Protein AF-0000000072578771 (afdb_homodimer)

Solvent-accessible surface area (backbone atoms only — not comparable to full-atom values): 26733 Å² total; per-residue (Å²): 112,69,60,61,49,46,50,50,36,29,54,50,25,47,76,63,70,33,57,59,48,40,73,42,44,67,59,52,52,52,52,32,62,75,66,63,52,52,72,67,56,44,50,36,52,54,50,51,50,40,49,50,52,50,50,49,50,49,33,53,51,41,52,63,69,12,54,52,91,61,81,52,43,65,85,75,54,66,59,80,69,28,76,71,40,61,63,65,61,56,55,54,55,61,68,44,57,45,57,81,65,23,22,24,37,39,30,30,31,59,82,44,53,45,46,64,53,52,52,40,12,45,48,49,50,40,28,67,74,69,43,47,42,36,46,44,37,45,65,56,50,44,53,52,46,52,53,24,46,77,66,72,40,38,69,65,52,49,44,68,67,55,67,30,48,33,32,34,35,36,56,38,60,78,61,69,32,51,57,72,47,32,50,55,53,41,50,54,53,58,70,23,50,77,68,28,16,40,38,36,23,22,66,53,58,79,88,48,33,32,62,25,27,59,32,55,69,58,29,49,56,44,47,51,60,52,51,72,45,44,50,77,44,65,39,59,70,57,39,52,59,59,49,53,52,49,51,50,51,51,54,55,53,68,73,91,112,69,60,61,50,47,51,50,37,29,54,49,26,48,76,64,70,33,58,58,47,41,73,42,44,68,60,52,52,51,52,32,62,75,66,62,52,52,71,67,55,44,51,37,51,54,50,50,51,40,49,50,53,50,50,49,49,49,32,53,52,42,52,63,69,12,54,52,92,60,81,54,44,66,87,72,54,65,59,82,70,27,74,71,40,61,65,64,62,55,54,53,54,61,67,45,59,44,55,79,66,23,20,25,38,39,30,31,32,59,82,44,54,47,48,65,53,50,51,39,13,46,48,49,51,39,28,68,75,68,41,46,43,36,46,42,37,45,65,57,50,43,52,52,46,51,54,25,46,76,69,70,41,36,69,65,53,50,43,70,68,55,66,29,48,33,31,34,35,37,56,39,61,77,61,70,32,52,58,73,48,32,49,55,52,39,49,54,52,57,69,24,50,78,67,27,16,40,38,36,21,21,66,52,57,79,86,49,33,31,60,26,26,59,30,56,68,60,30,48,56,44,46,52,58,51,51,70,44,45,51,77,45,65,40,59,70,56,40,51,60,59,49,54,52,50,51,50,52,50,53,56,57,71,72,98

Secondary structure (DSSP, 8-state):
-HHHHHHHHHHHHHHHT-HHHHHHHHHHHHHHHHHT--HHHHHHHHHHHHHHHHHHHHHHHHHHHHT-S----GGGS-GGG-TTS-HHHHHHHTTTHHHHTT-EEEEE-STTSSHHHHHHHHHHHHHHTT--EEEEEHHHHHHHHHHHHHTT-HHHHHHHHHSSSEEEEEEETSS---HHHHHHHHHHHHHHTTTSEEEEEESS-GGGHHHHHT-HHHHHHHHHHHHHTEEEEE--S--HHHHHHHHHHHHHHH--/-HHHHHHHHHHHHHHHT-HHHHHHHHHHHHHHHHHT--HHHHHHHHHHHHHHHHHHHHHHHHHHHHT-S----GGGS-GGG-TTS-HHHHHHHTTTHHHHTT-EEEEE-STTSSHHHHHHHHHHHHHHTT--EEEEEHHHHHHHHHHHHHTT-HHHHHHHHHSSSEEEEEEETSS---HHHHHHHHHHHHHHTTTSEEEEEESS-GGGHHHHHT-HHHHHHHHHHHHHTEEEEE--S--HHHHHHHHHHHHHHH--

Foldseek 3Di:
DVVVVLVVCLVVCVVVPQNVCNVCVVVLVVVCVVVVDDPVVSVCVSVVVSVVVVLVVQLVVLVVQQVQPDQAAPVNDDCVQFVVFDVVLLVVVLVVVCLVQLAEEEEEAAPQLCLSVSLNNSQSSCSSVPFHHHEDELVRLLVVLVVCVVVVNNVVSLCSLQVTQEYEYEEQQPAADDQVSLVSVLVSLVSSQSPHYYYYYYHDDLVCVCRRDVHPVSSVSSCCRNVVRYDYTYTYGDHPVVVVVVVVVVVVVVVD/DVVVVLVVCLVVCVVVPQNVCNVCVVVLVVVCVVVVDDPVVSVCVSVVVSVVVVLVVQLVVLVVQQVQPDQAAPVNDDCVQFVVFDVVLLVVVLVVVCLVQLAEEEEEAAPQLCLSVSLNNSQSSCSSVPFHHHEDELVRLLVVLVVCVVVVNNVVSLCSLQVTQEYEYEEQQPAAADQVSLVSVLVSLVSSQSPHYYYYYYHDDLVCVCRRDVHPVSSVSSCCRNVVRYDYTYTYGDHPVVVVVVVVVVVVVVVD

InterPro domains:
  IPR002611 IstB-like ATP-binding domain [PF01695] (11-248)
  IPR003593 AAA+ ATPase domain [SM00382] (101-234)
  IPR027417 P-loop containing nucleoside triphosphate hydrolase [G3DSA:3.40.50.300] (65-249)
  IPR027417 P-loop containing nucleoside triphosphate hydrolase [SSF52540] (67-232)
  IPR028350 DNA replication protein DnaC/insertion sequence IstB-like [PIRSF003073] (4-251)
  IPR047661 Insertion sequence IS21-like ATPase IstB [NF038214] (15-244)

Radius of gyration: 32.6 Å; Cα contacts (8 Å, |Δi|>4): 758; chains: 2; bounding box: 70×86×97 Å

Nearest PDB structures (foldseek):
  8q4d-assembly1_O  TM=9.275E-01  e=3.376E-28  Geobacillus stearothermophilus
  8q3w-assembly1_A  TM=9.310E-01  e=6.396E-28  Geobacillus stearothermophilus
  5bq5-assembly3_C  TM=9.806E-01  e=3.227E-22  Geobacillus stearothermophilus
  3r8f-assembly1_D  TM=8.458E-01  e=2.049E-08  Aquifex aeolicus
  1l8q-assembly1_A  TM=7.543E-01  e=2.740E-08  Aquifex aeolicus

Organism: Streptomyces coelicolor (strain ATCC BAA-471 / A3(2) / M145) (NCBI:txid100226)

Sequence (512 aa):
MSELTSNRIRTTAAKLGLPHLAEALNQYVQRADEAKMGYLDFLDLVLAEELAVRDDRRFRNGLRLSKLPHHKTLEDYDFSFQPDLDPRKVKDLATLSFIEDKANVALLGPPGVGKTHIAVALAVAACRAGYSIYFTSLDDMVRHLKAAEDQGRLISKLTSYLRPAVLVVDEVGYQPLERAEANLVFQVISKRYEKGSIILTSNKTFGEWGQVFGDEVLATAILDRLLHHCEVVSINGNSYRLKNRLQAIERDTDVAMSELTSNRIRTTAAKLGLPHLAEALNQYVQRADEAKMGYLDFLDLVLAEELAVRDDRRFRNGLRLSKLPHHKTLEDYDFSFQPDLDPRKVKDLATLSFIEDKANVALLGPPGVGKTHIAVALAVAACRAGYSIYFTSLDDMVRHLKAAEDQGRLISKLTSYLRPAVLVVDEVGYQPLERAEANLVFQVISKRYEKGSIILTSNKTFGEWGQVFGDEVLATAILDRLLHHCEVVSINGNSYRLKNRLQAIERDTDVA

Structure (mmCIF, N/CA/C/O backbone):
data_AF-0000000072578771-model_v1
#
loop_
_entity.id
_entity.type
_entity.pdbx_description
1 polymer 'IS element ATP binding protein'
#
loop_
_atom_site.group_PDB
_atom_site.id
_atom_site.type_symbol
_atom_site.label_atom_id
_atom_site.label_alt_id
_atom_site.label_comp_id
_atom_site.label_asym_id
_atom_site.label_entity_id
_atom_site.label_seq_id
_atom_site.pdbx_PDB_ins_code
_atom_site.Cartn_x
_atom_site.Cartn_y
_atom_site.Cartn_z
_atom_site.occupancy
_atom_site.B_iso_or_equiv
_atom_site.auth_seq_id
_atom_site.auth_comp_id
_atom_site.auth_asym_id
_atom_site.auth_atom_id
_atom_site.pdbx_PDB_model_num
ATOM 1 N N . MET A 1 1 ? -32.125 15.727 1.876 1 53.12 1 MET A N 1
ATOM 2 C CA . MET A 1 1 ? -31.344 15.227 2.998 1 53.12 1 MET A CA 1
ATOM 3 C C . MET A 1 1 ? -30.594 13.953 2.613 1 53.12 1 MET A C 1
ATOM 5 O O . MET A 1 1 ? -29.438 13.773 2.967 1 53.12 1 MET A O 1
ATOM 9 N N . SER A 1 2 ? -31.297 13.281 1.592 1 79.88 2 SER A N 1
ATOM 10 C CA . SER A 1 2 ? -30.859 11.961 1.161 1 79.88 2 SER A CA 1
ATOM 11 C C . SER A 1 2 ? -29.656 12.07 0.212 1 79.88 2 SER A C 1
ATOM 13 O O . SER A 1 2 ? -28.703 11.297 0.318 1 79.88 2 SER A O 1
ATOM 15 N N . GLU A 1 3 ? -29.641 13.422 -0.32 1 83.25 3 GLU A N 1
ATOM 16 C CA . GLU A 1 3 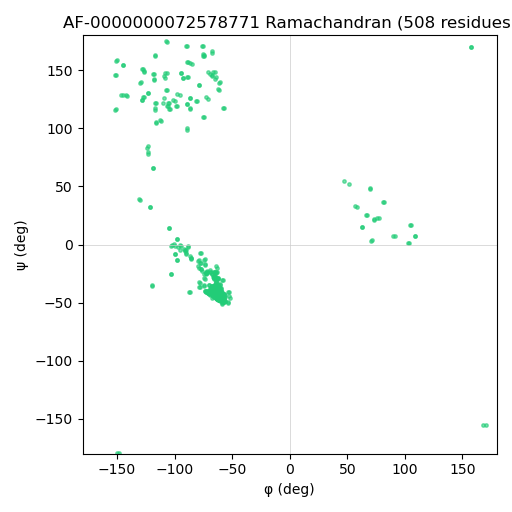? -28.609 13.57 -1.335 1 83.25 3 GLU A CA 1
ATOM 17 C C . GLU A 1 3 ? -27.266 13.945 -0.704 1 83.25 3 GLU A C 1
ATOM 19 O O . GLU A 1 3 ? -26.219 13.461 -1.132 1 83.25 3 GLU A O 1
ATOM 24 N N . LEU A 1 4 ? -27.422 14.859 0.303 1 89.12 4 LEU A N 1
ATOM 25 C CA . LEU A 1 4 ? -26.203 15.266 1.009 1 89.12 4 LEU A CA 1
ATOM 26 C C . LEU A 1 4 ? -25.547 14.078 1.7 1 89.12 4 LEU A C 1
ATOM 28 O O . LEU A 1 4 ? -24.328 13.922 1.651 1 89.12 4 LEU A O 1
ATOM 32 N N . THR A 1 5 ? -26.391 13.32 2.299 1 92.88 5 THR A N 1
ATOM 33 C CA . THR A 1 5 ? -25.891 12.133 2.984 1 92.88 5 THR A CA 1
ATOM 34 C C . THR A 1 5 ? -25.266 11.156 1.988 1 92.88 5 THR A C 1
ATOM 36 O O . THR A 1 5 ? -24.203 10.602 2.24 1 92.88 5 THR A O 1
ATOM 39 N N . SER A 1 6 ? -25.906 11.055 0.861 1 94.19 6 SER A N 1
ATOM 40 C CA . SER A 1 6 ? -25.391 10.172 -0.178 1 94.19 6 SER A CA 1
ATOM 41 C C . SER A 1 6 ? -24.031 10.633 -0.671 1 94.19 6 SER A C 1
ATOM 43 O O . SER A 1 6 ? -23.125 9.812 -0.861 1 94.19 6 SER A O 1
ATOM 45 N N . ASN A 1 7 ? -23.906 11.898 -0.845 1 94.25 7 ASN A N 1
ATOM 46 C CA . ASN A 1 7 ? -22.625 12.445 -1.302 1 94.25 7 ASN A CA 1
ATOM 47 C C . ASN A 1 7 ? -21.531 12.242 -0.265 1 94.25 7 ASN A C 1
ATOM 49 O O . ASN A 1 7 ? -20.391 11.93 -0.617 1 94.25 7 ASN A O 1
ATOM 53 N N . ARG A 1 8 ? -21.875 12.43 0.911 1 94.62 8 ARG A N 1
ATOM 54 C CA . ARG A 1 8 ? -20.938 12.195 1.997 1 94.62 8 ARG A CA 1
ATOM 55 C C . ARG A 1 8 ? -20.469 10.742 2.029 1 94.62 8 ARG A C 1
ATOM 57 O O . ARG A 1 8 ? -19.281 10.461 2.178 1 94.62 8 ARG A O 1
ATOM 64 N N . ILE A 1 9 ? -21.438 9.891 1.827 1 96.06 9 ILE A N 1
ATOM 65 C CA . ILE A 1 9 ? -21.141 8.461 1.827 1 96.06 9 ILE A CA 1
ATOM 66 C C . ILE A 1 9 ? -20.203 8.125 0.677 1 96.06 9 ILE A C 1
ATOM 68 O O . ILE A 1 9 ? -19.219 7.395 0.859 1 96.06 9 ILE A O 1
ATOM 72 N N . ARG A 1 10 ? -20.484 8.695 -0.428 1 96.62 10 ARG A N 1
ATOM 73 C CA . ARG A 1 10 ? -19.656 8.43 -1.596 1 96.62 10 ARG A CA 1
ATOM 74 C C . ARG A 1 10 ? -18.219 8.922 -1.374 1 96.62 10 ARG A C 1
ATOM 76 O O . ARG A 1 10 ? -17.266 8.219 -1.697 1 96.62 10 ARG A O 1
ATOM 83 N N . THR A 1 11 ? -18.094 10.062 -0.818 1 95.69 11 THR A N 1
ATOM 84 C CA . THR A 1 11 ? -16.781 10.633 -0.537 1 95.69 11 THR A CA 1
ATOM 85 C C . THR A 1 11 ? -16.031 9.781 0.487 1 95.69 11 THR A C 1
ATOM 87 O O . THR A 1 11 ? -14.867 9.461 0.296 1 95.69 11 THR A O 1
ATOM 90 N N . THR A 1 12 ? -16.734 9.406 1.504 1 96.75 12 THR A N 1
ATOM 91 C CA . THR A 1 12 ? -16.125 8.609 2.559 1 96.75 12 THR A CA 1
ATOM 92 C C . THR A 1 12 ? -15.742 7.227 2.033 1 96.75 12 THR A C 1
ATOM 94 O O . THR A 1 12 ? -14.664 6.711 2.348 1 96.75 12 THR A O 1
ATOM 97 N N . ALA A 1 13 ? -16.625 6.68 1.251 1 97.19 13 ALA A N 1
ATOM 98 C CA . ALA A 1 13 ? -16.375 5.371 0.659 1 97.19 13 ALA A CA 1
ATOM 99 C C . ALA A 1 13 ? -15.117 5.402 -0.211 1 97.19 13 ALA A C 1
ATOM 101 O O . ALA A 1 13 ? -14.289 4.484 -0.162 1 97.19 13 ALA A O 1
ATOM 102 N N . ALA A 1 14 ? -15.016 6.426 -0.923 1 95.19 14 ALA A N 1
ATOM 103 C CA . ALA A 1 14 ? -13.836 6.586 -1.771 1 95.19 14 ALA A CA 1
ATOM 104 C C . ALA A 1 14 ? -12.562 6.672 -0.933 1 95.19 14 ALA A C 1
ATOM 106 O O . ALA A 1 14 ? -11.562 6.023 -1.243 1 95.19 14 ALA A O 1
ATOM 107 N N . LYS A 1 15 ? -12.609 7.398 0.118 1 94.69 15 LYS A N 1
ATOM 108 C CA . LYS A 1 15 ? -11.453 7.562 0.999 1 94.69 15 LYS A CA 1
ATOM 109 C C . LYS A 1 15 ? -11.086 6.246 1.676 1 94.69 15 LYS A C 1
ATOM 111 O O . LYS A 1 15 ? -9.914 5.996 1.962 1 94.69 15 LYS A O 1
ATOM 116 N N . LEU A 1 16 ? -12.109 5.434 1.837 1 96.5 16 LEU A N 1
ATOM 117 C CA . LEU A 1 16 ? -11.891 4.164 2.523 1 96.5 16 LEU A CA 1
ATOM 118 C C . LEU A 1 16 ? -11.531 3.064 1.529 1 96.5 16 LEU A C 1
ATOM 120 O O . LEU A 1 16 ? -11.281 1.924 1.925 1 96.5 16 LEU A O 1
ATOM 124 N N . GLY A 1 17 ? -11.57 3.371 0.266 1 95.19 17 GLY A N 1
ATOM 125 C CA . GLY A 1 17 ? -11.242 2.387 -0.752 1 95.19 17 GLY A CA 1
ATOM 126 C C . GLY A 1 17 ? -12.391 1.456 -1.078 1 95.19 17 GLY A C 1
ATOM 127 O O . GLY A 1 17 ? -12.188 0.257 -1.283 1 95.19 17 GLY A O 1
ATOM 128 N N . LEU A 1 18 ? -13.586 2.039 -1.055 1 97.31 18 LEU A N 1
ATOM 129 C CA . LEU A 1 18 ? -14.789 1.288 -1.395 1 97.31 18 LEU A CA 1
ATOM 130 C C . LEU A 1 18 ? -15.484 1.894 -2.609 1 97.31 18 LEU A C 1
ATOM 132 O O . LEU A 1 18 ? -16.641 2.324 -2.521 1 97.31 18 LEU A O 1
ATOM 136 N N . PRO A 1 19 ? -14.867 1.857 -3.764 1 96.25 19 PRO A N 1
ATOM 137 C CA . PRO A 1 19 ? -15.391 2.568 -4.934 1 96.25 19 PRO A CA 1
ATOM 138 C C . PRO A 1 19 ? -16.703 1.979 -5.449 1 96.25 19 PRO A C 1
ATOM 140 O O . PRO A 1 19 ? -17.562 2.713 -5.945 1 96.25 19 PRO A O 1
ATOM 143 N N . HIS A 1 20 ? -16.844 0.673 -5.383 1 96.75 20 HIS A N 1
ATOM 144 C CA . HIS A 1 20 ? -18.094 0.077 -5.871 1 96.75 20 HIS A CA 1
ATOM 145 C C . HIS A 1 20 ? -19.281 0.518 -5.031 1 96.75 20 HIS A C 1
ATOM 147 O O . HIS A 1 20 ? -20.375 0.756 -5.566 1 96.75 20 HIS A O 1
ATOM 153 N N . LEU A 1 21 ? -19.047 0.586 -3.756 1 96.94 21 LEU A N 1
ATOM 154 C CA . LEU A 1 21 ? -20.094 1.085 -2.879 1 96.94 21 LEU A CA 1
ATOM 155 C C . LEU A 1 21 ? -20.531 2.488 -3.289 1 96.94 21 LEU A C 1
ATOM 157 O O . LEU A 1 21 ? -21.719 2.777 -3.367 1 96.94 21 LEU A O 1
ATOM 161 N N . ALA A 1 22 ? -19.562 3.318 -3.551 1 95.44 22 ALA A N 1
ATOM 162 C CA . ALA A 1 22 ? -19.859 4.688 -3.957 1 95.44 22 ALA A CA 1
ATOM 163 C C . ALA A 1 22 ? -20.688 4.715 -5.234 1 95.44 22 ALA A C 1
ATOM 165 O O . ALA A 1 22 ? -21.656 5.473 -5.336 1 95.44 22 ALA A O 1
ATOM 166 N N . GLU A 1 23 ? -20.438 3.869 -6.098 1 95.56 23 GLU A N 1
ATOM 167 C CA . GLU A 1 23 ? -21.078 3.836 -7.41 1 95.56 23 GLU A CA 1
ATOM 168 C C . GLU A 1 23 ? -22.469 3.227 -7.324 1 95.56 23 GLU A C 1
ATOM 170 O O . GLU A 1 23 ? -23.406 3.689 -7.996 1 95.56 23 GLU A O 1
ATOM 175 N N . ALA A 1 24 ? -22.656 2.221 -6.484 1 96.38 24 ALA A N 1
ATOM 176 C CA . ALA A 1 24 ? -23.875 1.419 -6.484 1 96.38 24 ALA A CA 1
ATOM 177 C C . ALA A 1 24 ? -24.766 1.777 -5.297 1 96.38 24 ALA A C 1
ATOM 179 O O . ALA A 1 24 ? -25.703 1.049 -4.977 1 96.38 24 ALA A O 1
ATOM 180 N N . LEU A 1 25 ? -24.484 2.842 -4.699 1 95.94 25 LEU A N 1
ATOM 181 C CA . LEU A 1 25 ? -25.156 3.223 -3.459 1 95.94 25 LEU A CA 1
ATOM 182 C C . LEU A 1 25 ? -26.672 3.213 -3.631 1 95.94 25 LEU A C 1
ATOM 184 O O . LEU A 1 25 ? -27.391 2.611 -2.826 1 95.94 25 LEU A O 1
ATOM 188 N N . ASN A 1 26 ? -27.172 3.832 -4.629 1 94.5 26 ASN A N 1
ATOM 189 C CA . ASN A 1 26 ? -28.609 3.93 -4.852 1 94.5 26 ASN A CA 1
ATOM 190 C C . ASN A 1 26 ? -29.234 2.555 -5.074 1 94.5 26 ASN A C 1
ATOM 192 O O . ASN A 1 26 ? -30.344 2.287 -4.598 1 94.5 26 ASN A O 1
ATOM 196 N N . GLN A 1 27 ? -28.562 1.746 -5.785 1 95.75 27 GLN A N 1
ATOM 197 C CA . GLN A 1 27 ? -29.047 0.391 -6.035 1 95.75 27 GLN A CA 1
ATOM 198 C C . GLN A 1 27 ? -29.156 -0.398 -4.734 1 95.75 27 GLN A C 1
ATOM 200 O O . GLN A 1 27 ? -30.125 -1.142 -4.535 1 95.75 27 GLN A O 1
ATOM 205 N N . TYR A 1 28 ? -28.219 -0.206 -3.854 1 95.38 28 TYR A N 1
ATOM 206 C CA . TYR A 1 28 ? -28.234 -0.912 -2.578 1 95.38 28 TYR A CA 1
ATOM 207 C C . TYR A 1 28 ? -29.438 -0.504 -1.738 1 95.38 28 TYR A C 1
ATOM 209 O O . TYR A 1 28 ? -30.125 -1.355 -1.16 1 95.38 28 TYR A O 1
ATOM 217 N N . VAL A 1 29 ? -29.688 0.765 -1.729 1 93.81 29 VAL A N 1
ATOM 218 C CA . VAL A 1 29 ? -30.781 1.286 -0.921 1 93.81 29 VAL A CA 1
ATOM 219 C C . VAL A 1 29 ? -32.125 0.785 -1.476 1 93.81 29 VAL A C 1
ATOM 221 O O . VAL A 1 29 ? -33 0.378 -0.716 1 93.81 29 VAL A O 1
ATOM 224 N N . GLN A 1 30 ? -32.219 0.803 -2.729 1 95.19 30 GLN A N 1
ATOM 225 C CA . GLN A 1 30 ? -33.438 0.316 -3.375 1 95.19 30 GLN A CA 1
ATOM 226 C C . GLN A 1 30 ? -33.656 -1.158 -3.061 1 95.19 30 GLN A C 1
ATOM 228 O O . GLN A 1 30 ? -34.781 -1.55 -2.699 1 95.19 30 GLN A O 1
ATOM 233 N N . ARG A 1 31 ? -32.688 -1.941 -3.184 1 95.44 31 ARG A N 1
ATOM 234 C CA . ARG A 1 31 ? -32.781 -3.369 -2.896 1 95.44 31 ARG A CA 1
ATOM 235 C C . ARG A 1 31 ? -33.125 -3.613 -1.437 1 95.44 31 ARG A C 1
ATOM 237 O O . ARG A 1 31 ? -33.938 -4.5 -1.13 1 95.44 31 ARG A O 1
ATOM 244 N N . ALA A 1 32 ? -32.531 -2.855 -0.591 1 94.88 32 ALA A N 1
ATOM 245 C CA . ALA A 1 32 ? -32.781 -3.002 0.838 1 94.88 32 ALA A CA 1
ATOM 246 C C . ALA A 1 32 ? -34.25 -2.668 1.168 1 94.88 32 ALA A C 1
ATOM 248 O O . ALA A 1 32 ? -34.875 -3.359 1.967 1 94.88 32 ALA A O 1
ATOM 249 N N . ASP A 1 33 ? -34.75 -1.612 0.593 1 94.12 33 ASP A N 1
ATOM 250 C CA . ASP A 1 33 ? -36.125 -1.191 0.809 1 94.12 33 ASP A CA 1
ATOM 251 C C . ASP A 1 33 ? -37.125 -2.244 0.299 1 94.12 33 ASP A C 1
ATOM 253 O O . ASP A 1 33 ? -38.062 -2.596 0.992 1 94.12 33 ASP A O 1
ATOM 257 N N . GLU A 1 34 ? -36.844 -2.73 -0.854 1 95.88 34 GLU A N 1
ATOM 258 C CA . GLU A 1 34 ? -37.688 -3.721 -1.479 1 95.88 34 GLU A CA 1
ATOM 259 C C . GLU A 1 34 ? -37.75 -5.016 -0.67 1 95.88 34 GLU A C 1
ATOM 261 O O . GLU A 1 34 ? -38.812 -5.613 -0.495 1 95.88 34 GLU A O 1
ATOM 266 N N . ALA A 1 35 ? -36.688 -5.348 -0.139 1 95.62 35 ALA A N 1
ATOM 267 C CA . ALA A 1 35 ? -36.562 -6.609 0.584 1 95.62 35 ALA A CA 1
ATOM 268 C C . ALA A 1 35 ? -36.781 -6.402 2.082 1 95.62 35 ALA A C 1
ATOM 270 O O . ALA A 1 35 ? -36.75 -7.363 2.855 1 95.62 35 ALA A O 1
ATOM 271 N N . LYS A 1 36 ? -36.938 -5.148 2.488 1 93.88 36 LYS A N 1
ATOM 272 C CA . LYS A 1 36 ? -37.094 -4.797 3.898 1 93.88 36 LYS A CA 1
ATOM 273 C C . LYS A 1 36 ? -35.969 -5.438 4.734 1 93.88 36 LYS A C 1
ATOM 275 O O . LYS A 1 36 ? -36.25 -6.098 5.738 1 93.88 36 LYS A O 1
ATOM 280 N N . MET A 1 37 ? -34.812 -5.199 4.305 1 93.5 37 MET A N 1
ATOM 281 C CA . MET A 1 37 ? -33.625 -5.809 4.941 1 93.5 37 MET A CA 1
ATOM 282 C C . MET A 1 37 ? -33.406 -5.211 6.324 1 93.5 37 MET A C 1
ATOM 284 O O . MET A 1 37 ? -33.656 -4.023 6.547 1 93.5 37 MET A O 1
ATOM 288 N N . GLY A 1 38 ? -32.906 -6.066 7.172 1 93.94 38 GLY A N 1
ATOM 289 C CA . GLY A 1 38 ? -32.344 -5.535 8.406 1 93.94 38 GLY A CA 1
ATOM 290 C C . GLY A 1 38 ? -31 -4.871 8.219 1 93.94 38 GLY A C 1
ATOM 291 O O . GLY A 1 38 ? -30.406 -4.965 7.145 1 93.94 38 GLY A O 1
ATOM 292 N N . TYR A 1 39 ? -30.531 -4.203 9.266 1 94.75 39 TYR A N 1
ATOM 293 C CA . TYR A 1 39 ? -29.281 -3.469 9.188 1 94.75 39 TYR A CA 1
ATOM 294 C C . TYR A 1 39 ? -28.125 -4.406 8.891 1 94.75 39 TYR A C 1
ATOM 296 O O . TYR A 1 39 ? -27.25 -4.094 8.07 1 94.75 39 TYR A O 1
ATOM 304 N N . LEU A 1 40 ? -28.109 -5.562 9.539 1 95.19 40 LEU A N 1
ATOM 305 C CA . LEU A 1 40 ? -27.016 -6.512 9.359 1 95.19 40 LEU A CA 1
ATOM 306 C C . LEU A 1 40 ? -27 -7.07 7.938 1 95.19 40 LEU A C 1
ATOM 308 O O . LEU A 1 40 ? -25.953 -7.148 7.305 1 95.19 40 LEU A O 1
ATOM 312 N N . ASP A 1 41 ? -28.141 -7.336 7.477 1 95.5 41 ASP A N 1
ATOM 313 C CA . ASP A 1 41 ? -28.234 -7.887 6.129 1 95.5 41 ASP A CA 1
ATOM 314 C C . ASP A 1 41 ? -27.844 -6.852 5.082 1 95.5 41 ASP A C 1
ATOM 316 O O . ASP A 1 41 ? -27.188 -7.18 4.086 1 95.5 41 ASP A O 1
ATOM 320 N N . PHE A 1 42 ? -28.281 -5.691 5.371 1 96.31 42 PHE A N 1
ATOM 321 C CA . PHE A 1 42 ? -27.953 -4.598 4.469 1 96.31 42 PHE A CA 1
ATOM 322 C C . PHE A 1 42 ? -26.438 -4.387 4.41 1 96.31 42 PHE A C 1
ATOM 324 O O . PHE A 1 42 ? -25.859 -4.324 3.324 1 96.31 42 PHE A O 1
ATOM 331 N N . LEU A 1 43 ? -25.781 -4.336 5.527 1 96.5 43 LEU A N 1
ATOM 332 C CA . LEU A 1 43 ? -24.344 -4.156 5.605 1 96.5 43 LEU A CA 1
ATOM 333 C C . LEU A 1 43 ? -23.609 -5.332 4.965 1 96.5 43 LEU A C 1
ATOM 335 O O . LEU A 1 43 ? -22.609 -5.145 4.258 1 96.5 43 LEU A O 1
ATOM 339 N N . ASP A 1 44 ? -24.078 -6.496 5.199 1 96.44 44 ASP A N 1
ATOM 340 C CA . ASP A 1 44 ? -23.5 -7.703 4.617 1 96.44 44 ASP A CA 1
ATOM 341 C C . ASP A 1 44 ? -23.531 -7.645 3.09 1 96.44 44 ASP A C 1
ATOM 343 O O . ASP A 1 44 ? -22.547 -7.945 2.43 1 96.44 44 ASP A O 1
ATOM 347 N N . LEU A 1 45 ? -24.672 -7.25 2.594 1 96.25 45 LEU A N 1
ATOM 348 C CA . LEU A 1 45 ? -24.844 -7.129 1.149 1 96.25 45 LEU A CA 1
ATOM 349 C C . LEU A 1 45 ? -23.828 -6.156 0.562 1 96.25 45 LEU A C 1
ATOM 351 O O . LEU A 1 45 ? -23.125 -6.48 -0.404 1 96.25 45 LEU A O 1
ATOM 355 N N . VAL A 1 46 ? -23.734 -4.977 1.159 1 97.31 46 VAL A N 1
ATOM 356 C CA . VAL A 1 46 ? -22.891 -3.9 0.666 1 97.31 46 VAL A CA 1
ATOM 357 C C . VAL A 1 46 ? -21.422 -4.348 0.692 1 97.31 46 VAL A C 1
ATOM 359 O O . VAL A 1 46 ? -20.703 -4.203 -0.301 1 97.31 46 VAL A O 1
ATOM 362 N N . LEU A 1 47 ? -20.984 -4.957 1.779 1 97.5 47 LEU A N 1
ATOM 363 C CA . LEU A 1 47 ? -19.594 -5.352 1.95 1 97.5 47 LEU A CA 1
ATOM 364 C C . LEU A 1 47 ? -19.25 -6.547 1.066 1 97.5 47 LEU A C 1
ATOM 366 O O . LEU A 1 47 ? -18.172 -6.605 0.48 1 97.5 47 LEU A O 1
ATOM 370 N N . ALA A 1 48 ? -20.156 -7.465 0.998 1 97 48 ALA A N 1
ATOM 371 C CA . ALA A 1 48 ? -19.938 -8.664 0.193 1 97 48 ALA A CA 1
ATOM 372 C C . ALA A 1 48 ? -19.766 -8.312 -1.281 1 97 48 ALA A C 1
ATOM 374 O O . ALA A 1 48 ? -18.906 -8.867 -1.965 1 97 48 ALA A O 1
ATOM 375 N N . GLU A 1 49 ? -20.594 -7.406 -1.712 1 97.12 49 GLU A N 1
ATOM 376 C CA . GLU A 1 49 ? -20.5 -6.984 -3.105 1 97.12 49 GLU A CA 1
ATOM 377 C C . GLU A 1 49 ? -19.188 -6.254 -3.379 1 97.12 49 GLU A C 1
ATOM 379 O O . GLU A 1 49 ? -18.562 -6.473 -4.414 1 97.12 49 GLU A O 1
ATOM 384 N N . GLU A 1 50 ? -18.859 -5.379 -2.465 1 97.75 50 GLU A N 1
ATOM 385 C CA . GLU A 1 50 ? -17.594 -4.68 -2.609 1 97.75 50 GLU A CA 1
ATOM 386 C C . GLU A 1 50 ? -16.422 -5.664 -2.664 1 97.75 50 GLU A C 1
ATOM 388 O O . GLU A 1 50 ? -15.547 -5.539 -3.518 1 97.75 50 GLU A O 1
ATOM 393 N N . LEU A 1 51 ? -16.406 -6.594 -1.831 1 97.19 51 LEU A N 1
ATOM 394 C CA . LEU A 1 51 ? -15.344 -7.586 -1.781 1 97.19 51 LEU A CA 1
ATOM 395 C C . LEU A 1 51 ? -15.297 -8.398 -3.068 1 97.19 51 LEU A C 1
ATOM 397 O O . LEU A 1 51 ? -14.211 -8.695 -3.582 1 97.19 51 LEU A O 1
ATOM 401 N N . ALA A 1 52 ? -16.453 -8.781 -3.547 1 96.5 52 ALA A N 1
ATOM 402 C CA . ALA A 1 52 ? -16.531 -9.562 -4.781 1 96.5 52 ALA A CA 1
ATOM 403 C C . ALA A 1 52 ? -15.914 -8.805 -5.949 1 96.5 52 ALA A C 1
ATOM 405 O O . ALA A 1 52 ? -15.164 -9.375 -6.738 1 96.5 52 ALA A O 1
ATOM 406 N N . VAL A 1 53 ? -16.234 -7.535 -6.02 1 96.44 53 VAL A N 1
ATOM 407 C CA . VAL A 1 53 ? -15.703 -6.699 -7.094 1 96.44 53 VAL A CA 1
ATOM 408 C C . VAL A 1 53 ? -14.188 -6.57 -6.941 1 96.44 53 VAL A C 1
ATOM 410 O O . VAL A 1 53 ? -13.445 -6.688 -7.926 1 96.44 53 VAL A O 1
ATOM 413 N N . ARG A 1 54 ? -13.773 -6.344 -5.801 1 96 54 ARG A N 1
ATOM 414 C CA . ARG A 1 54 ? -12.344 -6.223 -5.523 1 96 54 ARG A CA 1
ATOM 415 C C . ARG A 1 54 ? -11.609 -7.512 -5.859 1 96 54 ARG A C 1
ATOM 417 O O . ARG A 1 54 ? -10.539 -7.484 -6.473 1 96 54 ARG A O 1
ATOM 424 N N . ASP A 1 55 ? -12.141 -8.594 -5.445 1 95.44 55 ASP A N 1
ATOM 425 C CA . ASP A 1 55 ? -11.539 -9.898 -5.715 1 95.44 55 ASP A CA 1
ATOM 426 C C . ASP A 1 55 ? -11.461 -10.164 -7.215 1 95.44 55 ASP A C 1
ATOM 428 O O . ASP A 1 55 ? -10.469 -10.711 -7.703 1 95.44 55 ASP A O 1
ATOM 432 N N . ASP A 1 56 ? -12.477 -9.789 -7.906 1 96.25 56 ASP A N 1
ATOM 433 C CA . ASP A 1 56 ? -12.508 -9.969 -9.352 1 96.25 56 ASP A CA 1
ATOM 434 C C . ASP A 1 56 ? -11.43 -9.125 -10.031 1 96.25 56 ASP A C 1
ATOM 436 O O . ASP A 1 56 ? -10.719 -9.609 -10.922 1 96.25 56 ASP A O 1
ATOM 440 N N . ARG A 1 57 ? -11.336 -7.945 -9.594 1 95.5 57 ARG A N 1
ATOM 441 C CA . ARG A 1 57 ? -10.312 -7.066 -10.141 1 95.5 57 ARG A CA 1
ATOM 442 C C . ARG A 1 57 ? -8.914 -7.605 -9.852 1 95.5 57 ARG A C 1
ATOM 444 O O . ARG A 1 57 ? -8.047 -7.621 -10.727 1 95.5 57 ARG A O 1
ATOM 451 N N . ARG A 1 58 ? -8.781 -7.957 -8.695 1 95.44 58 ARG A N 1
ATOM 452 C CA . ARG A 1 58 ? -7.512 -8.547 -8.289 1 95.44 58 ARG A CA 1
ATOM 453 C C . ARG A 1 58 ? -7.176 -9.766 -9.141 1 95.44 58 ARG A C 1
ATOM 455 O O . ARG A 1 58 ? -6.043 -9.906 -9.609 1 95.44 58 ARG A O 1
ATOM 462 N N . PHE A 1 59 ? -8.109 -10.594 -9.344 1 95.81 59 PHE A N 1
ATOM 463 C CA . PHE A 1 59 ? -7.934 -11.812 -10.125 1 95.81 59 PHE A CA 1
ATOM 464 C C . PHE A 1 59 ? -7.539 -11.477 -11.562 1 95.81 59 PHE A C 1
ATOM 466 O O . PHE A 1 59 ? -6.551 -12 -12.078 1 95.81 59 PHE A O 1
ATOM 473 N N . ARG A 1 60 ? -8.234 -10.578 -12.156 1 95.56 60 ARG A N 1
ATOM 474 C CA . ARG A 1 60 ? -7.969 -10.195 -13.539 1 95.56 60 ARG A CA 1
ATOM 475 C C . ARG A 1 60 ? -6.59 -9.562 -13.68 1 95.56 60 ARG A C 1
ATOM 477 O O . ARG A 1 60 ? -5.852 -9.867 -14.617 1 95.56 60 ARG A O 1
ATOM 484 N N . ASN A 1 61 ? -6.312 -8.719 -12.805 1 96.19 61 ASN A N 1
ATOM 485 C CA . ASN A 1 61 ? -4.988 -8.102 -12.828 1 96.19 61 ASN A CA 1
ATOM 486 C C . ASN A 1 61 ? -3.891 -9.133 -12.586 1 96.19 61 ASN A C 1
ATOM 488 O O . ASN A 1 61 ? -2.84 -9.086 -13.227 1 96.19 61 ASN A O 1
ATOM 492 N N . GLY A 1 62 ? -4.145 -10 -11.625 1 96.12 62 GLY A N 1
ATOM 493 C CA . GLY A 1 62 ? -3.191 -11.062 -11.344 1 96.12 62 GLY A CA 1
ATOM 494 C C . GLY A 1 62 ? -2.908 -11.945 -12.555 1 96.12 62 GLY A C 1
ATOM 495 O O . GLY A 1 62 ? -1.753 -12.273 -12.828 1 96.12 62 GLY A O 1
ATOM 496 N N . LEU A 1 63 ? -3.93 -12.266 -13.25 1 95.62 63 LEU A N 1
ATOM 497 C CA . LEU A 1 63 ? -3.766 -13.078 -14.445 1 95.62 63 LEU A CA 1
ATOM 498 C C . LEU A 1 63 ? -2.963 -12.328 -15.508 1 95.62 63 LEU A C 1
ATOM 500 O O . LEU A 1 63 ? -2.092 -12.906 -16.156 1 95.62 63 LEU A O 1
ATOM 504 N N . ARG A 1 64 ? -3.26 -11.109 -15.633 1 94.88 64 ARG A N 1
ATOM 505 C CA . ARG A 1 64 ? -2.549 -10.281 -16.609 1 94.88 64 ARG A CA 1
ATOM 506 C C . ARG A 1 64 ? -1.061 -10.211 -16.281 1 94.88 64 ARG A C 1
ATOM 508 O O . ARG A 1 64 ? -0.219 -10.367 -17.172 1 94.88 64 ARG A O 1
ATOM 515 N N . LEU A 1 65 ? -0.755 -10.047 -15.117 1 94.81 65 LEU A N 1
ATOM 516 C CA . LEU A 1 65 ? 0.624 -9.867 -14.672 1 94.81 65 LEU A CA 1
ATOM 517 C C . LEU A 1 65 ? 1.362 -11.203 -14.648 1 94.81 65 LEU A C 1
ATOM 519 O O . LEU A 1 65 ? 2.596 -11.234 -14.648 1 94.81 65 LEU A O 1
ATOM 523 N N . SER A 1 66 ? 0.651 -12.281 -14.586 1 95.56 66 SER A N 1
ATOM 524 C CA . SER A 1 66 ? 1.23 -13.609 -14.406 1 95.56 66 SER A CA 1
ATOM 525 C C . SER A 1 66 ? 1.936 -14.078 -15.68 1 95.56 66 SER A C 1
ATOM 527 O O . SER A 1 66 ? 2.746 -15.008 -15.641 1 95.56 66 SER A O 1
ATOM 529 N N . LYS A 1 67 ? 1.519 -13.547 -16.828 1 94.5 67 LYS A N 1
ATOM 530 C CA . LYS A 1 67 ? 2.055 -13.898 -18.141 1 94.5 67 LYS A CA 1
ATOM 531 C C . LYS A 1 67 ? 1.714 -15.344 -18.516 1 94.5 67 LYS A C 1
ATOM 533 O O . LYS A 1 67 ? 2.41 -15.961 -19.312 1 94.5 67 LYS A O 1
ATOM 538 N N . LEU A 1 68 ? 0.655 -15.797 -17.922 1 95 68 LEU A N 1
ATOM 539 C CA . LEU A 1 68 ? 0.185 -17.125 -18.312 1 95 68 LEU A CA 1
ATOM 540 C C . LEU A 1 68 ? -0.198 -17.156 -19.797 1 95 68 LEU A C 1
ATOM 542 O O . LEU A 1 68 ? -0.817 -16.219 -20.297 1 95 68 LEU A O 1
ATOM 546 N N . PRO A 1 69 ? 0.269 -18.156 -20.422 1 92 69 PRO A N 1
ATOM 547 C CA . PRO A 1 69 ? -0.03 -18.219 -21.859 1 92 69 PRO A CA 1
ATOM 548 C C . PRO A 1 69 ? -1.521 -18.375 -22.141 1 92 69 PRO A C 1
ATOM 550 O O . PRO A 1 69 ? -1.993 -18.016 -23.219 1 92 69 PRO A O 1
ATOM 553 N N . HIS A 1 70 ? -2.232 -18.984 -21.344 1 89.5 70 HIS A N 1
ATOM 554 C CA . HIS A 1 70 ? -3.682 -19.156 -21.344 1 89.5 70 HIS A CA 1
ATOM 555 C C . HIS A 1 70 ? -4.234 -19.266 -19.938 1 89.5 70 HIS A C 1
ATOM 557 O O . HIS A 1 70 ? -3.479 -19.203 -18.953 1 89.5 70 HIS A O 1
ATOM 563 N N . HIS A 1 71 ? -5.531 -19.438 -19.859 1 92.38 71 HIS A N 1
ATOM 564 C CA . HIS A 1 71 ? -6.137 -19.469 -18.531 1 92.38 71 HIS A CA 1
ATOM 565 C C . HIS A 1 71 ? -7.055 -20.672 -18.375 1 92.38 71 HIS A C 1
ATOM 567 O O . HIS A 1 71 ? -8.109 -20.578 -17.734 1 92.38 71 HIS A O 1
ATOM 573 N N . LYS A 1 72 ? -6.531 -21.75 -18.969 1 90.69 72 LYS A N 1
ATOM 574 C CA . LYS A 1 72 ? -7.32 -22.969 -18.859 1 90.69 72 LYS A CA 1
ATOM 575 C C . LYS A 1 72 ? -7.363 -23.469 -17.422 1 90.69 72 LYS A C 1
ATOM 577 O O . LYS A 1 72 ? -6.395 -23.297 -16.672 1 90.69 72 LYS A O 1
ATOM 582 N N . THR A 1 73 ? -8.539 -24.047 -17.078 1 94.19 73 THR A N 1
ATOM 583 C CA . THR A 1 73 ? -8.727 -24.562 -15.734 1 94.19 73 THR A CA 1
ATOM 584 C C . THR A 1 73 ? -8.695 -26.094 -15.719 1 94.19 73 THR A C 1
ATOM 586 O O . THR A 1 73 ? -8.57 -26.719 -16.766 1 94.19 73 THR A O 1
ATOM 589 N N . LEU A 1 74 ? -8.75 -26.562 -14.516 1 93.19 74 LEU A N 1
ATOM 590 C CA . LEU A 1 74 ? -8.719 -28.016 -14.383 1 93.19 74 LEU A CA 1
ATOM 591 C C . LEU A 1 74 ? -9.969 -28.641 -14.984 1 93.19 74 LEU A C 1
ATOM 593 O O . LEU A 1 74 ? -9.938 -29.797 -15.438 1 93.19 74 LEU A O 1
ATOM 597 N N . GLU A 1 75 ? -11.023 -27.906 -14.977 1 92 75 GLU A N 1
ATOM 598 C CA . GLU A 1 75 ? -12.266 -28.375 -15.578 1 92 75 GLU A CA 1
ATOM 599 C C . GLU A 1 75 ? -12.109 -28.578 -17.078 1 92 75 GLU A C 1
ATOM 601 O O . GLU A 1 75 ? -12.812 -29.406 -17.672 1 92 75 GLU A O 1
ATOM 606 N N . ASP A 1 76 ? -11.211 -27.953 -17.672 1 91.44 76 ASP A N 1
ATOM 607 C CA . ASP A 1 76 ? -10.977 -28.031 -19.125 1 91.44 76 ASP A CA 1
ATOM 608 C C . ASP A 1 76 ? -10.086 -29.219 -19.469 1 91.44 76 ASP A C 1
ATOM 610 O O . ASP A 1 76 ? -9.898 -29.547 -20.641 1 91.44 76 ASP A O 1
ATOM 614 N N . TYR A 1 77 ? -9.492 -29.828 -18.469 1 91.88 77 TYR A N 1
ATOM 615 C CA . TYR A 1 77 ? -8.602 -30.953 -18.688 1 91.88 77 TYR A CA 1
ATOM 616 C C . TYR A 1 77 ? -9.391 -32.25 -18.734 1 91.88 77 TYR A C 1
ATOM 618 O O . TYR A 1 77 ? -10.117 -32.594 -17.797 1 91.88 77 TYR A O 1
ATOM 626 N N . ASP A 1 78 ? -9.227 -33.031 -19.797 1 90.56 78 ASP A N 1
ATOM 627 C CA . ASP A 1 78 ? -9.914 -34.312 -19.938 1 90.56 78 ASP A CA 1
ATOM 628 C C . ASP A 1 78 ? -9.094 -35.469 -19.328 1 90.56 78 ASP A C 1
ATOM 630 O O . ASP A 1 78 ? -8.273 -36.062 -20 1 90.56 78 ASP A O 1
ATOM 634 N N . PHE A 1 79 ? -9.445 -35.812 -18.172 1 91 79 PHE A N 1
ATOM 635 C CA . PHE A 1 79 ? -8.711 -36.844 -17.453 1 91 79 PHE A CA 1
ATOM 636 C C . PHE A 1 79 ? -8.922 -38.219 -18.078 1 91 79 PHE A C 1
ATOM 638 O O . PHE A 1 79 ? -8.109 -39.125 -17.891 1 91 79 PHE A O 1
ATOM 645 N N . SER A 1 80 ? -10.016 -38.344 -18.766 1 88.44 80 SER A N 1
ATOM 646 C CA . SER A 1 80 ? -10.328 -39.625 -19.359 1 88.44 80 SER A CA 1
ATOM 647 C C . SER A 1 80 ? -9.336 -39.969 -20.469 1 88.44 80 SER A C 1
ATOM 649 O O . SER A 1 80 ? -9.125 -41.156 -20.766 1 88.44 80 SER A O 1
ATOM 651 N N . PHE A 1 81 ? -8.781 -39 -21.016 1 88.56 81 PHE A N 1
ATOM 652 C CA . PHE A 1 81 ? -7.816 -39.188 -22.094 1 88.56 81 PHE A CA 1
ATOM 653 C C . PHE A 1 81 ? -6.465 -39.625 -21.547 1 88.56 81 PHE A C 1
ATOM 655 O O . PHE A 1 81 ? -5.594 -40.062 -22.297 1 88.56 81 PHE A O 1
ATOM 662 N N . GLN A 1 82 ? -6.242 -39.469 -20.25 1 89.88 82 GLN A N 1
ATOM 663 C CA . GLN A 1 82 ? -5.023 -39.875 -19.562 1 89.88 82 GLN A CA 1
ATOM 664 C C . GLN A 1 82 ? -5.34 -40.844 -18.422 1 89.88 82 GLN A C 1
ATOM 666 O O . GLN A 1 82 ? -5.25 -40.469 -17.25 1 89.88 82 GLN A O 1
ATOM 671 N N . PRO A 1 83 ? -5.574 -42.031 -18.719 1 84.75 83 PRO A N 1
ATOM 672 C CA . PRO A 1 83 ? -6.055 -42.969 -17.688 1 84.75 83 PRO A CA 1
ATOM 673 C C . PRO A 1 83 ? -5.004 -43.281 -16.625 1 84.75 83 PRO A C 1
ATOM 675 O O . PRO A 1 83 ? -5.348 -43.656 -15.5 1 84.75 83 PRO A O 1
ATOM 678 N N . ASP A 1 84 ? -3.77 -43.125 -16.938 1 87.38 84 ASP A N 1
ATOM 679 C CA . ASP A 1 84 ? -2.705 -43.438 -15.992 1 87.38 84 ASP A CA 1
ATOM 680 C C . ASP A 1 84 ? -2.545 -42.312 -14.953 1 87.38 84 ASP A C 1
ATOM 682 O O . ASP A 1 84 ? -1.848 -42.5 -13.953 1 87.38 84 ASP A O 1
ATOM 686 N N . LEU A 1 85 ? -3.125 -41.25 -15.219 1 91.38 85 LEU A N 1
ATOM 687 C CA . LEU A 1 85 ? -3.053 -40.125 -14.289 1 91.38 85 LEU A CA 1
ATOM 688 C C . LEU A 1 85 ? -4.18 -40.188 -13.266 1 91.38 85 LEU A C 1
ATOM 690 O O . LEU A 1 85 ? -5.355 -40.219 -13.633 1 91.38 85 LEU A O 1
ATOM 694 N N . ASP A 1 86 ? -3.775 -40.25 -12.062 1 90.69 86 ASP A N 1
ATOM 695 C CA . ASP A 1 86 ? -4.762 -40.219 -10.984 1 90.69 86 ASP A CA 1
ATOM 696 C C . ASP A 1 86 ? -5.32 -38.812 -10.781 1 90.69 86 ASP A C 1
ATOM 698 O O . ASP A 1 86 ? -4.621 -37.906 -10.289 1 90.69 86 ASP A O 1
ATOM 702 N N . PRO A 1 87 ? -6.59 -38.688 -11.164 1 92.44 87 PRO A N 1
ATOM 703 C CA . PRO A 1 87 ? -7.184 -37.344 -11.023 1 92.44 87 PRO A CA 1
ATOM 704 C C . PRO A 1 87 ? -7.137 -36.812 -9.586 1 92.44 87 PRO A C 1
ATOM 706 O O . PRO A 1 87 ? -7.109 -35.625 -9.367 1 92.44 87 PRO A O 1
ATOM 709 N N . ARG A 1 88 ? -7.195 -37.625 -8.625 1 91.5 88 ARG A N 1
ATOM 710 C CA . ARG A 1 88 ? -7.207 -37.219 -7.219 1 91.5 88 ARG A CA 1
ATOM 711 C C . ARG A 1 88 ? -5.922 -36.5 -6.844 1 91.5 88 ARG A C 1
ATOM 713 O O . ARG A 1 88 ? -5.945 -35.562 -6.035 1 91.5 88 ARG A O 1
ATOM 720 N N . LYS A 1 89 ? -4.902 -36.906 -7.41 1 93.75 89 LYS A N 1
ATOM 721 C CA . LYS A 1 89 ? -3.617 -36.281 -7.141 1 93.75 89 LYS A CA 1
ATOM 722 C C . LYS A 1 89 ? -3.615 -34.812 -7.605 1 93.75 89 LYS A C 1
ATOM 724 O O . LYS A 1 89 ? -3.168 -33.938 -6.879 1 93.75 89 LYS A O 1
ATOM 729 N N . VAL A 1 90 ? -4.164 -34.656 -8.727 1 95.12 90 VAL A N 1
ATOM 730 C CA . VAL A 1 90 ? -4.227 -33.312 -9.305 1 95.12 90 VAL A CA 1
ATOM 731 C C . VAL A 1 90 ? -5.227 -32.469 -8.523 1 95.12 90 VAL A C 1
ATOM 733 O O . VAL A 1 90 ? -4.973 -31.281 -8.25 1 95.12 90 VAL A O 1
ATOM 736 N N . LYS A 1 91 ? -6.305 -33.062 -8.164 1 94.44 91 LYS A N 1
ATOM 737 C CA . LYS A 1 91 ? -7.324 -32.344 -7.391 1 94.44 91 LYS A CA 1
ATOM 738 C C . LYS A 1 91 ? -6.793 -31.953 -6.016 1 94.44 91 LYS A C 1
ATOM 740 O O . LYS A 1 91 ? -7.133 -30.891 -5.5 1 94.44 91 LYS A O 1
ATOM 745 N N . ASP A 1 92 ? -6.043 -32.781 -5.488 1 95.56 92 ASP A N 1
ATOM 746 C CA . ASP A 1 92 ? -5.414 -32.469 -4.207 1 95.56 92 ASP A CA 1
ATOM 747 C C . ASP A 1 92 ? -4.492 -31.266 -4.332 1 95.56 92 ASP A C 1
ATOM 749 O O . ASP A 1 92 ? -4.484 -30.391 -3.459 1 95.56 92 ASP A O 1
ATOM 753 N N . LEU A 1 93 ? -3.744 -31.234 -5.398 1 96.69 93 LEU A N 1
ATOM 754 C CA . LEU A 1 93 ? -2.865 -30.094 -5.648 1 96.69 93 LEU A CA 1
ATOM 755 C C . LEU A 1 93 ? -3.67 -28.812 -5.812 1 96.69 93 LEU A C 1
ATOM 757 O O . LEU A 1 93 ? -3.207 -27.719 -5.438 1 96.69 93 LEU A O 1
ATOM 761 N N . ALA A 1 94 ? -4.875 -28.891 -6.281 1 95.75 94 ALA A N 1
ATOM 762 C CA . ALA A 1 94 ? -5.734 -27.75 -6.559 1 95.75 94 ALA A CA 1
ATOM 763 C C . ALA A 1 94 ? -6.262 -27.141 -5.266 1 95.75 94 ALA A C 1
ATOM 765 O O . ALA A 1 94 ? -6.789 -26.016 -5.27 1 95.75 94 ALA A O 1
ATOM 766 N N . THR A 1 95 ? -6.094 -27.859 -4.184 1 95.88 95 THR A N 1
ATOM 767 C CA . THR A 1 95 ? -6.414 -27.266 -2.887 1 95.88 95 THR A CA 1
ATOM 768 C C . THR A 1 95 ? -5.355 -26.25 -2.48 1 95.88 95 THR A C 1
ATOM 770 O O . THR A 1 95 ? -5.566 -25.453 -1.556 1 95.88 95 THR A O 1
ATOM 773 N N . LEU A 1 96 ? -4.23 -26.25 -3.053 1 96.81 96 LEU A N 1
ATOM 774 C CA . LEU A 1 96 ? -3.156 -25.281 -2.951 1 96.81 96 LEU A CA 1
ATOM 775 C C . LEU A 1 96 ? -2.445 -25.391 -1.607 1 96.81 96 LEU A C 1
ATOM 777 O O . LEU A 1 96 ? -1.777 -24.438 -1.175 1 96.81 96 LEU A O 1
ATOM 781 N N . SER A 1 97 ? -2.578 -26.547 -0.954 1 96.62 97 SER A N 1
ATOM 782 C CA . SER A 1 97 ? -1.894 -26.75 0.318 1 96.62 97 SER A CA 1
ATOM 783 C C . SER A 1 97 ? -0.38 -26.672 0.151 1 96.62 97 SER A C 1
ATOM 785 O O . SER A 1 97 ? 0.329 -26.234 1.062 1 96.62 97 SER A O 1
ATOM 787 N N . PHE A 1 98 ? 0.069 -27.062 -1.062 1 97 98 PHE A N 1
ATOM 788 C CA . PHE A 1 98 ? 1.504 -27.062 -1.318 1 97 98 PHE A CA 1
ATOM 789 C C . PHE A 1 98 ? 2.07 -25.656 -1.271 1 97 98 PHE A C 1
ATOM 791 O O . PHE A 1 98 ? 3.24 -25.453 -0.938 1 97 98 PHE A O 1
ATOM 798 N N . ILE A 1 99 ? 1.275 -24.656 -1.561 1 97.44 99 ILE A N 1
ATOM 799 C CA . ILE A 1 99 ? 1.738 -23.281 -1.524 1 97.44 99 ILE A CA 1
ATOM 800 C C . ILE A 1 99 ? 1.968 -22.844 -0.077 1 97.44 99 ILE A C 1
ATOM 802 O O . ILE A 1 99 ? 2.963 -22.188 0.231 1 97.44 99 ILE A O 1
ATOM 806 N N . GLU A 1 100 ? 1.053 -23.234 0.811 1 95.62 100 GLU A N 1
ATOM 807 C CA . GLU A 1 100 ? 1.186 -22.906 2.23 1 95.62 100 GLU A CA 1
ATOM 808 C C . GLU A 1 100 ? 2.426 -23.578 2.826 1 95.62 100 GLU A C 1
ATOM 810 O O . GLU A 1 100 ? 3.1 -22.984 3.676 1 95.62 100 GLU A O 1
ATOM 815 N N . ASP A 1 101 ? 2.713 -24.688 2.301 1 95.69 101 ASP A N 1
ATOM 816 C CA . ASP A 1 101 ? 3.844 -25.453 2.801 1 95.69 101 ASP A CA 1
ATOM 817 C C . ASP A 1 101 ? 5.137 -25.062 2.09 1 95.69 101 ASP A C 1
ATOM 819 O O . ASP A 1 101 ? 6.199 -25.625 2.361 1 95.69 101 ASP A O 1
ATOM 823 N N . LYS A 1 102 ? 5.016 -24.188 1.163 1 97.06 102 LYS A N 1
ATOM 824 C CA . LYS A 1 102 ? 6.156 -23.766 0.345 1 97.06 102 LYS A CA 1
ATOM 825 C C . LYS A 1 102 ? 6.773 -24.969 -0.372 1 97.06 102 LYS A C 1
ATOM 827 O O . LYS A 1 102 ? 8 -25.062 -0.495 1 97.06 102 LYS A O 1
ATOM 832 N N . ALA A 1 103 ? 5.91 -25.875 -0.689 1 97.5 103 ALA A N 1
ATOM 833 C CA . ALA A 1 103 ? 6.324 -27.047 -1.452 1 97.5 103 ALA A CA 1
ATOM 834 C C . ALA A 1 103 ? 6.211 -26.797 -2.953 1 97.5 103 ALA A C 1
ATOM 836 O O . ALA A 1 103 ? 5.68 -25.766 -3.377 1 97.5 103 ALA A O 1
ATOM 837 N N . ASN A 1 104 ? 6.77 -27.766 -3.746 1 98.25 104 ASN A N 1
ATOM 838 C CA . ASN A 1 104 ? 6.816 -27.625 -5.199 1 98.25 104 ASN A CA 1
ATOM 839 C C . ASN A 1 104 ? 6.008 -28.719 -5.891 1 98.25 104 ASN A C 1
ATOM 841 O O . ASN A 1 104 ? 5.582 -29.688 -5.25 1 98.25 104 ASN A O 1
ATOM 845 N N . VAL A 1 105 ? 5.707 -28.469 -7.16 1 98.38 105 VAL A N 1
ATOM 846 C CA . VAL A 1 105 ? 5.027 -29.453 -8 1 98.38 105 VAL A CA 1
ATOM 847 C C . VAL A 1 105 ? 5.82 -29.672 -9.289 1 98.38 105 VAL A C 1
ATOM 849 O O . VAL A 1 105 ? 6.215 -28.703 -9.945 1 98.38 105 VAL A O 1
ATOM 852 N N . ALA A 1 106 ? 6.113 -30.891 -9.57 1 98 106 ALA A N 1
ATOM 853 C CA . ALA A 1 106 ? 6.785 -31.25 -10.828 1 98 106 ALA A CA 1
ATOM 854 C C . ALA A 1 106 ? 5.902 -32.125 -11.688 1 98 106 ALA A C 1
ATOM 856 O O . ALA A 1 106 ? 5.477 -33.219 -11.258 1 98 106 ALA A O 1
ATOM 857 N N . LEU A 1 107 ? 5.621 -31.672 -12.875 1 97.56 107 LEU A N 1
ATOM 858 C CA . LEU A 1 107 ? 4.855 -32.438 -13.859 1 97.56 107 LEU A CA 1
ATOM 859 C C . LEU A 1 107 ? 5.77 -33 -14.938 1 97.56 107 LEU A C 1
ATOM 861 O O . LEU A 1 107 ? 6.355 -32.25 -15.719 1 97.56 107 LEU A O 1
ATOM 865 N N . LEU A 1 108 ? 5.801 -34.281 -14.961 1 96.19 108 LEU A N 1
ATOM 866 C CA . LEU A 1 108 ? 6.715 -34.969 -15.883 1 96.19 108 LEU A CA 1
ATOM 867 C C . LEU A 1 108 ? 5.953 -35.812 -16.891 1 96.19 108 LEU A C 1
ATOM 869 O O . LEU A 1 108 ? 4.938 -36.438 -16.547 1 96.19 108 LEU A O 1
ATOM 873 N N . GLY A 1 109 ? 6.492 -35.906 -18.109 1 94.62 109 GLY A N 1
ATOM 874 C CA . GLY A 1 109 ? 5.891 -36.75 -19.125 1 94.62 109 GLY A CA 1
ATOM 875 C C . GLY A 1 109 ? 6.258 -36.344 -20.547 1 94.62 109 GLY A C 1
ATOM 876 O O . GLY A 1 109 ? 6.891 -35.281 -20.75 1 94.62 109 GLY A O 1
ATOM 877 N N . PRO A 1 110 ? 5.926 -37.156 -21.422 1 92.38 110 PRO A N 1
ATOM 878 C CA . PRO A 1 110 ? 6.234 -36.812 -22.812 1 92.38 110 PRO A CA 1
ATOM 879 C C . PRO A 1 110 ? 5.438 -35.625 -23.344 1 92.38 110 PRO A C 1
ATOM 881 O O . PRO A 1 110 ? 4.527 -35.156 -22.656 1 92.38 110 PRO A O 1
ATOM 884 N N . PRO A 1 111 ? 5.863 -35.094 -24.484 1 90.81 111 PRO A N 1
ATOM 885 C CA . PRO A 1 111 ? 5.176 -33.906 -25.016 1 90.81 111 PRO A CA 1
ATOM 886 C C . PRO A 1 111 ? 3.705 -34.156 -25.328 1 90.81 111 PRO A C 1
ATOM 888 O O . PRO A 1 111 ? 3.354 -35.25 -25.781 1 90.81 111 PRO A O 1
ATOM 891 N N . GLY A 1 112 ? 2.914 -33.25 -25.016 1 91.19 112 GLY A N 1
ATOM 892 C CA . GLY A 1 112 ? 1.531 -33.25 -25.469 1 91.19 112 GLY A CA 1
ATOM 893 C C . GLY A 1 112 ? 0.583 -33.938 -24.5 1 91.19 112 GLY A C 1
ATOM 894 O O . GLY A 1 112 ? -0.609 -34.062 -24.781 1 91.19 112 GLY A O 1
ATOM 895 N N . VAL A 1 113 ? 1.05 -34.281 -23.391 1 92.31 113 VAL A N 1
ATOM 896 C CA . VAL A 1 113 ? 0.199 -35.062 -22.5 1 92.31 113 VAL A CA 1
ATOM 897 C C . VAL A 1 113 ? -0.562 -34.125 -21.562 1 92.31 113 VAL A C 1
ATOM 899 O O . VAL A 1 113 ? -1.354 -34.562 -20.734 1 92.31 113 VAL A O 1
ATOM 902 N N . GLY A 1 114 ? -0.286 -32.781 -21.625 1 93.38 114 GLY A N 1
ATOM 903 C CA . GLY A 1 114 ? -1.086 -31.812 -20.906 1 93.38 114 GLY A CA 1
ATOM 904 C C . GLY A 1 114 ? -0.39 -31.281 -19.672 1 93.38 114 GLY A C 1
ATOM 905 O O . GLY A 1 114 ? -1.042 -30.75 -18.766 1 93.38 114 GLY A O 1
ATOM 906 N N . LYS A 1 115 ? 0.907 -31.422 -19.516 1 95.31 115 LYS A N 1
ATOM 907 C CA . LYS A 1 115 ? 1.66 -30.938 -18.359 1 95.31 115 LYS A CA 1
ATOM 908 C C . LYS A 1 115 ? 1.47 -29.438 -18.172 1 95.31 115 LYS A C 1
ATOM 910 O O . LYS A 1 115 ? 1.144 -28.984 -17.078 1 95.31 115 LYS A O 1
ATOM 915 N N . THR A 1 116 ? 1.659 -28.719 -19.25 1 95.5 116 THR A N 1
ATOM 916 C CA . THR A 1 116 ? 1.522 -27.266 -19.219 1 95.5 116 THR A CA 1
ATOM 917 C C . THR A 1 116 ? 0.094 -26.875 -18.844 1 95.5 116 THR A C 1
ATOM 919 O O . THR A 1 116 ? -0.117 -25.938 -18.062 1 95.5 116 THR A O 1
ATOM 922 N N . HIS A 1 117 ? -0.85 -27.641 -19.391 1 95.75 117 HIS A N 1
ATOM 923 C CA . HIS A 1 117 ? -2.248 -27.375 -19.062 1 95.75 117 HIS A CA 1
ATOM 924 C C . HIS A 1 117 ? -2.49 -27.469 -17.562 1 95.75 117 HIS A C 1
ATOM 926 O O . HIS A 1 117 ? -3.076 -26.578 -16.969 1 95.75 117 HIS A O 1
ATOM 932 N N . ILE A 1 118 ? -2.039 -28.484 -17.031 1 96.69 118 ILE A N 1
ATOM 933 C CA . ILE A 1 118 ? -2.244 -28.719 -15.609 1 96.69 118 ILE A CA 1
ATOM 934 C C . ILE A 1 118 ? -1.503 -27.641 -14.805 1 96.69 118 ILE A C 1
ATOM 936 O O . ILE A 1 118 ? -2.045 -27.094 -13.844 1 96.69 118 ILE A O 1
ATOM 940 N N . ALA A 1 119 ? -0.319 -27.344 -15.195 1 97.88 119 ALA A N 1
ATOM 941 C CA . ALA A 1 119 ? 0.463 -26.312 -14.523 1 97.88 119 ALA A CA 1
ATOM 942 C C . ALA A 1 119 ? -0.278 -24.969 -14.523 1 97.88 119 ALA A C 1
ATOM 944 O O . ALA A 1 119 ? -0.391 -24.328 -13.484 1 97.88 119 ALA A O 1
ATOM 945 N N . VAL A 1 120 ? -0.788 -24.625 -15.656 1 97.75 120 VAL A N 1
ATOM 946 C CA . VAL A 1 120 ? -1.514 -23.375 -15.82 1 97.75 120 VAL A CA 1
ATOM 947 C C . VAL A 1 120 ? -2.795 -23.406 -14.992 1 97.75 120 VAL A C 1
ATOM 949 O O . VAL A 1 120 ? -3.129 -22.438 -14.312 1 97.75 120 VAL A O 1
ATOM 952 N N . ALA A 1 121 ? -3.463 -24.516 -15.031 1 97.56 121 ALA A N 1
ATOM 953 C CA . ALA A 1 121 ? -4.711 -24.656 -14.281 1 97.56 121 ALA A CA 1
ATOM 954 C C . ALA A 1 121 ? -4.473 -24.484 -12.789 1 97.56 121 ALA A C 1
ATOM 956 O O . ALA A 1 121 ? -5.25 -23.812 -12.102 1 97.56 121 ALA A O 1
ATOM 957 N N . LEU A 1 122 ? -3.459 -25.062 -12.336 1 97.88 122 LEU A N 1
ATOM 958 C CA . LEU A 1 122 ? -3.102 -24.906 -10.93 1 97.88 122 LEU A CA 1
ATOM 959 C C . LEU A 1 122 ? -2.75 -23.453 -10.609 1 97.88 122 LEU A C 1
ATOM 961 O O . LEU A 1 122 ? -3.141 -22.938 -9.562 1 97.88 122 LEU A O 1
ATOM 965 N N . ALA A 1 123 ? -2.01 -22.828 -11.484 1 98 123 ALA A N 1
ATOM 966 C CA . ALA A 1 123 ? -1.629 -21.422 -11.305 1 98 123 ALA A CA 1
ATOM 967 C C . ALA A 1 123 ? -2.857 -20.516 -11.297 1 98 123 ALA A C 1
ATOM 969 O O . ALA A 1 123 ? -2.941 -19.578 -10.492 1 98 123 ALA A O 1
ATOM 970 N N . VAL A 1 124 ? -3.773 -20.797 -12.141 1 97.25 124 VAL A N 1
ATOM 971 C CA . VAL A 1 124 ? -5.012 -20.031 -12.195 1 97.25 124 VAL A CA 1
ATOM 972 C C . VAL A 1 124 ? -5.781 -20.188 -10.883 1 97.25 124 VAL A C 1
ATOM 974 O O . VAL A 1 124 ? -6.285 -19.219 -10.328 1 97.25 124 VAL A O 1
ATOM 977 N N . ALA A 1 125 ? -5.863 -21.391 -10.438 1 96.94 125 ALA A N 1
ATOM 978 C CA . ALA A 1 125 ? -6.508 -21.641 -9.148 1 96.94 125 ALA A CA 1
ATOM 979 C C . ALA A 1 125 ? -5.82 -20.859 -8.031 1 96.94 125 ALA A C 1
ATOM 981 O O . ALA A 1 125 ? -6.488 -20.281 -7.168 1 96.94 125 ALA A O 1
ATOM 982 N N . ALA A 1 126 ? -4.559 -20.844 -8.031 1 97.69 126 ALA A N 1
ATOM 983 C CA . ALA A 1 126 ? -3.785 -20.094 -7.039 1 97.69 126 ALA A CA 1
ATOM 984 C C . ALA A 1 126 ? -4.07 -18.609 -7.133 1 97.69 126 ALA A C 1
ATOM 986 O O . ALA A 1 126 ? -4.262 -17.938 -6.109 1 97.69 126 ALA A O 1
ATOM 987 N N . CYS A 1 127 ? -4.102 -18.094 -8.32 1 97.31 127 CYS A N 1
ATOM 988 C CA . CYS A 1 127 ? -4.398 -16.688 -8.531 1 97.31 127 CYS A CA 1
ATOM 989 C C . CYS A 1 127 ? -5.777 -16.328 -7.984 1 97.31 127 CYS A C 1
ATOM 991 O O . CYS A 1 127 ? -5.949 -15.297 -7.344 1 97.31 127 CYS A O 1
ATOM 993 N N . ARG A 1 128 ? -6.652 -17.203 -8.203 1 95.12 128 ARG A N 1
ATOM 994 C CA . ARG A 1 128 ? -8.008 -17.016 -7.703 1 95.12 128 ARG A CA 1
ATOM 995 C C . ARG A 1 128 ? -8.031 -16.953 -6.18 1 95.12 128 ARG A C 1
ATOM 997 O O . ARG A 1 128 ? -8.789 -16.188 -5.59 1 95.12 128 ARG A O 1
ATOM 1004 N N . ALA A 1 129 ? -7.203 -17.719 -5.641 1 95.06 129 ALA A N 1
ATOM 1005 C CA . ALA A 1 129 ? -7.117 -17.797 -4.184 1 95.06 129 ALA A CA 1
ATOM 1006 C C . ALA A 1 129 ? -6.355 -16.594 -3.623 1 95.06 129 ALA A C 1
ATOM 1008 O O . ALA A 1 129 ? -6.25 -16.438 -2.404 1 95.06 129 ALA A O 1
ATOM 1009 N N . GLY A 1 130 ? -5.777 -15.781 -4.477 1 94.94 130 GLY A N 1
ATOM 1010 C CA . GLY A 1 130 ? -5.176 -14.539 -4.016 1 94.94 130 GLY A CA 1
ATOM 1011 C C . GLY A 1 130 ? -3.66 -14.555 -4.062 1 94.94 130 GLY A C 1
ATOM 1012 O O . GLY A 1 130 ? -3.01 -13.602 -3.627 1 94.94 130 GLY A O 1
ATOM 1013 N N . TYR A 1 131 ? -3.111 -15.602 -4.637 1 96.88 131 TYR A N 1
ATOM 1014 C CA . TYR A 1 131 ? -1.657 -15.695 -4.715 1 96.88 131 TYR A CA 1
ATOM 1015 C C . TYR A 1 131 ? -1.136 -15.031 -5.984 1 96.88 131 TYR A C 1
ATOM 1017 O O . TYR A 1 131 ? -1.779 -15.094 -7.035 1 96.88 131 TYR A O 1
ATOM 1025 N N . SER A 1 132 ? 0.001 -14.422 -5.855 1 97.56 132 SER A N 1
ATOM 1026 C CA . SER A 1 132 ? 0.682 -13.891 -7.035 1 97.56 132 SER A CA 1
ATOM 1027 C C . SER A 1 132 ? 1.401 -15 -7.797 1 97.56 132 SER A C 1
ATOM 1029 O O . SER A 1 132 ? 2.008 -15.883 -7.191 1 97.56 132 SER A O 1
ATOM 1031 N N . ILE A 1 133 ? 1.24 -14.906 -9.117 1 97.25 133 ILE A N 1
ATOM 1032 C CA . ILE A 1 133 ? 1.79 -15.945 -9.977 1 97.25 133 ILE A CA 1
ATOM 1033 C C . ILE A 1 133 ? 2.666 -15.312 -11.055 1 97.25 133 ILE A C 1
ATOM 1035 O O . ILE A 1 133 ? 2.416 -14.18 -11.484 1 97.25 133 ILE A O 1
ATOM 1039 N N . TYR A 1 134 ? 3.682 -16.078 -11.469 1 98.44 134 TYR A N 1
ATOM 1040 C CA . TYR A 1 134 ? 4.469 -15.68 -12.633 1 98.44 134 TYR A CA 1
ATOM 1041 C C . TYR A 1 134 ? 4.848 -16.891 -13.469 1 98.44 134 TYR A C 1
ATOM 1043 O O . TYR A 1 134 ? 5.34 -17.891 -12.945 1 98.44 134 TYR A O 1
ATOM 1051 N N . PHE A 1 135 ? 4.551 -16.781 -14.766 1 98.31 135 PHE A N 1
ATOM 1052 C CA . PHE A 1 135 ? 4.812 -17.875 -15.703 1 98.31 135 PHE A CA 1
ATOM 1053 C C . PHE A 1 135 ? 5.992 -17.531 -16.609 1 98.31 135 PHE A C 1
ATOM 1055 O O . PHE A 1 135 ? 6.074 -16.422 -17.141 1 98.31 135 PHE A O 1
ATOM 1062 N N . THR A 1 136 ? 6.859 -18.5 -16.703 1 97.81 136 THR A N 1
ATOM 1063 C CA . THR A 1 136 ? 7.98 -18.359 -17.625 1 97.81 136 THR A CA 1
ATOM 1064 C C . THR A 1 136 ? 8.406 -19.734 -18.156 1 97.81 136 THR A C 1
ATOM 1066 O O . THR A 1 136 ? 8.047 -20.766 -17.578 1 97.81 136 THR A O 1
ATOM 1069 N N . SER A 1 137 ? 9.07 -19.734 -19.266 1 96.88 137 SER A N 1
ATOM 1070 C CA . SER A 1 137 ? 9.82 -20.922 -19.656 1 96.88 137 SER A CA 1
ATOM 1071 C C . SER A 1 137 ? 11.242 -20.875 -19.109 1 96.88 137 SER A C 1
ATOM 1073 O O . SER A 1 137 ? 11.773 -19.812 -18.812 1 96.88 137 SER A O 1
ATOM 1075 N N . LEU A 1 138 ? 11.805 -22.031 -19 1 95.94 138 LEU A N 1
ATOM 1076 C CA . LEU A 1 138 ? 13.18 -22.062 -18.516 1 95.94 138 LEU A CA 1
ATOM 1077 C C . LEU A 1 138 ? 14.094 -21.25 -19.438 1 95.94 138 LEU A C 1
ATOM 1079 O O . LEU A 1 138 ? 14.93 -20.484 -18.969 1 95.94 138 LEU A O 1
ATOM 1083 N N . ASP A 1 139 ? 13.852 -21.391 -20.688 1 94.25 139 ASP A N 1
ATOM 1084 C CA . ASP A 1 139 ? 14.672 -20.688 -21.672 1 94.25 139 ASP A CA 1
ATOM 1085 C C . ASP A 1 139 ? 14.531 -19.172 -21.516 1 94.25 139 ASP A C 1
ATOM 1087 O O . ASP A 1 139 ? 15.531 -18.453 -21.5 1 94.25 139 ASP A O 1
ATOM 1091 N N . ASP A 1 140 ? 13.344 -18.75 -21.406 1 96 140 ASP A N 1
ATOM 1092 C CA . ASP A 1 140 ? 13.094 -17.328 -21.266 1 96 140 ASP A CA 1
ATOM 1093 C C . ASP A 1 140 ? 13.688 -16.781 -19.969 1 96 140 ASP A C 1
ATOM 1095 O O . ASP A 1 140 ? 14.289 -15.711 -19.953 1 96 140 ASP A O 1
ATOM 1099 N N . MET A 1 141 ? 13.516 -17.516 -18.922 1 97.06 141 MET A N 1
ATOM 1100 C CA . MET A 1 141 ? 14.062 -17.094 -17.625 1 97.06 141 MET A CA 1
ATOM 1101 C C . MET A 1 141 ? 15.578 -16.922 -17.719 1 97.06 141 MET A C 1
ATOM 1103 O O . MET A 1 141 ? 16.109 -15.891 -17.297 1 97.06 141 MET A O 1
ATOM 1107 N N . VAL A 1 142 ? 16.203 -17.891 -18.344 1 96.06 142 VAL A N 1
ATOM 1108 C CA . VAL A 1 142 ? 17.656 -17.859 -18.469 1 96.06 142 VAL A CA 1
ATOM 1109 C C . VAL A 1 142 ? 18.078 -16.688 -19.359 1 96.06 142 VAL A C 1
ATOM 1111 O O . VAL A 1 142 ? 19 -15.953 -19.016 1 96.06 142 VAL A O 1
ATOM 1114 N N . ARG A 1 143 ? 17.391 -16.547 -20.422 1 95.56 143 ARG A N 1
ATOM 1115 C CA . ARG A 1 143 ? 17.688 -15.461 -21.344 1 95.56 143 ARG A CA 1
ATOM 1116 C C . ARG A 1 143 ? 17.562 -14.109 -20.656 1 95.56 143 ARG A C 1
ATOM 1118 O O . ARG A 1 143 ? 18.453 -13.258 -20.797 1 95.56 143 ARG A O 1
ATOM 1125 N N . HIS A 1 144 ? 16.562 -13.938 -19.906 1 96.88 144 HIS A N 1
ATOM 1126 C CA . HIS A 1 144 ? 16.328 -12.664 -19.219 1 96.88 144 HIS A CA 1
ATOM 1127 C C . HIS A 1 144 ? 17.359 -12.43 -18.125 1 96.88 144 HIS A C 1
ATOM 1129 O O . HIS A 1 144 ? 17.844 -11.312 -17.953 1 96.88 144 HIS A O 1
ATOM 1135 N N . LEU A 1 145 ? 17.656 -13.438 -17.422 1 97.19 145 LEU A N 1
ATOM 1136 C CA . LEU A 1 145 ? 18.625 -13.312 -16.328 1 97.19 145 LEU A CA 1
ATOM 1137 C C . LEU A 1 145 ? 20.016 -13.008 -16.875 1 97.19 145 LEU A C 1
ATOM 1139 O O . LEU A 1 145 ? 20.734 -12.18 -16.328 1 97.19 145 LEU A O 1
ATOM 1143 N N . LYS A 1 146 ? 20.312 -13.688 -17.969 1 95.69 146 LYS A N 1
ATOM 1144 C CA . LYS A 1 146 ? 21.609 -13.438 -18.594 1 95.69 146 LYS A CA 1
ATOM 1145 C C . LYS A 1 146 ? 21.719 -11.992 -19.078 1 95.69 146 LYS A C 1
ATOM 1147 O O . LYS A 1 146 ? 22.734 -11.328 -18.859 1 95.69 146 LYS A O 1
ATOM 1152 N N . ALA A 1 147 ? 20.672 -11.594 -19.734 1 96.06 147 ALA A N 1
ATOM 1153 C CA . ALA A 1 147 ? 20.625 -10.219 -20.203 1 96.06 147 ALA A CA 1
ATOM 1154 C C . ALA A 1 147 ? 20.781 -9.234 -19.047 1 96.06 147 ALA A C 1
ATOM 1156 O O . ALA A 1 147 ? 21.516 -8.242 -19.156 1 96.06 147 ALA A O 1
ATOM 1157 N N . ALA A 1 148 ? 20.156 -9.484 -18 1 95.56 148 ALA A N 1
ATOM 1158 C CA . ALA A 1 148 ? 20.219 -8.625 -16.828 1 95.56 148 ALA A CA 1
ATOM 1159 C C . ALA A 1 148 ? 21.609 -8.648 -16.203 1 95.56 148 ALA A C 1
ATOM 1161 O O . ALA A 1 148 ? 22.125 -7.609 -15.766 1 95.56 148 ALA A O 1
ATOM 1162 N N . GLU A 1 149 ? 22.172 -9.781 -16.172 1 93 149 GLU A N 1
ATOM 1163 C CA . GLU A 1 149 ? 23.531 -9.906 -15.656 1 93 149 GLU A CA 1
ATOM 1164 C C . GLU A 1 149 ? 24.5 -9.055 -16.469 1 93 149 GLU A C 1
ATOM 1166 O O . GLU A 1 149 ? 25.328 -8.336 -15.898 1 93 149 GLU A O 1
ATOM 1171 N N . ASP A 1 150 ? 24.344 -9.094 -17.719 1 94 150 ASP A N 1
ATOM 1172 C 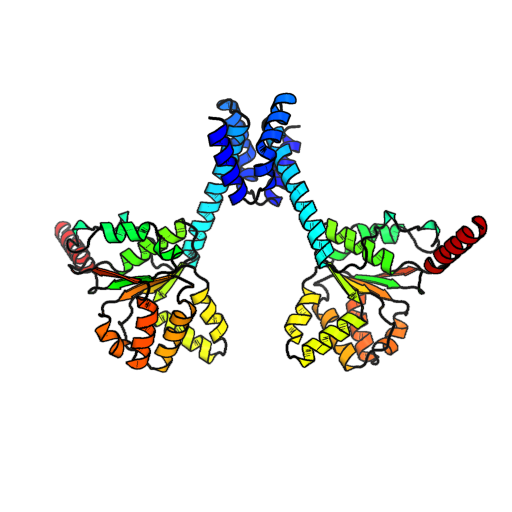CA . ASP A 1 150 ? 25.203 -8.336 -18.625 1 94 150 ASP A CA 1
ATOM 1173 C C . ASP A 1 150 ? 25.031 -6.832 -18.422 1 94 150 ASP A C 1
ATOM 1175 O O . ASP A 1 150 ? 25.969 -6.062 -18.625 1 94 150 ASP A O 1
ATOM 1179 N N . GLN A 1 151 ? 23.906 -6.469 -17.906 1 93.75 151 GLN A N 1
ATOM 1180 C CA . GLN A 1 151 ? 23.609 -5.055 -17.719 1 93.75 151 GLN A CA 1
ATOM 1181 C C . GLN A 1 151 ? 23.828 -4.641 -16.266 1 93.75 151 GLN A C 1
ATOM 1183 O O . GLN A 1 151 ? 23.531 -3.502 -15.891 1 93.75 151 GLN A O 1
ATOM 1188 N N . GLY A 1 152 ? 24.219 -5.547 -15.492 1 90.44 152 GLY A N 1
ATOM 1189 C CA . GLY A 1 152 ? 24.484 -5.25 -14.102 1 90.44 152 GLY A CA 1
ATOM 1190 C C . GLY A 1 152 ? 23.234 -5.098 -13.266 1 90.44 152 GLY A C 1
ATOM 1191 O O . GLY A 1 152 ? 23.234 -4.395 -12.25 1 90.44 152 GLY A O 1
ATOM 1192 N N . ARG A 1 153 ? 22.219 -5.617 -13.648 1 92.12 153 ARG A N 1
ATOM 1193 C CA . ARG A 1 153 ? 20.938 -5.5 -12.945 1 92.12 153 ARG A CA 1
ATOM 1194 C C . ARG A 1 153 ? 20.406 -6.871 -12.555 1 92.12 153 ARG A C 1
ATOM 1196 O O . ARG A 1 153 ? 19.188 -7.102 -12.578 1 92.12 153 ARG A O 1
ATOM 1203 N N . LEU A 1 154 ? 21.234 -7.859 -12.25 1 93.56 154 LEU A N 1
ATOM 1204 C CA . LEU A 1 154 ? 20.844 -9.242 -12 1 93.56 154 LEU A CA 1
ATOM 1205 C C . LEU A 1 154 ? 19.984 -9.344 -10.75 1 93.56 154 LEU A C 1
ATOM 1207 O O . LEU A 1 154 ? 18.969 -10.047 -10.742 1 93.56 154 LEU A O 1
ATOM 1211 N N . ILE A 1 155 ? 20.297 -8.609 -9.773 1 91.62 155 ILE A N 1
ATOM 1212 C CA . ILE A 1 155 ? 19.609 -8.695 -8.492 1 91.62 155 ILE A CA 1
ATOM 1213 C C . ILE A 1 155 ? 18.156 -8.273 -8.672 1 91.62 155 ILE A C 1
ATOM 1215 O O . ILE A 1 155 ? 17.234 -8.961 -8.219 1 91.62 155 ILE A O 1
ATOM 1219 N N . SER A 1 156 ? 18 -7.219 -9.383 1 91.25 156 SER A N 1
ATOM 1220 C CA . SER A 1 156 ? 16.656 -6.727 -9.641 1 91.25 156 SER A CA 1
AT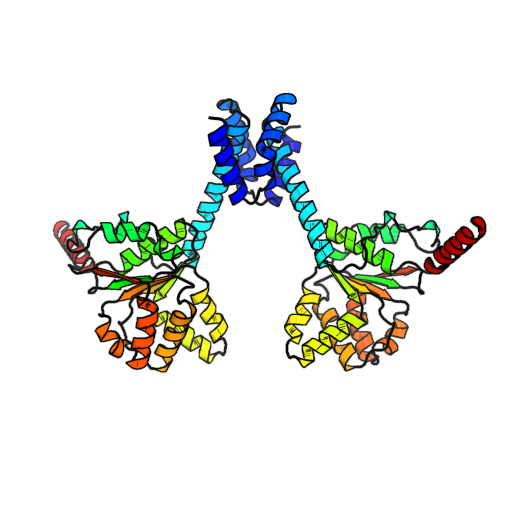OM 1221 C C . SER A 1 156 ? 15.836 -7.742 -10.445 1 91.25 156 SER A C 1
ATOM 1223 O O . SER A 1 156 ? 14.672 -7.992 -10.133 1 91.25 156 SER A O 1
ATOM 1225 N N . LYS A 1 157 ? 16.484 -8.297 -11.383 1 94.19 157 LYS A N 1
ATOM 1226 C CA . LYS A 1 157 ? 15.766 -9.25 -12.227 1 94.19 157 LYS A CA 1
ATOM 1227 C C . LYS A 1 157 ? 15.445 -10.531 -11.461 1 94.19 157 LYS A C 1
ATOM 1229 O O . LYS A 1 157 ? 14.375 -11.109 -11.641 1 94.19 157 LYS A O 1
ATOM 1234 N N . LEU A 1 158 ? 16.312 -10.906 -10.609 1 95.94 158 LEU A N 1
ATOM 1235 C CA . LEU A 1 158 ? 16.078 -12.078 -9.766 1 95.94 158 LEU A CA 1
ATOM 1236 C C . LEU A 1 158 ? 14.836 -11.883 -8.906 1 95.94 158 LEU A C 1
ATOM 1238 O O . LEU A 1 158 ? 14.047 -12.812 -8.734 1 95.94 158 LEU A O 1
ATOM 1242 N N . THR A 1 159 ? 14.625 -10.734 -8.516 1 95.56 159 THR A N 1
ATOM 1243 C CA . THR A 1 159 ? 13.5 -10.422 -7.641 1 95.56 159 THR A CA 1
ATOM 1244 C C . THR A 1 159 ? 12.172 -10.656 -8.352 1 95.56 159 THR A C 1
ATOM 1246 O O . THR A 1 159 ? 11.195 -11.078 -7.727 1 95.56 159 THR A O 1
ATOM 1249 N N . SER A 1 160 ? 12.195 -10.5 -9.656 1 95.5 160 SER A N 1
ATOM 1250 C CA . SER A 1 160 ? 10.977 -10.719 -10.438 1 95.5 160 SER A CA 1
ATOM 1251 C C . SER A 1 160 ? 10.547 -12.18 -10.391 1 95.5 160 SER A C 1
ATOM 1253 O O . SER A 1 160 ? 9.359 -12.484 -10.523 1 95.5 160 SER A O 1
ATOM 1255 N N . TYR A 1 161 ? 11.484 -13.016 -10.133 1 97.5 161 TYR A N 1
ATOM 1256 C CA . TYR A 1 161 ? 11.195 -14.445 -10.078 1 97.5 161 TYR A CA 1
ATOM 1257 C C . TYR A 1 161 ? 11.031 -14.914 -8.633 1 97.5 161 TYR A C 1
ATOM 1259 O O . TYR A 1 161 ? 10.594 -16.031 -8.391 1 97.5 161 TYR A O 1
ATOM 1267 N N . LEU A 1 162 ? 11.336 -14.023 -7.715 1 97.56 162 LEU A N 1
ATOM 1268 C CA . LEU A 1 162 ? 11.297 -14.398 -6.305 1 97.56 162 LEU A CA 1
ATOM 1269 C C . LEU A 1 162 ? 10.039 -13.859 -5.633 1 97.56 162 LEU A C 1
ATOM 1271 O O . LEU A 1 162 ? 9.531 -14.461 -4.68 1 97.56 162 LEU A O 1
ATOM 1275 N N . ARG A 1 163 ? 9.547 -12.867 -6.145 1 96.81 163 ARG A N 1
ATOM 1276 C CA . ARG A 1 163 ? 8.453 -12.148 -5.504 1 96.81 163 ARG A CA 1
ATOM 1277 C C . ARG A 1 163 ? 7.145 -12.922 -5.617 1 96.81 163 ARG A C 1
ATOM 1279 O O . ARG A 1 163 ? 6.387 -13.016 -4.648 1 96.81 163 ARG A O 1
ATOM 1286 N N . PRO A 1 164 ? 6.84 -13.555 -6.75 1 97.75 164 PRO A N 1
ATOM 1287 C CA . PRO A 1 164 ? 5.566 -14.273 -6.848 1 97.75 164 PRO A CA 1
ATOM 1288 C C . PRO A 1 164 ? 5.477 -15.453 -5.883 1 97.75 164 PRO A C 1
ATOM 1290 O O . PRO A 1 164 ? 6.477 -16.141 -5.648 1 97.75 164 PRO A O 1
ATOM 1293 N N . ALA A 1 165 ? 4.293 -15.641 -5.355 1 97.81 165 ALA A N 1
ATOM 1294 C CA . ALA A 1 165 ? 4.09 -16.781 -4.453 1 97.81 165 ALA A CA 1
ATOM 1295 C C . ALA A 1 165 ? 4.32 -18.094 -5.176 1 97.81 165 ALA A C 1
ATOM 1297 O O . ALA A 1 165 ? 4.852 -19.047 -4.594 1 97.81 165 ALA A O 1
ATOM 1298 N N . VAL A 1 166 ? 3.928 -18.109 -6.418 1 98.31 166 VAL A N 1
ATOM 1299 C CA . VAL A 1 166 ? 4.102 -19.297 -7.23 1 98.31 166 VAL A CA 1
ATOM 1300 C C . VAL A 1 166 ? 4.809 -18.938 -8.539 1 98.31 166 VAL A C 1
ATOM 1302 O O . VAL A 1 166 ? 4.363 -18.047 -9.266 1 98.31 166 VAL A O 1
ATOM 1305 N N . LEU A 1 167 ? 5.883 -19.594 -8.789 1 98.75 167 LEU A N 1
ATOM 1306 C CA . LEU A 1 167 ? 6.59 -19.469 -10.062 1 98.75 167 LEU A CA 1
ATOM 1307 C C . LEU A 1 167 ? 6.367 -20.703 -10.93 1 98.75 167 LEU A C 1
ATOM 1309 O O . LEU A 1 167 ? 6.633 -21.828 -10.492 1 98.75 167 LEU A O 1
ATOM 1313 N N . VAL A 1 168 ? 5.84 -20.484 -12.078 1 98.62 168 VAL A N 1
ATOM 1314 C CA . VAL A 1 168 ? 5.664 -21.578 -13.023 1 98.62 168 VAL A CA 1
ATOM 1315 C C . VAL A 1 168 ? 6.805 -21.578 -14.031 1 98.62 168 VAL A C 1
ATOM 1317 O O . VAL A 1 168 ? 7.02 -20.594 -14.742 1 98.62 168 VAL A O 1
ATOM 1320 N N . VAL A 1 169 ? 7.535 -22.641 -14.055 1 98.25 169 VAL A N 1
ATOM 1321 C CA . VAL A 1 169 ? 8.625 -22.797 -15.016 1 98.25 169 VAL A CA 1
ATOM 1322 C C . VAL A 1 169 ? 8.289 -23.906 -16 1 98.25 169 VAL A C 1
ATOM 1324 O O . VAL A 1 169 ? 8.391 -25.094 -15.672 1 98.25 169 VAL A O 1
ATOM 1327 N N . ASP A 1 170 ? 7.98 -23.531 -17.172 1 96.81 170 ASP A N 1
ATOM 1328 C CA . ASP A 1 170 ? 7.539 -24.469 -18.188 1 96.81 170 ASP A CA 1
ATOM 1329 C C . ASP A 1 170 ? 8.719 -24.969 -19.031 1 96.81 170 ASP A C 1
ATOM 1331 O O . ASP A 1 170 ? 9.711 -24.266 -19.188 1 96.81 170 ASP A O 1
ATOM 1335 N N . GLU A 1 171 ? 8.695 -26.234 -19.422 1 94.31 171 GLU A N 1
ATOM 1336 C CA . GLU A 1 171 ? 9.562 -26.828 -20.422 1 94.31 171 GLU A CA 1
ATOM 1337 C C . GLU A 1 171 ? 11 -26.922 -19.922 1 94.31 171 GLU A C 1
ATOM 1339 O O . GLU A 1 171 ? 11.938 -26.531 -20.625 1 94.31 171 GLU A O 1
ATOM 1344 N N . VAL A 1 172 ? 11.109 -27.422 -18.781 1 94.38 172 VAL A N 1
ATOM 1345 C CA . VAL A 1 172 ? 12.445 -27.688 -18.281 1 94.38 172 VAL A CA 1
ATOM 1346 C C . VAL A 1 172 ? 13.047 -28.891 -19.016 1 94.38 172 VAL A C 1
ATOM 1348 O O . VAL A 1 172 ? 12.414 -29.953 -19.094 1 94.38 172 VAL A O 1
ATOM 1351 N N . GLY A 1 173 ? 14.25 -28.734 -19.594 1 89.25 173 GLY A N 1
ATOM 1352 C CA . GLY A 1 173 ? 14.93 -29.859 -20.234 1 89.25 173 GLY A CA 1
ATOM 1353 C C . GLY A 1 173 ? 14.844 -29.828 -21.75 1 89.25 173 GLY A C 1
ATOM 1354 O O . GLY A 1 173 ? 15.352 -30.734 -22.422 1 89.25 173 GLY A O 1
ATOM 1355 N N . TYR A 1 174 ? 14.219 -28.828 -22.281 1 85.81 174 TYR A N 1
ATOM 1356 C CA . TYR A 1 174 ? 14.086 -28.75 -23.734 1 85.81 174 TYR A CA 1
ATOM 1357 C C . TYR A 1 174 ? 15.438 -28.469 -24.391 1 85.81 174 TYR A C 1
ATOM 1359 O O . TYR A 1 174 ? 15.781 -29.078 -25.406 1 85.81 174 TYR A O 1
ATOM 1367 N N . GLN A 1 175 ? 16.172 -27.594 -23.812 1 87.38 175 GLN A N 1
ATOM 1368 C CA . GLN A 1 175 ? 17.516 -27.266 -24.297 1 87.38 175 GLN A CA 1
ATOM 1369 C C . GLN A 1 175 ? 18.531 -27.312 -23.156 1 87.38 175 GLN A C 1
ATOM 1371 O O . GLN A 1 175 ? 18.25 -26.859 -22.047 1 87.38 175 GLN A O 1
ATOM 1376 N N . PRO A 1 176 ? 19.703 -27.891 -23.547 1 90.69 176 PRO A N 1
ATOM 1377 C CA . PRO A 1 176 ? 20.75 -27.891 -22.531 1 90.69 176 PRO A CA 1
ATOM 1378 C C . PRO A 1 176 ? 21.219 -26.484 -22.172 1 90.69 176 PRO A C 1
ATOM 1380 O O . PRO A 1 176 ? 21.234 -25.594 -23.031 1 90.69 176 PRO A O 1
ATOM 1383 N N . LEU A 1 177 ? 21.594 -26.359 -20.984 1 93.06 177 LEU A N 1
ATOM 1384 C CA . LEU A 1 177 ? 22.094 -25.062 -20.516 1 93.06 177 LEU A CA 1
ATOM 1385 C C . LEU A 1 177 ? 23.594 -25.109 -20.297 1 93.06 177 LEU A C 1
ATOM 1387 O O . LEU A 1 177 ? 24.141 -26.156 -19.922 1 93.06 177 LEU A O 1
ATOM 1391 N N . GLU A 1 178 ? 24.188 -24 -20.531 1 91.88 178 GLU A N 1
ATOM 1392 C CA . GLU A 1 178 ? 25.578 -23.844 -20.125 1 91.88 178 GLU A CA 1
ATOM 1393 C C . GLU A 1 178 ? 25.703 -23.672 -18.609 1 91.88 178 GLU A C 1
ATOM 1395 O O . GLU A 1 178 ? 24.734 -23.328 -17.938 1 91.88 178 GLU A O 1
ATOM 1400 N N . ARG A 1 179 ? 26.891 -23.906 -18.219 1 90.56 179 ARG A N 1
ATOM 1401 C CA . ARG A 1 179 ? 27.141 -23.859 -16.781 1 90.56 179 ARG A CA 1
ATOM 1402 C C . ARG A 1 179 ? 26.734 -22.516 -16.188 1 90.56 179 ARG A C 1
ATOM 1404 O O . ARG A 1 179 ? 26.094 -22.469 -15.133 1 90.56 179 ARG A O 1
ATOM 1411 N N . ALA A 1 180 ? 27.078 -21.5 -16.891 1 92.38 180 ALA A N 1
ATOM 1412 C CA . ALA A 1 180 ? 26.75 -20.156 -16.406 1 92.38 180 ALA A CA 1
ATOM 1413 C C . ALA A 1 180 ? 25.25 -19.969 -16.312 1 92.38 180 ALA A C 1
ATOM 1415 O O . ALA A 1 180 ? 24.75 -19.344 -15.375 1 92.38 180 ALA A O 1
ATOM 1416 N N . GLU A 1 181 ? 24.578 -20.516 -17.234 1 94.12 181 GLU A N 1
ATOM 1417 C CA . GLU A 1 181 ? 23.109 -20.422 -17.266 1 94.12 181 GLU A CA 1
ATOM 1418 C C . GLU A 1 181 ? 22.5 -21.266 -16.141 1 94.12 181 GLU A C 1
ATOM 1420 O O . GLU A 1 181 ? 21.562 -20.812 -15.477 1 94.12 181 GLU A O 1
ATOM 1425 N N . ALA A 1 182 ? 23.078 -22.375 -16 1 94.06 182 ALA A N 1
ATOM 1426 C CA . ALA A 1 182 ? 22.609 -23.266 -14.938 1 94.06 182 ALA A CA 1
ATOM 1427 C C . ALA A 1 182 ? 22.766 -22.625 -13.57 1 94.06 182 ALA A C 1
ATOM 1429 O O . ALA A 1 182 ? 21.922 -22.812 -12.688 1 94.06 182 ALA A O 1
ATOM 1430 N N . ASN A 1 183 ? 23.797 -21.922 -13.43 1 94.81 183 ASN A N 1
ATOM 1431 C CA . ASN A 1 183 ? 24.031 -21.219 -12.164 1 94.81 183 ASN A CA 1
ATOM 1432 C C . ASN A 1 183 ? 22.953 -20.188 -11.883 1 94.81 183 ASN A C 1
ATOM 1434 O O . ASN A 1 183 ? 22.578 -19.969 -10.734 1 94.81 183 ASN A O 1
ATOM 1438 N N . LEU A 1 184 ? 22.516 -19.531 -12.891 1 95.94 184 LEU A N 1
ATOM 1439 C CA . LEU A 1 184 ? 21.438 -18.562 -12.727 1 95.94 184 LEU A CA 1
ATOM 1440 C C . LEU A 1 184 ? 20.156 -19.234 -12.266 1 95.94 184 LEU A C 1
ATOM 1442 O O . LEU A 1 184 ? 19.469 -18.734 -11.375 1 95.94 184 LEU A O 1
ATOM 1446 N N . VAL A 1 185 ? 19.891 -20.391 -12.852 1 95.88 185 VAL A N 1
ATOM 1447 C CA . VAL A 1 185 ? 18.719 -21.172 -12.469 1 95.88 185 VAL A CA 1
ATOM 1448 C C . VAL A 1 185 ? 18.859 -21.641 -11.023 1 95.88 185 VAL A C 1
ATOM 1450 O O . VAL A 1 185 ? 17.906 -21.547 -10.242 1 95.88 185 VAL A O 1
ATOM 1453 N N . PHE A 1 186 ? 20.016 -22 -10.68 1 95 186 PHE A N 1
ATOM 1454 C CA . PHE A 1 186 ? 20.297 -22.453 -9.32 1 95 186 PHE A CA 1
ATOM 1455 C C . PHE A 1 186 ? 20.031 -21.328 -8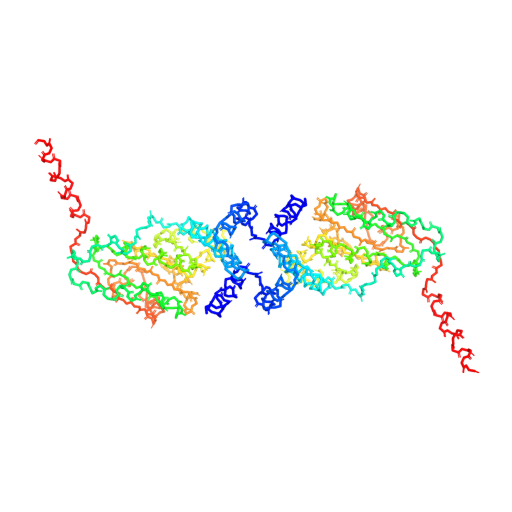.32 1 95 186 PHE A C 1
ATOM 1457 O O . PHE A 1 186 ? 19.484 -21.578 -7.242 1 95 186 PHE A O 1
ATOM 1464 N N . GLN A 1 187 ? 20.344 -20.172 -8.656 1 96.25 187 GLN A N 1
ATOM 1465 C CA . GLN A 1 187 ? 20.125 -19.031 -7.77 1 96.25 187 GLN A CA 1
ATOM 1466 C C . GLN A 1 187 ? 18.625 -18.828 -7.504 1 96.25 187 GLN A C 1
ATOM 1468 O O . GLN A 1 187 ? 18.219 -18.625 -6.363 1 96.25 187 GLN A O 1
ATOM 1473 N N . VAL A 1 188 ? 17.844 -18.922 -8.516 1 97.5 188 VAL A N 1
ATOM 1474 C CA . VAL A 1 188 ? 16.406 -18.75 -8.375 1 97.5 188 VAL A CA 1
ATOM 1475 C C . VAL A 1 188 ? 15.844 -19.859 -7.484 1 97.5 188 VAL A C 1
ATOM 1477 O O . VAL A 1 188 ? 15.125 -19.578 -6.523 1 97.5 188 VAL A O 1
ATOM 1480 N N . ILE A 1 189 ? 16.25 -21.062 -7.742 1 96.88 189 ILE A N 1
ATOM 1481 C CA . ILE A 1 189 ? 15.727 -22.219 -7.02 1 96.88 189 ILE A CA 1
ATOM 1482 C C . ILE A 1 189 ? 16.172 -22.156 -5.559 1 96.88 189 ILE A C 1
ATOM 1484 O O . ILE A 1 189 ? 15.375 -22.391 -4.648 1 96.88 189 ILE A O 1
ATOM 1488 N N . SER A 1 190 ? 17.359 -21.781 -5.371 1 96 190 SER A N 1
ATOM 1489 C CA . SER A 1 190 ? 17.922 -21.719 -4.02 1 96 190 SER A CA 1
ATOM 1490 C C . SER A 1 190 ? 17.234 -20.625 -3.203 1 96 190 SER A C 1
ATOM 1492 O O . SER A 1 190 ? 16.891 -20.828 -2.035 1 96 190 SER A O 1
ATOM 1494 N N . LYS A 1 191 ? 17.031 -19.547 -3.799 1 96.94 191 LYS A N 1
ATOM 1495 C CA . LYS A 1 191 ? 16.453 -18.422 -3.08 1 96.94 191 LYS A CA 1
ATOM 1496 C C . LYS A 1 191 ? 14.977 -18.656 -2.789 1 96.94 191 LYS A C 1
ATOM 1498 O O . LYS A 1 191 ? 14.43 -18.109 -1.826 1 96.94 191 LYS A O 1
ATOM 1503 N N . ARG A 1 192 ? 14.367 -19.5 -3.611 1 97.56 192 ARG A N 1
ATOM 1504 C CA . ARG A 1 192 ? 12.953 -19.781 -3.385 1 97.56 192 ARG A CA 1
ATOM 1505 C C . ARG A 1 192 ? 12.789 -20.984 -2.453 1 97.56 192 ARG A C 1
ATOM 1507 O O . ARG A 1 192 ? 11.688 -21.234 -1.961 1 97.56 192 ARG A O 1
ATOM 1514 N N . TYR A 1 193 ? 13.812 -21.594 -2.176 1 96 193 TYR A N 1
ATOM 1515 C CA . TYR A 1 193 ? 13.781 -22.797 -1.357 1 96 193 TYR A CA 1
ATOM 1516 C C . TYR A 1 193 ? 13.141 -22.516 -0.002 1 96 193 TYR A C 1
ATOM 1518 O O . TYR A 1 193 ? 13.609 -21.656 0.749 1 96 193 TYR A O 1
ATOM 1526 N N . GLU A 1 194 ? 12.031 -23.188 0.255 1 94.31 194 GLU A N 1
ATOM 1527 C CA . GLU A 1 194 ? 11.242 -23.094 1.48 1 94.31 194 GLU A CA 1
ATOM 1528 C C . GLU A 1 194 ? 10.68 -21.688 1.674 1 94.31 194 GLU A C 1
ATOM 1530 O O . GLU A 1 194 ? 10.359 -21.297 2.797 1 94.31 194 GLU A O 1
ATOM 1535 N N . LYS A 1 195 ? 10.688 -20.844 0.626 1 96.25 195 LYS A N 1
ATOM 1536 C CA . LYS A 1 195 ? 10.141 -19.5 0.687 1 96.25 195 LYS A CA 1
ATOM 1537 C C . LYS A 1 195 ? 9.016 -19.312 -0.322 1 96.25 195 LYS A C 1
ATOM 1539 O O . LYS A 1 195 ? 8.031 -18.609 -0.046 1 96.25 195 LYS A O 1
ATOM 1544 N N . GLY A 1 196 ? 9.164 -19.922 -1.398 1 97.44 196 GLY A N 1
ATOM 1545 C CA . GLY A 1 196 ? 8.164 -19.828 -2.451 1 97.44 196 GLY A CA 1
ATOM 1546 C C . GLY A 1 196 ? 7.992 -21.109 -3.229 1 97.44 196 GLY A C 1
ATOM 1547 O O . GLY A 1 196 ? 8.938 -21.891 -3.369 1 97.44 196 GLY A O 1
ATOM 1548 N N . SER A 1 197 ? 6.863 -21.312 -3.795 1 98.5 197 SER A N 1
ATOM 1549 C CA . SER A 1 197 ? 6.562 -22.562 -4.477 1 98.5 197 SER A CA 1
ATOM 1550 C C . SER A 1 197 ? 6.859 -22.469 -5.969 1 98.5 197 SER A C 1
ATOM 1552 O O . SER A 1 197 ? 6.703 -21.391 -6.574 1 98.5 197 SER A O 1
ATOM 1554 N N . ILE A 1 198 ? 7.266 -23.594 -6.555 1 98.62 198 ILE A N 1
ATOM 1555 C CA . ILE A 1 198 ? 7.531 -23.703 -7.984 1 98.62 198 ILE A CA 1
ATOM 1556 C C . ILE A 1 198 ? 6.672 -24.812 -8.586 1 98.62 198 ILE A C 1
ATOM 1558 O O . ILE A 1 198 ? 6.539 -25.891 -7.992 1 98.62 198 ILE A O 1
ATOM 1562 N N . ILE A 1 199 ? 6.004 -24.516 -9.656 1 98.5 199 ILE A N 1
ATOM 1563 C CA . ILE A 1 199 ? 5.391 -25.531 -10.508 1 98.5 199 ILE A CA 1
ATOM 1564 C C . ILE A 1 199 ? 6.203 -25.672 -11.797 1 98.5 199 ILE A C 1
ATOM 1566 O O . ILE A 1 199 ? 6.367 -24.703 -12.547 1 98.5 199 ILE A O 1
ATOM 1570 N N . LEU A 1 200 ? 6.723 -26.812 -12.055 1 97.94 200 LEU A N 1
ATOM 1571 C CA . LEU A 1 200 ? 7.523 -26.953 -13.266 1 97.94 200 LEU A CA 1
ATOM 1572 C C . LEU A 1 200 ? 7.035 -28.125 -14.109 1 97.94 200 LEU A C 1
ATOM 1574 O O . LEU A 1 200 ? 6.426 -29.047 -13.594 1 97.94 200 LEU A O 1
ATOM 1578 N N . THR A 1 201 ? 7.215 -28.031 -15.375 1 97.44 201 THR A N 1
ATOM 1579 C CA . THR A 1 201 ? 6.941 -29.109 -16.312 1 97.44 201 THR A CA 1
ATOM 1580 C C . THR A 1 201 ? 8.219 -29.531 -17.031 1 97.44 201 THR A C 1
ATOM 1582 O O . THR A 1 201 ? 9.086 -28.719 -17.312 1 97.44 201 THR A O 1
ATOM 1585 N N . SER A 1 202 ? 8.328 -30.797 -17.25 1 96.69 202 SER A N 1
ATOM 1586 C CA . SER A 1 202 ? 9.5 -31.312 -17.938 1 96.69 202 SER A CA 1
ATOM 1587 C C . SER A 1 202 ? 9.18 -32.594 -18.703 1 96.69 202 SER A C 1
ATOM 1589 O O . SER A 1 202 ? 8.344 -33.375 -18.281 1 96.69 202 SER A O 1
ATOM 1591 N N . ASN A 1 203 ? 9.859 -32.75 -19.859 1 94.75 203 ASN A N 1
ATOM 1592 C CA . ASN A 1 203 ? 9.773 -34 -20.594 1 94.75 203 ASN A CA 1
ATOM 1593 C C . ASN A 1 203 ? 10.969 -34.906 -20.297 1 94.75 203 ASN A C 1
ATOM 1595 O O . ASN A 1 203 ? 11.125 -35.969 -20.922 1 94.75 203 ASN A O 1
ATOM 1599 N N . LYS A 1 204 ? 11.789 -34.438 -19.359 1 94 204 LYS A N 1
ATOM 1600 C CA . LYS A 1 204 ? 12.953 -35.219 -18.922 1 94 204 LYS A CA 1
ATOM 1601 C C . LYS A 1 204 ? 12.766 -35.75 -17.516 1 94 204 LYS A C 1
ATOM 1603 O O . LYS A 1 204 ? 12.195 -35.062 -16.656 1 94 204 LYS A O 1
ATOM 1608 N N . THR A 1 205 ? 13.289 -36.938 -17.312 1 92.88 205 THR A N 1
ATOM 1609 C CA . THR A 1 205 ? 13.328 -37.469 -15.953 1 92.88 205 THR A CA 1
ATOM 1610 C C . THR A 1 205 ? 14.422 -36.75 -15.148 1 92.88 205 THR A C 1
ATOM 1612 O O . THR A 1 205 ? 15.336 -36.156 -15.719 1 92.88 205 THR A O 1
ATOM 1615 N N . PHE A 1 206 ? 14.328 -36.875 -13.797 1 92.06 206 PHE A N 1
ATOM 1616 C CA . PHE A 1 206 ? 15.281 -36.188 -12.945 1 92.06 206 PHE A CA 1
ATOM 1617 C C . PHE A 1 206 ? 16.688 -36.719 -13.141 1 92.06 206 PHE A C 1
ATOM 1619 O O . PHE A 1 206 ? 17.672 -36 -12.977 1 92.06 206 PHE A O 1
ATOM 1626 N N . GLY A 1 207 ? 16.703 -38 -13.508 1 90.38 207 GLY A N 1
ATOM 1627 C CA . GLY A 1 207 ? 18 -38.594 -13.789 1 90.38 207 GLY A CA 1
ATOM 1628 C C . GLY A 1 207 ? 18.719 -37.938 -14.969 1 90.38 207 GLY A C 1
ATOM 1629 O O . GLY A 1 207 ? 19.938 -38.031 -15.07 1 90.38 207 GLY A O 1
ATOM 1630 N N . GLU A 1 208 ? 18.031 -37.281 -15.797 1 92.62 208 GLU A N 1
ATOM 1631 C CA . GLU A 1 208 ? 18.578 -36.688 -17.016 1 92.62 208 GLU A CA 1
ATOM 1632 C C . GLU A 1 208 ? 18.984 -35.219 -16.797 1 92.62 208 GLU A C 1
ATOM 1634 O O . GLU A 1 208 ? 19.5 -34.594 -17.719 1 92.62 208 GLU A O 1
ATOM 1639 N N . TRP A 1 209 ? 18.781 -34.719 -15.664 1 92.5 209 TRP A N 1
ATOM 1640 C CA . TRP A 1 209 ? 18.969 -33.281 -15.445 1 92.5 209 TRP A CA 1
ATOM 1641 C C . TRP A 1 209 ? 20.438 -32.906 -15.461 1 92.5 209 TRP A C 1
ATOM 1643 O O . TRP A 1 209 ? 20.797 -31.75 -15.672 1 92.5 209 TRP A O 1
ATOM 1653 N N . GLY A 1 210 ? 21.266 -33.875 -15.188 1 90.25 210 GLY A N 1
ATOM 1654 C CA . GLY A 1 210 ? 22.688 -33.625 -15.398 1 90.25 210 GLY A CA 1
ATOM 1655 C C . GLY A 1 210 ? 23 -33.125 -16.797 1 90.25 210 GLY A C 1
ATOM 1656 O O . GLY A 1 210 ? 23.812 -32.219 -16.969 1 90.25 210 GLY A O 1
ATOM 1657 N N . GLN A 1 211 ? 22.344 -33.719 -17.719 1 90.06 211 GLN A N 1
ATOM 1658 C CA . GLN A 1 211 ? 22.531 -33.312 -19.109 1 90.06 211 GLN A CA 1
ATOM 1659 C C . GLN A 1 211 ? 21.828 -31.969 -19.391 1 90.06 211 GLN A C 1
ATOM 1661 O O . GLN A 1 211 ? 22.328 -31.156 -20.156 1 90.06 211 GLN A O 1
ATOM 1666 N N . VAL A 1 212 ? 20.75 -31.734 -18.812 1 89.31 212 VAL A N 1
ATOM 1667 C CA . VAL A 1 212 ? 19.969 -30.516 -19 1 89.31 212 VAL A CA 1
ATOM 1668 C C . VAL A 1 212 ? 20.75 -29.312 -18.5 1 89.31 212 VAL A C 1
ATOM 1670 O O . VAL A 1 212 ? 20.812 -28.281 -19.188 1 89.31 212 VAL A O 1
ATOM 1673 N N . PHE A 1 213 ? 21.453 -29.453 -17.391 1 91.69 213 PHE A N 1
ATOM 1674 C CA . PHE A 1 213 ? 22.094 -28.312 -16.766 1 91.69 213 PHE A CA 1
ATOM 1675 C C . PHE A 1 213 ? 23.594 -28.297 -17.062 1 91.69 213 PHE A C 1
ATOM 1677 O O . PHE A 1 213 ? 24.297 -27.375 -16.672 1 91.69 213 PHE A O 1
ATOM 1684 N N . GLY A 1 214 ? 24.109 -29.234 -17.781 1 86.62 214 GLY A N 1
ATOM 1685 C CA . GLY A 1 214 ? 25.484 -29.297 -18.25 1 86.62 214 GLY A CA 1
ATOM 1686 C C . GLY A 1 214 ? 26.469 -29.562 -17.125 1 86.62 214 GLY A C 1
ATOM 1687 O O . GLY A 1 214 ? 27.688 -29.469 -17.328 1 86.62 214 GLY A O 1
ATOM 1688 N N . ASP A 1 215 ? 26 -29.766 -15.93 1 88.75 215 ASP A N 1
ATOM 1689 C CA . ASP A 1 215 ? 26.812 -29.984 -14.734 1 88.75 215 ASP A CA 1
ATOM 1690 C C . ASP A 1 215 ? 26.062 -30.859 -13.727 1 88.75 215 ASP A C 1
ATOM 1692 O O . ASP A 1 215 ? 25.078 -30.422 -13.125 1 88.75 215 ASP A O 1
ATOM 1696 N N . GLU A 1 216 ? 26.688 -32.031 -13.508 1 90.81 216 GLU A N 1
ATOM 1697 C CA . GLU A 1 216 ? 26.016 -33 -12.656 1 90.81 216 GLU A CA 1
ATOM 1698 C C . GLU A 1 216 ? 25.953 -32.5 -11.211 1 90.81 216 GLU A C 1
ATOM 1700 O O . GLU A 1 216 ? 24.953 -32.75 -10.523 1 90.81 216 GLU A O 1
ATOM 1705 N N . VAL A 1 217 ? 26.953 -31.859 -10.836 1 91.5 217 VAL A N 1
ATOM 1706 C CA . VAL A 1 217 ? 27.016 -31.375 -9.461 1 91.5 217 VAL A CA 1
ATOM 1707 C C . VAL A 1 217 ? 25.953 -30.297 -9.25 1 91.5 217 VAL A C 1
ATOM 1709 O O . VAL A 1 217 ? 25.188 -30.344 -8.281 1 91.5 217 VAL A O 1
ATOM 1712 N N . LEU A 1 218 ? 25.891 -29.453 -10.117 1 91.56 218 LEU A N 1
ATOM 1713 C CA . LEU A 1 218 ? 24.906 -28.375 -10.031 1 91.56 218 LEU A CA 1
ATOM 1714 C C . LEU A 1 218 ? 23.484 -28.906 -10.156 1 91.56 218 LEU A C 1
ATOM 1716 O O . LEU A 1 218 ? 22.594 -28.469 -9.438 1 91.56 218 LEU A O 1
ATOM 1720 N N . ALA A 1 219 ? 23.312 -29.812 -11.039 1 93.19 219 ALA A N 1
ATOM 1721 C CA . ALA A 1 219 ? 22 -30.438 -11.227 1 93.19 219 ALA A CA 1
ATOM 1722 C C . ALA A 1 219 ? 21.516 -31.109 -9.945 1 93.19 219 ALA A C 1
ATOM 1724 O O . ALA A 1 219 ? 20.359 -30.969 -9.562 1 93.19 219 ALA A O 1
ATOM 1725 N N . THR A 1 220 ? 22.406 -31.75 -9.375 1 93.69 220 THR A N 1
ATOM 1726 C CA . THR A 1 220 ? 22.078 -32.438 -8.125 1 93.69 220 THR A CA 1
ATOM 1727 C C . THR A 1 220 ? 21.688 -31.438 -7.043 1 93.69 220 THR A C 1
ATOM 1729 O O . THR A 1 220 ? 20.734 -31.656 -6.297 1 93.69 220 THR A O 1
ATOM 1732 N N . ALA A 1 221 ? 22.375 -30.406 -6.941 1 93.19 221 ALA A N 1
ATOM 1733 C CA . ALA A 1 221 ? 22.094 -29.359 -5.961 1 93.19 221 ALA A CA 1
ATOM 1734 C C . ALA A 1 221 ? 20.703 -28.75 -6.199 1 93.19 221 ALA A C 1
ATOM 1736 O O . ALA A 1 221 ? 19.969 -28.5 -5.254 1 93.19 221 ALA A O 1
ATOM 1737 N N . ILE A 1 222 ? 20.422 -28.516 -7.445 1 93.5 222 ILE A N 1
ATOM 1738 C CA . ILE A 1 222 ? 19.125 -27.969 -7.836 1 93.5 222 ILE A CA 1
ATOM 1739 C C . ILE A 1 222 ? 18.016 -28.938 -7.461 1 93.5 222 ILE A C 1
ATOM 1741 O O . ILE A 1 222 ? 17.031 -28.562 -6.84 1 93.5 222 ILE A O 1
ATOM 1745 N N . LEU A 1 223 ? 18.25 -30.203 -7.793 1 94.75 223 LEU A N 1
ATOM 1746 C CA . LEU A 1 223 ? 17.25 -31.234 -7.578 1 94.75 223 LEU A CA 1
ATOM 1747 C C . LEU A 1 223 ? 17.016 -31.469 -6.086 1 94.75 223 LEU A C 1
ATOM 1749 O O . LEU A 1 223 ? 15.883 -31.656 -5.656 1 94.75 223 LEU A O 1
ATOM 1753 N N . ASP A 1 224 ? 18.047 -31.422 -5.398 1 95.19 224 ASP A N 1
ATOM 1754 C CA . ASP A 1 224 ? 17.953 -31.609 -3.953 1 95.19 224 ASP A CA 1
ATOM 1755 C C . ASP A 1 224 ? 16.984 -30.594 -3.334 1 95.19 224 ASP A C 1
ATOM 1757 O O . ASP A 1 224 ? 16.078 -30.969 -2.584 1 95.19 224 ASP A O 1
ATOM 1761 N N . ARG A 1 225 ? 17.141 -29.359 -3.676 1 93.81 225 ARG A N 1
ATOM 1762 C CA . ARG A 1 225 ? 16.328 -28.281 -3.127 1 93.81 225 ARG A CA 1
ATOM 1763 C C . ARG A 1 225 ? 14.906 -28.328 -3.697 1 93.81 225 ARG A C 1
ATOM 1765 O O . ARG A 1 225 ? 13.93 -28.172 -2.965 1 93.81 225 ARG A O 1
ATOM 1772 N N . LEU A 1 226 ? 14.789 -28.594 -4.938 1 95.56 226 LEU A N 1
ATOM 1773 C CA . LEU A 1 226 ? 13.5 -28.609 -5.621 1 95.56 226 LEU A CA 1
ATOM 1774 C C . LEU A 1 226 ? 12.633 -29.766 -5.125 1 95.56 226 LEU A C 1
ATOM 1776 O O . LEU A 1 226 ? 11.422 -29.594 -4.941 1 95.56 226 LEU A O 1
ATOM 1780 N N . LEU A 1 227 ? 13.305 -30.891 -4.84 1 95.38 227 LEU A N 1
ATOM 1781 C CA . LEU A 1 227 ? 12.555 -32.125 -4.613 1 95.38 227 LEU A CA 1
ATOM 1782 C C . LEU A 1 227 ? 12.375 -32.375 -3.119 1 95.38 227 LEU A C 1
ATOM 1784 O O . LEU A 1 227 ? 11.562 -33.219 -2.721 1 95.38 227 LEU A O 1
ATOM 1788 N N . HIS A 1 228 ? 13.094 -31.672 -2.355 1 94.69 228 HIS A N 1
ATOM 1789 C CA . HIS A 1 228 ? 12.969 -31.891 -0.918 1 94.69 228 HIS A CA 1
ATOM 1790 C C . HIS A 1 228 ? 11.516 -31.828 -0.468 1 94.69 228 HIS A C 1
ATOM 1792 O O . HIS A 1 228 ? 11.047 -32.688 0.271 1 94.69 228 HIS A O 1
ATOM 1798 N N . HIS A 1 229 ? 10.781 -30.875 -0.898 1 94.62 229 HIS A N 1
ATOM 1799 C CA . HIS A 1 229 ? 9.336 -30.75 -0.746 1 94.62 229 HIS A CA 1
ATOM 1800 C C . HIS A 1 229 ? 8.648 -30.609 -2.1 1 94.62 229 HIS A C 1
ATOM 1802 O O . HIS A 1 229 ? 8.484 -29.5 -2.605 1 94.62 229 HIS A O 1
ATOM 1808 N N . CYS A 1 230 ? 8.414 -31.766 -2.67 1 97.12 230 CYS A N 1
ATOM 1809 C CA . CYS A 1 230 ? 7.879 -31.672 -4.023 1 97.12 230 CYS A CA 1
ATOM 1810 C C . CYS A 1 230 ? 6.914 -32.812 -4.297 1 97.12 230 CYS A C 1
ATOM 1812 O O . CYS A 1 230 ? 7.195 -33.969 -3.953 1 97.12 230 CYS A O 1
ATOM 1814 N N . GLU A 1 231 ? 5.824 -32.438 -4.734 1 96.69 231 GLU A N 1
ATOM 1815 C CA . GLU A 1 231 ? 4.914 -33.438 -5.289 1 96.69 231 GLU A CA 1
ATOM 1816 C C . GLU A 1 231 ? 5.199 -33.688 -6.766 1 96.69 231 GLU A C 1
ATOM 1818 O O . GLU A 1 231 ? 5.074 -32.781 -7.59 1 96.69 231 GLU A O 1
ATOM 1823 N N . VAL A 1 232 ? 5.574 -34.906 -7.082 1 96 232 VAL A N 1
ATOM 1824 C CA . VAL A 1 232 ? 5.902 -35.281 -8.461 1 96 232 VAL A CA 1
ATOM 1825 C C . VAL A 1 232 ? 4.727 -36 -9.102 1 96 232 VAL A C 1
ATOM 1827 O O . VAL A 1 232 ? 4.242 -37 -8.555 1 96 232 VAL A O 1
ATOM 1830 N N . VAL A 1 233 ? 4.281 -35.5 -10.188 1 95.81 233 VAL A N 1
ATOM 1831 C CA . VAL A 1 233 ? 3.191 -36.094 -10.938 1 95.81 233 VAL A CA 1
ATOM 1832 C C . VAL A 1 233 ? 3.684 -36.531 -12.328 1 95.81 233 VAL A C 1
ATOM 1834 O O . VAL A 1 233 ? 4.078 -35.656 -13.125 1 95.81 233 VAL A O 1
ATOM 1837 N N . SER A 1 234 ? 3.652 -37.75 -12.578 1 94.38 234 SER A N 1
ATOM 1838 C CA . SER A 1 234 ? 4.02 -38.25 -13.891 1 94.38 234 SER A CA 1
ATOM 1839 C C . SER A 1 234 ? 2.787 -38.5 -14.75 1 94.38 234 SER A C 1
ATOM 1841 O O . SER A 1 234 ? 1.828 -39.125 -14.312 1 94.38 234 SER A O 1
ATOM 1843 N N . ILE A 1 235 ? 2.842 -37.969 -15.914 1 92.56 235 ILE A N 1
ATOM 1844 C CA . ILE A 1 235 ? 1.742 -38.156 -16.859 1 92.56 235 ILE A CA 1
ATOM 1845 C C . ILE A 1 235 ? 2.232 -38.938 -18.078 1 92.56 235 ILE A C 1
ATOM 1847 O O . ILE A 1 235 ? 2.98 -38.375 -18.906 1 92.56 235 ILE A O 1
ATOM 1851 N N . ASN A 1 236 ? 1.821 -40.094 -18.047 1 89.12 236 ASN A N 1
ATOM 1852 C CA . ASN A 1 236 ? 2.17 -40.969 -19.172 1 89.12 236 ASN A CA 1
ATOM 1853 C C . ASN A 1 236 ? 0.952 -41.281 -20.031 1 89.12 236 ASN A C 1
ATOM 1855 O O . ASN A 1 236 ? -0.13 -41.562 -19.516 1 89.12 236 ASN A O 1
ATOM 1859 N N . GLY A 1 237 ? 1.008 -40.969 -21.266 1 85.06 237 GLY A N 1
ATOM 1860 C CA . GLY A 1 237 ? -0.136 -41.281 -22.109 1 85.06 237 GLY A CA 1
ATOM 1861 C C . GLY A 1 237 ? -0.054 -40.656 -23.484 1 85.06 237 GLY A C 1
ATOM 1862 O O . GLY A 1 237 ? 1.04 -40.469 -24.016 1 85.06 237 GLY A O 1
ATOM 1863 N N . ASN A 1 238 ? -1.238 -40.5 -24.016 1 82.06 238 ASN A N 1
ATOM 1864 C CA . ASN A 1 238 ? -1.348 -40.031 -25.406 1 82.06 238 ASN A CA 1
ATOM 1865 C C . ASN A 1 238 ? -1.292 -38.5 -25.484 1 82.06 238 ASN A C 1
ATOM 1867 O O . ASN A 1 238 ? -1.599 -37.812 -24.516 1 82.06 238 ASN A O 1
ATOM 1871 N N . SER A 1 239 ? -0.88 -38.125 -26.656 1 86.19 239 SER A N 1
ATOM 1872 C CA . SER A 1 239 ? -0.748 -36.688 -26.891 1 86.19 239 SER A CA 1
ATOM 1873 C C . SER A 1 239 ? -2.094 -36.062 -27.234 1 86.19 239 SER A C 1
ATOM 1875 O O . SER A 1 239 ? -2.754 -36.469 -28.188 1 86.19 239 SER A O 1
ATOM 1877 N N . TYR A 1 240 ? -2.449 -35.094 -26.469 1 83.38 240 TYR A N 1
ATOM 1878 C CA . TYR A 1 240 ? -3.652 -34.312 -26.766 1 83.38 240 TYR A CA 1
ATOM 1879 C C . TYR A 1 240 ? -3.49 -33.531 -28.078 1 83.38 240 TYR A C 1
ATOM 1881 O O . TYR A 1 240 ? -4.469 -33.312 -28.781 1 83.38 240 TYR A O 1
ATOM 1889 N N . ARG A 1 241 ? -2.318 -33.062 -28.297 1 81.88 241 ARG A N 1
ATOM 1890 C CA . ARG A 1 241 ? -2.055 -32.312 -29.516 1 81.88 241 ARG A CA 1
ATOM 1891 C C . ARG A 1 241 ? -2.354 -33.125 -30.766 1 81.88 241 ARG A C 1
ATOM 1893 O O . ARG A 1 241 ? -2.936 -32.594 -31.719 1 81.88 241 ARG A O 1
ATOM 1900 N N . LEU A 1 242 ? -1.891 -34.312 -30.75 1 77.94 242 LEU A N 1
ATOM 1901 C CA . LEU A 1 242 ? -2.146 -35.219 -31.859 1 77.94 242 LEU A CA 1
ATOM 1902 C C . LEU A 1 242 ? -3.637 -35.531 -31.984 1 77.94 242 LEU A C 1
ATOM 1904 O O . LEU A 1 242 ? -4.164 -35.594 -33.094 1 77.94 242 LEU A O 1
ATOM 1908 N N . LYS A 1 243 ? -4.289 -35.656 -30.922 1 76.25 243 LYS A N 1
ATOM 1909 C CA . LYS A 1 243 ? -5.727 -35.875 -30.922 1 76.25 243 LYS A CA 1
ATOM 1910 C C . LYS A 1 243 ? -6.477 -34.719 -31.594 1 76.25 243 LYS A C 1
ATOM 1912 O O . LYS A 1 243 ? -7.336 -34.969 -32.438 1 76.25 243 LYS A O 1
ATOM 1917 N N . ASN A 1 244 ? -6.156 -33.594 -31.219 1 74.94 244 ASN A N 1
ATOM 1918 C CA . ASN A 1 244 ? -6.824 -32.406 -31.75 1 74.94 244 ASN A CA 1
ATOM 1919 C C . ASN A 1 244 ? -6.562 -32.219 -33.25 1 74.94 244 ASN A C 1
ATOM 1921 O O . ASN A 1 244 ? -7.441 -31.797 -34 1 74.94 244 ASN A O 1
ATOM 1925 N N . ARG A 1 245 ? -5.359 -32.594 -33.625 1 71.5 245 ARG A N 1
ATOM 1926 C CA . ARG A 1 245 ? -5.023 -32.5 -35.062 1 71.5 245 ARG A CA 1
ATOM 1927 C C . ARG A 1 245 ? -5.832 -33.531 -35.875 1 71.5 245 ARG A C 1
ATOM 1929 O O . ARG A 1 245 ? -6.316 -33.219 -36.938 1 71.5 245 ARG A O 1
ATOM 1936 N N . LEU A 1 246 ? -5.934 -34.625 -35.281 1 71.31 246 LEU A N 1
ATOM 1937 C CA . LEU A 1 246 ? -6.676 -35.688 -35.969 1 71.31 246 LEU A CA 1
ATOM 1938 C C . LEU A 1 246 ? -8.156 -35.344 -36.062 1 71.31 246 LEU A C 1
ATOM 1940 O O . LEU A 1 246 ? -8.781 -35.562 -37.094 1 71.31 246 LEU A O 1
ATOM 1944 N N . GLN A 1 247 ? -8.625 -34.812 -35 1 68.75 247 GLN A N 1
ATOM 1945 C CA . GLN A 1 247 ? -10.023 -34.375 -35 1 68.75 247 GLN A CA 1
ATOM 1946 C C . GLN A 1 247 ? -10.25 -33.25 -36 1 68.75 247 GLN A C 1
ATOM 1948 O O . GLN A 1 247 ? -11.305 -33.156 -36.625 1 68.75 247 GLN A O 1
ATOM 1953 N N . ALA A 1 248 ? -9.242 -32.438 -36.062 1 67.5 248 ALA A N 1
ATOM 1954 C CA . ALA A 1 248 ? -9.336 -31.344 -37.031 1 67.5 248 ALA A CA 1
ATOM 1955 C C . ALA A 1 248 ? -9.305 -31.859 -38.469 1 67.5 248 ALA A C 1
ATOM 1957 O O . ALA A 1 248 ? -10.039 -31.375 -39.312 1 67.5 248 ALA A O 1
ATOM 1958 N N . ILE A 1 249 ? -8.594 -32.844 -38.75 1 72.25 249 ILE A N 1
ATOM 1959 C CA . ILE A 1 249 ? -8.469 -33.469 -40.062 1 72.25 249 ILE A CA 1
ATOM 1960 C C . ILE A 1 249 ? -9.758 -34.188 -40.406 1 72.25 249 ILE A C 1
ATOM 1962 O O . ILE A 1 249 ? -10.234 -34.125 -41.531 1 72.25 249 ILE A O 1
ATOM 1966 N N . GLU A 1 250 ? -10.281 -34.812 -39.469 1 69.25 250 GLU A N 1
ATOM 1967 C CA . GLU A 1 250 ? -11.531 -35.562 -39.719 1 69.25 250 GLU A CA 1
ATOM 1968 C C . GLU A 1 250 ? -12.688 -34.594 -39.969 1 69.25 250 GLU A C 1
ATOM 1970 O O . GLU A 1 250 ? -13.555 -34.875 -40.812 1 69.25 250 GLU A O 1
ATOM 1975 N N . ARG A 1 251 ? -12.609 -33.594 -39.219 1 65.5 251 ARG A N 1
ATOM 1976 C CA . ARG A 1 251 ? -13.648 -32.594 -39.406 1 65.5 251 ARG A CA 1
ATOM 1977 C C . ARG A 1 251 ? -13.547 -31.953 -40.812 1 65.5 251 ARG A C 1
ATOM 1979 O O . ARG A 1 251 ? -14.555 -31.609 -41.406 1 65.5 251 ARG A O 1
ATOM 1986 N N . ASP A 1 252 ? -12.461 -31.781 -41.375 1 73.94 252 ASP A N 1
ATOM 1987 C CA . ASP A 1 252 ? -12.234 -31.219 -42.688 1 73.94 252 ASP A CA 1
ATOM 1988 C C . ASP A 1 252 ? -12.602 -32.219 -43.781 1 73.94 252 ASP A C 1
ATOM 1990 O O . ASP A 1 252 ? -13.023 -31.828 -44.875 1 73.94 252 ASP A O 1
ATOM 1994 N N . THR A 1 253 ? -12.484 -33.375 -43.5 1 73.5 253 THR A N 1
ATOM 1995 C CA . THR A 1 253 ? -12.828 -34.406 -44.469 1 73.5 253 THR A CA 1
ATOM 1996 C C . THR A 1 253 ? -14.344 -34.625 -44.531 1 73.5 253 THR A C 1
ATOM 1998 O O . THR A 1 253 ? -14.883 -34.969 -45.594 1 73.5 253 THR A O 1
ATOM 2001 N N . ASP A 1 254 ? -15.023 -34.469 -43.5 1 60.88 254 ASP A N 1
ATOM 2002 C CA . ASP A 1 254 ? -16.469 -34.594 -43.531 1 60.88 254 ASP A CA 1
ATOM 2003 C C . ASP A 1 254 ? -17.141 -33.375 -44.156 1 60.88 254 ASP A C 1
ATOM 2005 O O . ASP A 1 254 ? -18.281 -33.469 -44.625 1 60.88 254 ASP A O 1
ATOM 2009 N N . VAL A 1 255 ? -16.516 -32.312 -44.156 1 55.81 255 VAL A N 1
ATOM 2010 C CA . VAL A 1 255 ? -17.094 -31.125 -44.812 1 55.81 255 VAL A CA 1
ATOM 2011 C C . VAL A 1 255 ? -16.734 -31.141 -46.312 1 55.81 255 VAL A C 1
ATOM 2013 O O . VAL A 1 255 ? -17.297 -30.359 -47.062 1 55.81 255 VAL A O 1
ATOM 2016 N N . ALA A 1 256 ? -15.953 -31.938 -46.438 1 48.16 256 ALA A N 1
ATOM 2017 C CA . ALA A 1 256 ? -15.742 -32.062 -47.875 1 48.16 256 ALA A CA 1
ATOM 2018 C C . ALA A 1 256 ? -16.656 -33.125 -48.469 1 48.16 256 ALA A C 1
ATOM 2020 O O . ALA A 1 256 ? -16.672 -34.25 -48 1 48.16 256 ALA A O 1
ATOM 2021 N N . MET B 1 1 ? -29.312 -16.453 13.219 1 53.62 1 MET B N 1
ATOM 2022 C CA . MET B 1 1 ? -29.125 -15.945 11.859 1 53.62 1 MET B CA 1
ATOM 2023 C C . MET B 1 1 ? -28.297 -14.672 11.852 1 53.62 1 MET B C 1
ATOM 2025 O O . MET B 1 1 ? -27.438 -14.492 11 1 53.62 1 MET B O 1
ATOM 2029 N N . SER B 1 2 ? -28.453 -14.008 13.094 1 79.56 2 SER B N 1
ATOM 2030 C CA . SER B 1 2 ? -27.859 -12.688 13.258 1 79.56 2 SER B CA 1
ATOM 2031 C C . SER B 1 2 ? -26.359 -12.797 13.555 1 79.56 2 SER B C 1
ATOM 2033 O O . SER B 1 2 ? -25.562 -12.023 13.023 1 79.56 2 SER B O 1
ATOM 2035 N N . GLU B 1 3 ? -26.094 -14.148 14.016 1 83 3 GLU B N 1
ATOM 2036 C CA . GLU B 1 3 ? -24.688 -14.305 14.43 1 83 3 GLU B CA 1
ATOM 2037 C C . GLU B 1 3 ? -23.797 -14.672 13.25 1 83 3 GLU B C 1
ATOM 2039 O O . GLU B 1 3 ? -22.672 -14.188 13.141 1 83 3 GLU B O 1
ATOM 2044 N N . LEU B 1 4 ? -24.391 -15.586 12.422 1 89.19 4 LEU B N 1
ATOM 2045 C CA . LEU B 1 4 ? -23.656 -15.992 11.234 1 89.19 4 LEU B CA 1
ATOM 2046 C C . LEU B 1 4 ? -23.391 -14.797 10.32 1 89.19 4 LEU B C 1
ATOM 2048 O O . LEU B 1 4 ? -22.297 -14.633 9.797 1 89.19 4 LEU B O 1
ATOM 2052 N N . THR B 1 5 ? -24.422 -14.039 10.18 1 92.81 5 THR B N 1
ATOM 2053 C CA . THR B 1 5 ? -24.297 -12.852 9.344 1 92.81 5 THR B CA 1
ATOM 2054 C C . THR B 1 5 ? -23.281 -11.875 9.938 1 92.81 5 THR B C 1
ATOM 2056 O O . THR B 1 5 ? -22.453 -11.32 9.219 1 92.81 5 THR B O 1
ATOM 2059 N N . SER B 1 6 ? -23.328 -11.773 11.227 1 94.12 6 SER B N 1
ATOM 2060 C CA . SER B 1 6 ? -22.391 -10.891 11.914 1 94.12 6 SER B CA 1
ATOM 2061 C C . SER B 1 6 ? -20.953 -11.344 11.711 1 94.12 6 SER B C 1
ATOM 2063 O O . SER B 1 6 ? -20.062 -10.531 11.461 1 94.12 6 SER B O 1
ATOM 2065 N N . ASN B 1 7 ? -20.75 -12.609 11.812 1 94.25 7 ASN B N 1
ATOM 2066 C CA . ASN B 1 7 ? -19.406 -13.156 11.617 1 94.25 7 ASN B CA 1
ATOM 2067 C C . ASN B 1 7 ? -18.922 -12.953 10.188 1 94.25 7 ASN B C 1
ATOM 2069 O O . ASN B 1 7 ? -17.75 -12.641 9.969 1 94.25 7 ASN B O 1
ATOM 2073 N N . ARG B 1 8 ? -19.781 -13.141 9.312 1 94.62 8 ARG B N 1
ATOM 2074 C CA . ARG B 1 8 ? -19.453 -12.914 7.914 1 94.62 8 ARG B CA 1
ATOM 2075 C C . ARG B 1 8 ? -19.062 -11.461 7.668 1 94.62 8 ARG B C 1
ATOM 2077 O O . ARG B 1 8 ? -18.078 -11.18 6.98 1 94.62 8 ARG B O 1
ATOM 2084 N N . ILE B 1 9 ? -19.828 -10.602 8.297 1 96.12 9 ILE B N 1
ATOM 2085 C CA . ILE B 1 9 ? -19.562 -9.18 8.164 1 96.12 9 ILE B CA 1
ATOM 2086 C C . ILE B 1 9 ? -18.188 -8.844 8.742 1 96.12 9 ILE B C 1
ATOM 2088 O O . ILE B 1 9 ? -17.406 -8.109 8.125 1 96.12 9 ILE B O 1
ATOM 2092 N N . ARG B 1 10 ? -17.922 -9.414 9.844 1 96.56 10 ARG B N 1
ATOM 2093 C CA . ARG B 1 10 ? -16.641 -9.148 10.484 1 96.56 10 ARG B CA 1
ATOM 2094 C C . ARG B 1 10 ? -15.484 -9.633 9.625 1 96.56 10 ARG B C 1
ATOM 2096 O O . ARG B 1 10 ? -14.484 -8.938 9.461 1 96.56 10 ARG B O 1
ATOM 2103 N N . THR B 1 11 ? -15.633 -10.781 9.07 1 95.56 11 THR B N 1
ATOM 2104 C CA . THR B 1 11 ? -14.609 -11.352 8.211 1 95.56 11 THR B CA 1
ATOM 2105 C C . THR B 1 11 ? -14.422 -10.5 6.953 1 95.56 11 THR B C 1
ATOM 2107 O O . THR B 1 11 ? -13.297 -10.18 6.574 1 95.56 11 THR B O 1
ATOM 2110 N N . THR B 1 12 ? -15.516 -10.125 6.379 1 96.75 12 THR B N 1
ATOM 2111 C CA . THR B 1 12 ? -15.469 -9.32 5.16 1 96.75 12 THR B CA 1
ATOM 2112 C C . THR B 1 12 ? -14.883 -7.938 5.449 1 96.75 12 THR B C 1
ATOM 2114 O O . THR B 1 12 ? -14.078 -7.426 4.668 1 96.75 12 THR B O 1
ATOM 2117 N N . ALA B 1 13 ? -15.305 -7.391 6.559 1 97.19 13 ALA B N 1
ATOM 2118 C CA . ALA B 1 13 ? -14.797 -6.082 6.957 1 97.19 13 ALA B CA 1
ATOM 2119 C C . ALA B 1 13 ? -13.281 -6.117 7.141 1 97.19 13 ALA B C 1
ATOM 2121 O O . ALA B 1 13 ? -12.578 -5.195 6.715 1 97.19 13 ALA B O 1
ATOM 2122 N N . ALA B 1 14 ? -12.859 -7.141 7.723 1 95.06 14 ALA B N 1
ATOM 2123 C CA . ALA B 1 14 ? -11.422 -7.301 7.922 1 95.06 14 ALA B CA 1
ATOM 2124 C C . ALA B 1 14 ? -10.688 -7.383 6.586 1 95.06 14 ALA B C 1
ATOM 2126 O O . ALA B 1 14 ? -9.664 -6.73 6.395 1 95.06 14 ALA B O 1
ATOM 2127 N N . LYS B 1 15 ? -11.219 -8.109 5.684 1 94.62 15 LYS B N 1
ATOM 2128 C CA . LYS B 1 15 ? -10.617 -8.266 4.367 1 94.62 15 LYS B CA 1
ATOM 2129 C C . LYS B 1 15 ? -10.609 -6.949 3.598 1 94.62 15 LYS B C 1
ATOM 2131 O O . LYS B 1 15 ? -9.703 -6.699 2.795 1 94.62 15 LYS B O 1
ATOM 2136 N N . LEU B 1 16 ? -11.586 -6.137 3.932 1 96.56 16 LEU B N 1
ATOM 2137 C CA . LEU B 1 16 ? -11.719 -4.867 3.229 1 96.56 16 LEU B CA 1
ATOM 2138 C C . LEU B 1 16 ? -10.938 -3.766 3.939 1 96.56 16 LEU B C 1
ATOM 2140 O O . LEU B 1 16 ? -10.891 -2.629 3.467 1 96.56 16 LEU B O 1
ATOM 2144 N N . GLY B 1 17 ? -10.383 -4.078 5.07 1 95.19 17 GLY B N 1
ATOM 2145 C CA . GLY B 1 17 ? -9.617 -3.094 5.82 1 95.19 17 GLY B CA 1
ATOM 2146 C C . GLY B 1 17 ? -10.484 -2.162 6.641 1 95.19 17 GLY B C 1
ATOM 2147 O O . GLY B 1 17 ? -10.219 -0.961 6.723 1 95.19 17 GLY B O 1
ATOM 2148 N N . LEU B 1 18 ? -11.555 -2.746 7.184 1 97.31 18 LEU B N 1
ATOM 2149 C CA . LEU B 1 18 ? -12.461 -1.996 8.047 1 97.31 18 LEU B CA 1
ATOM 2150 C C . LEU B 1 18 ? -12.508 -2.604 9.445 1 97.31 18 LEU B C 1
ATOM 2152 O O . LEU B 1 18 ? -13.562 -3.029 9.906 1 97.31 18 LEU B O 1
ATOM 2156 N N . PRO B 1 19 ? -11.414 -2.566 10.18 1 96.19 19 PRO B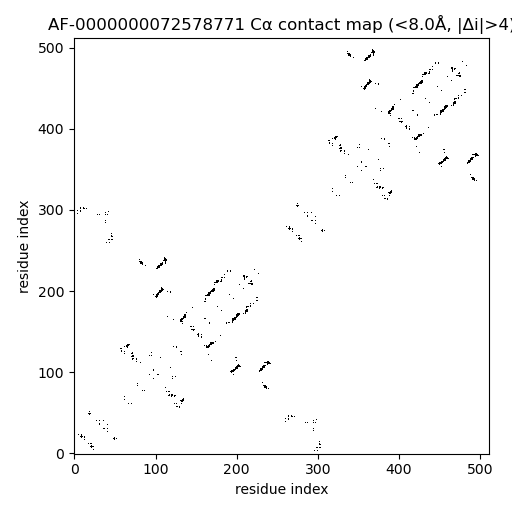 N 1
ATOM 2157 C CA . PRO B 1 19 ? -11.336 -3.279 11.461 1 96.19 19 PRO B CA 1
ATOM 2158 C C . PRO B 1 19 ? -12.25 -2.689 12.523 1 96.19 19 PRO B C 1
ATOM 2160 O O . PRO B 1 19 ? -12.781 -3.422 13.367 1 96.19 19 PRO B O 1
ATOM 2163 N N . HIS B 1 20 ? -12.414 -1.38 12.547 1 96.69 20 HIS B N 1
ATOM 2164 C CA . HIS B 1 20 ? -13.281 -0.785 13.555 1 96.69 20 HIS B CA 1
ATOM 2165 C C . HIS B 1 20 ? -14.727 -1.226 13.375 1 96.69 20 HIS B C 1
ATOM 2167 O O . HIS B 1 20 ? -15.438 -1.462 14.352 1 96.69 20 HIS B O 1
ATOM 2173 N N . LEU B 1 21 ? -15.117 -1.299 12.125 1 96.88 21 LEU B N 1
ATOM 2174 C CA . LEU B 1 21 ? -16.469 -1.799 11.844 1 96.88 21 LEU B CA 1
ATOM 2175 C C . LEU B 1 21 ? -16.656 -3.201 12.414 1 96.88 21 LEU B C 1
ATOM 2177 O O . LEU B 1 21 ? -17.672 -3.49 13.039 1 96.88 21 LEU B O 1
ATOM 2181 N N . ALA B 1 22 ? -15.664 -4.027 12.195 1 95.38 22 ALA B N 1
ATOM 2182 C CA . ALA B 1 22 ? -15.742 -5.398 12.695 1 95.38 22 ALA B CA 1
ATOM 2183 C C . ALA B 1 22 ? -15.883 -5.418 14.211 1 95.38 22 ALA B C 1
ATOM 2185 O O . ALA B 1 22 ? -16.688 -6.176 14.758 1 95.38 22 ALA B O 1
ATOM 2186 N N . GLU B 1 23 ? -15.242 -4.582 14.859 1 95.44 23 GLU B N 1
ATOM 2187 C CA . GLU B 1 23 ? -15.195 -4.547 16.328 1 95.44 23 GLU B CA 1
ATOM 2188 C C . GLU B 1 23 ? -16.469 -3.938 16.906 1 95.44 23 GLU B C 1
ATOM 2190 O O . GLU B 1 23 ? -16.969 -4.395 17.922 1 95.44 23 GLU B O 1
ATOM 2195 N N . ALA B 1 24 ? -17.031 -2.928 16.234 1 96.31 24 ALA B N 1
ATOM 2196 C CA . ALA B 1 24 ? -18.109 -2.125 16.797 1 96.31 24 ALA B CA 1
ATOM 2197 C C . ALA B 1 24 ? -19.453 -2.484 16.172 1 96.31 24 ALA B C 1
ATOM 2199 O O . ALA B 1 24 ? -20.438 -1.755 16.328 1 96.31 24 ALA B O 1
ATOM 2200 N N . LEU B 1 25 ? -19.484 -3.551 15.516 1 95.88 25 LEU B N 1
ATOM 2201 C CA . LEU B 1 25 ? -20.656 -3.934 14.734 1 95.88 25 LEU B CA 1
ATOM 2202 C C . LEU B 1 25 ? -21.906 -3.926 15.594 1 95.88 25 LEU B C 1
ATOM 2204 O O . LEU B 1 25 ? -22.922 -3.328 15.219 1 95.88 25 LEU B O 1
ATOM 2208 N N . ASN B 1 26 ? -21.891 -4.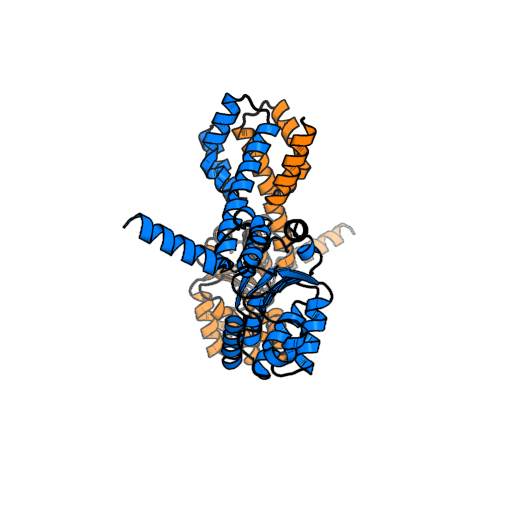539 16.719 1 94.5 26 ASN B N 1
ATOM 2209 C CA . ASN B 1 26 ? -23.047 -4.633 17.594 1 94.5 26 ASN B CA 1
ATOM 2210 C C . ASN B 1 26 ? -23.5 -3.26 18.078 1 94.5 26 ASN B C 1
ATOM 2212 O O . ASN B 1 26 ? -24.703 -2.994 18.172 1 94.5 26 ASN B O 1
ATOM 2216 N N . GLN B 1 27 ? -22.578 -2.451 18.391 1 95.75 27 GLN B N 1
ATOM 2217 C CA . GLN B 1 27 ? -22.891 -1.096 18.828 1 95.75 27 GLN B CA 1
ATOM 2218 C C . GLN B 1 27 ? -23.594 -0.31 17.734 1 95.75 27 GLN B C 1
ATOM 2220 O O . GLN B 1 27 ? -24.547 0.432 18 1 95.75 27 GLN B O 1
ATOM 2225 N N . TYR B 1 28 ? -23.188 -0.502 16.516 1 95.31 28 TYR B N 1
ATOM 2226 C CA . TYR B 1 28 ? -23.797 0.202 15.391 1 95.31 28 TYR B CA 1
ATOM 2227 C C . TYR B 1 28 ? -25.25 -0.21 15.211 1 95.31 28 TYR B C 1
ATOM 2229 O O . TYR B 1 28 ? -26.125 0.64 15.016 1 95.31 28 TYR B O 1
ATOM 2237 N N . VAL B 1 29 ? -25.469 -1.48 15.32 1 93.88 29 VAL B N 1
ATOM 2238 C CA . VAL B 1 29 ? -26.812 -2.004 15.117 1 93.88 29 VAL B CA 1
ATOM 2239 C C . VAL B 1 29 ? -27.734 -1.507 16.234 1 93.88 29 VAL B C 1
ATOM 2241 O O . VAL B 1 29 ? -28.875 -1.104 15.977 1 93.88 29 VAL B O 1
ATOM 2244 N N . GLN B 1 30 ? -27.234 -1.518 17.391 1 95.19 30 GLN B N 1
ATOM 2245 C CA . GLN B 1 30 ? -28.016 -1.032 18.516 1 95.19 30 GLN B CA 1
ATOM 2246 C C . GLN B 1 30 ? -28.375 0.441 18.359 1 95.19 30 GLN B C 1
ATOM 2248 O O . GLN B 1 30 ? -29.531 0.829 18.547 1 95.19 30 GLN B O 1
ATOM 2253 N N . ARG B 1 31 ? -27.438 1.22 18 1 95.44 31 ARG B N 1
ATOM 2254 C CA . ARG B 1 31 ? -27.672 2.646 17.797 1 95.44 31 ARG B CA 1
ATOM 2255 C C . ARG B 1 31 ? -28.672 2.885 16.672 1 95.44 31 ARG B C 1
ATOM 2257 O O . ARG B 1 31 ? -29.531 3.77 16.766 1 95.44 31 ARG B O 1
ATOM 2264 N N . ALA B 1 32 ? -28.531 2.127 15.633 1 94.88 32 ALA B N 1
ATOM 2265 C CA . ALA B 1 32 ? -29.422 2.27 14.492 1 94.88 32 ALA B CA 1
ATOM 2266 C C . ALA B 1 32 ? -30.859 1.931 14.875 1 94.88 32 ALA B C 1
ATOM 2268 O O . ALA B 1 32 ? -31.797 2.617 14.461 1 94.88 32 ALA B O 1
ATOM 2269 N N . ASP B 1 33 ? -31.047 0.885 15.625 1 94.12 33 ASP B N 1
ATOM 2270 C CA . ASP B 1 33 ? -32.375 0.461 16.078 1 94.12 33 ASP B CA 1
ATOM 2271 C C . ASP B 1 33 ? -33 1.512 16.984 1 94.12 33 ASP B C 1
ATOM 2273 O O . ASP B 1 33 ? -34.156 1.859 16.828 1 94.12 33 ASP B O 1
ATOM 2277 N N . GLU B 1 34 ? -32.219 2.008 17.875 1 95.94 34 GLU B N 1
ATOM 2278 C CA . GLU B 1 34 ? -32.688 2.998 18.844 1 95.94 34 GLU B CA 1
ATOM 2279 C C . GLU B 1 34 ? -33.094 4.293 18.141 1 95.94 34 GLU B C 1
ATOM 2281 O O . GLU B 1 34 ? -34.125 4.891 18.469 1 95.94 34 GLU B O 1
ATOM 2286 N N . ALA B 1 35 ? -32.406 4.625 17.172 1 95.69 35 ALA B N 1
ATOM 2287 C CA . ALA B 1 35 ? -32.656 5.891 16.484 1 95.69 35 ALA B CA 1
ATOM 2288 C C . ALA B 1 35 ? -33.531 5.684 15.25 1 95.69 35 ALA B C 1
ATOM 2290 O O . ALA B 1 35 ? -33.875 6.645 14.555 1 95.69 35 ALA B O 1
ATOM 2291 N N . LYS B 1 36 ? -33.875 4.422 14.977 1 93.94 36 LYS B N 1
ATOM 2292 C CA . LYS B 1 36 ? -34.625 4.066 13.789 1 93.94 36 LYS B CA 1
ATOM 2293 C C . LYS B 1 36 ? -34.062 4.707 12.539 1 93.94 36 LYS B C 1
ATOM 2295 O O . LYS B 1 36 ? -34.781 5.367 11.781 1 93.94 36 LYS B O 1
ATOM 2300 N N . MET B 1 37 ? -32.812 4.465 12.359 1 93.5 37 MET B N 1
ATOM 2301 C CA . MET B 1 37 ? -32.094 5.074 11.25 1 93.5 37 MET B CA 1
ATOM 2302 C C . MET B 1 37 ? -32.531 4.477 9.914 1 93.5 37 MET B C 1
ATOM 2304 O O . MET B 1 37 ? -32.844 3.289 9.844 1 93.5 37 MET B O 1
ATOM 2308 N N . GLY B 1 38 ? -32.469 5.34 8.953 1 93.88 38 GLY B N 1
ATOM 2309 C CA . GLY B 1 38 ? -32.562 4.809 7.602 1 93.88 38 GLY B CA 1
ATOM 2310 C C . GLY B 1 38 ? -31.297 4.145 7.137 1 93.88 38 GLY B C 1
ATOM 2311 O O . GLY B 1 38 ? -30.25 4.242 7.801 1 93.88 38 GLY B O 1
ATOM 2312 N N . TYR B 1 39 ? -31.359 3.465 5.98 1 94.69 39 TYR B N 1
ATOM 2313 C CA . TYR B 1 39 ? -30.219 2.73 5.465 1 94.69 39 TYR B CA 1
ATOM 2314 C C . TYR B 1 39 ? -29.047 3.672 5.184 1 94.69 39 TYR B C 1
ATOM 2316 O O . TYR B 1 39 ? -27.906 3.361 5.504 1 94.69 39 TYR B O 1
ATOM 2324 N N . LEU B 1 40 ? -29.344 4.828 4.602 1 95.19 40 LEU B N 1
ATOM 2325 C CA . LEU B 1 40 ? -28.297 5.785 4.25 1 95.19 40 LEU B CA 1
ATOM 2326 C C . LEU B 1 40 ? -27.625 6.34 5.5 1 95.19 40 LEU B C 1
ATOM 2328 O O . LEU B 1 40 ? -26.406 6.422 5.566 1 95.19 40 LEU B O 1
ATOM 2332 N N . ASP B 1 41 ? -28.422 6.613 6.434 1 95.5 41 ASP B N 1
ATOM 2333 C CA . ASP B 1 41 ? -27.875 7.168 7.672 1 95.5 41 ASP B CA 1
ATOM 2334 C C . ASP B 1 41 ? -27.031 6.129 8.414 1 95.5 41 ASP B C 1
ATOM 2336 O O . ASP B 1 41 ? -26 6.465 8.992 1 95.5 41 ASP B O 1
ATOM 2340 N N . PHE B 1 42 ? -27.547 4.973 8.375 1 96.25 42 PHE B N 1
ATOM 2341 C CA . PHE B 1 42 ? -26.828 3.881 9.016 1 96.25 42 PHE B CA 1
ATOM 2342 C C . PHE B 1 42 ? -25.469 3.672 8.359 1 96.25 42 PHE B C 1
ATOM 2344 O O . PHE B 1 42 ? -24.453 3.604 9.055 1 96.25 42 PHE B O 1
ATOM 2351 N N . LEU B 1 43 ? -25.422 3.615 7.059 1 96.5 43 LEU B N 1
ATOM 2352 C CA . LEU B 1 43 ? -24.172 3.439 6.316 1 96.5 43 LEU B CA 1
ATOM 2353 C C . LEU B 1 43 ? -23.234 4.617 6.547 1 96.5 43 LEU B C 1
ATOM 2355 O O . LEU B 1 43 ? -22.016 4.43 6.707 1 96.5 43 LEU B O 1
ATOM 2359 N N . ASP B 1 44 ? -23.766 5.781 6.551 1 96.44 44 ASP B N 1
ATOM 2360 C CA . ASP B 1 44 ? -22.984 6.988 6.801 1 96.44 44 ASP B CA 1
ATOM 2361 C C . ASP B 1 44 ? -22.297 6.93 8.164 1 96.44 44 ASP B C 1
ATOM 2363 O O . ASP B 1 44 ? -21.109 7.234 8.281 1 96.44 44 ASP B O 1
ATOM 2367 N N . LEU B 1 45 ? -23.062 6.531 9.133 1 96.25 45 LEU B N 1
ATOM 2368 C CA . LEU B 1 45 ? -22.547 6.414 10.492 1 96.25 45 LEU B CA 1
ATOM 2369 C C . LEU B 1 45 ? -21.375 5.441 10.531 1 96.25 45 LEU B C 1
ATOM 2371 O O . LEU B 1 45 ? -20.297 5.77 11.062 1 96.25 45 LEU B O 1
ATOM 2375 N N . VAL B 1 46 ? -21.578 4.266 9.969 1 97.25 46 VAL B N 1
ATOM 2376 C CA . VAL B 1 46 ? -20.594 3.191 10.008 1 97.25 46 VAL B CA 1
ATOM 2377 C C . VAL B 1 46 ? -19.312 3.637 9.297 1 97.25 46 VAL B C 1
ATOM 2379 O O . VAL B 1 46 ? -18.203 3.492 9.844 1 97.25 46 VAL B O 1
ATOM 2382 N N . LEU B 1 47 ? -19.422 4.234 8.133 1 97.5 47 LEU B N 1
ATOM 2383 C CA . LEU B 1 47 ? -18.266 4.633 7.332 1 97.5 47 LEU B CA 1
ATOM 2384 C C . LEU B 1 47 ? -17.562 5.828 7.957 1 97.5 47 LEU B C 1
ATOM 2386 O O . LEU B 1 47 ? -16.328 5.887 7.969 1 97.5 47 LEU B O 1
ATOM 2390 N N . ALA B 1 48 ? -18.328 6.754 8.438 1 96.94 48 ALA B N 1
ATOM 2391 C CA . ALA B 1 48 ? -17.75 7.949 9.039 1 96.94 48 ALA B CA 1
ATOM 2392 C C . ALA B 1 48 ? -16.906 7.598 10.266 1 96.94 48 ALA B C 1
ATOM 2394 O O . ALA B 1 48 ? -15.828 8.156 10.469 1 96.94 48 ALA B O 1
ATOM 2395 N N . GLU B 1 49 ? -17.453 6.688 11.039 1 97.12 49 GLU B N 1
ATOM 2396 C CA . GLU B 1 49 ? -16.719 6.266 12.234 1 97.12 49 GLU B CA 1
ATOM 2397 C C . GLU B 1 49 ? -15.422 5.539 11.859 1 97.12 49 GLU B C 1
ATOM 2399 O O . GLU B 1 49 ? -14.383 5.762 12.477 1 97.12 49 GLU B O 1
ATOM 2404 N N . GLU B 1 50 ? -15.555 4.664 10.891 1 97.69 50 GLU B N 1
ATOM 2405 C CA . GLU B 1 50 ? -14.367 3.969 10.422 1 97.69 50 GLU B CA 1
ATOM 2406 C C . GLU B 1 50 ? -13.312 4.953 9.93 1 97.69 50 GLU B C 1
ATOM 2408 O O . GLU B 1 50 ? -12.133 4.836 10.273 1 97.69 50 GLU B O 1
ATOM 2413 N N . LEU B 1 51 ? -13.68 5.891 9.188 1 97.19 51 LEU B N 1
ATOM 2414 C CA . LEU B 1 51 ? -12.766 6.883 8.641 1 97.19 51 LEU B CA 1
ATOM 2415 C C . LEU B 1 51 ? -12.125 7.699 9.758 1 97.19 51 LEU B C 1
ATOM 2417 O O . LEU B 1 51 ? -10.93 8 9.711 1 97.19 51 LEU B O 1
ATOM 2421 N N . ALA B 1 52 ? -12.93 8.078 10.727 1 96.56 52 ALA B N 1
ATOM 2422 C CA . ALA B 1 52 ? -12.43 8.859 11.852 1 96.56 52 ALA B CA 1
ATOM 2423 C C . ALA B 1 52 ? -11.328 8.102 12.594 1 96.56 52 ALA B C 1
ATOM 2425 O O . ALA B 1 52 ? -10.297 8.68 12.945 1 96.56 52 ALA B O 1
ATOM 2426 N N . VAL B 1 53 ? -11.57 6.836 12.805 1 96.44 53 VAL B N 1
ATOM 2427 C CA . VAL B 1 53 ? -10.602 6 13.5 1 96.44 53 VAL B CA 1
ATOM 2428 C C . VAL B 1 53 ? -9.328 5.879 12.664 1 96.44 53 VAL B C 1
ATOM 2430 O O . VAL B 1 53 ? -8.219 5.996 13.188 1 96.44 53 VAL B O 1
ATOM 2433 N N . ARG B 1 54 ? -9.5 5.656 11.461 1 96 54 ARG B N 1
ATOM 2434 C CA . ARG B 1 54 ? -8.367 5.531 10.547 1 96 54 ARG B CA 1
ATOM 2435 C C . ARG B 1 54 ? -7.559 6.824 10.5 1 96 54 ARG B C 1
ATOM 2437 O O . ARG B 1 54 ? -6.324 6.797 10.547 1 96 54 ARG B O 1
ATOM 2444 N N . ASP B 1 55 ? -8.219 7.91 10.391 1 95.44 55 ASP B N 1
ATOM 2445 C CA . ASP B 1 55 ? -7.562 9.211 10.344 1 95.44 55 ASP B CA 1
ATOM 2446 C C . ASP B 1 55 ? -6.797 9.484 11.641 1 95.44 55 ASP B C 1
ATOM 2448 O O . ASP B 1 55 ? -5.695 10.039 11.609 1 95.44 55 ASP B O 1
ATOM 2452 N N . ASP B 1 56 ? -7.383 9.102 12.719 1 96.19 56 ASP B N 1
ATOM 2453 C CA . ASP B 1 56 ? -6.727 9.289 14.016 1 96.19 56 ASP B CA 1
ATOM 2454 C C . ASP B 1 56 ? -5.457 8.453 14.109 1 96.19 56 ASP B C 1
ATOM 2456 O O . ASP B 1 56 ? -4.418 8.938 14.562 1 96.19 56 ASP B O 1
ATOM 2460 N N . ARG B 1 57 ? -5.578 7.27 13.68 1 95.44 57 ARG B N 1
ATOM 2461 C CA . ARG B 1 57 ? -4.41 6.395 13.688 1 95.44 57 ARG B CA 1
ATOM 2462 C C . ARG B 1 57 ? -3.314 6.938 12.773 1 95.44 57 ARG B C 1
ATOM 2464 O O . ARG B 1 57 ? -2.139 6.953 13.148 1 95.44 57 ARG B O 1
ATOM 2471 N N . ARG B 1 58 ? -3.736 7.277 11.695 1 95.38 58 ARG B N 1
ATOM 2472 C CA . ARG B 1 58 ? -2.801 7.863 10.742 1 95.38 58 ARG B CA 1
ATOM 2473 C C . ARG B 1 58 ? -2.105 9.086 11.336 1 95.38 58 ARG B C 1
ATOM 2475 O O . ARG B 1 58 ? -0.886 9.227 11.219 1 95.38 58 ARG B O 1
ATOM 2482 N N . PHE B 1 59 ? -2.84 9.914 11.953 1 95.81 59 PHE B N 1
ATOM 2483 C CA . PHE B 1 59 ? -2.318 11.133 12.555 1 95.81 59 PHE B CA 1
ATOM 2484 C C . PHE B 1 59 ? -1.302 10.805 13.641 1 95.81 59 PHE B C 1
ATOM 2486 O O . PHE B 1 59 ? -0.186 11.336 13.633 1 95.81 59 PHE B O 1
ATOM 2493 N N . ARG B 1 60 ? -1.636 9.914 14.492 1 95.56 60 ARG B N 1
ATOM 2494 C CA . ARG B 1 60 ? -0.758 9.531 15.594 1 95.56 60 ARG B CA 1
ATOM 2495 C C . ARG B 1 60 ? 0.528 8.898 15.07 1 95.56 60 ARG B C 1
ATOM 2497 O O . ARG B 1 60 ? 1.619 9.203 15.555 1 95.56 60 ARG B O 1
ATOM 2504 N N . ASN B 1 61 ? 0.366 8.047 14.172 1 96.12 61 ASN B N 1
ATOM 2505 C CA . ASN B 1 61 ? 1.545 7.434 13.57 1 96.12 61 ASN B CA 1
ATOM 2506 C C . ASN B 1 61 ? 2.404 8.461 12.844 1 96.12 61 ASN B C 1
ATOM 2508 O O . ASN B 1 61 ? 3.633 8.414 12.922 1 96.12 61 ASN B O 1
ATOM 2512 N N . GLY B 1 62 ? 1.736 9.336 12.117 1 96.06 62 GLY B N 1
ATOM 2513 C CA . GLY B 1 62 ? 2.449 10.398 11.422 1 96.06 62 GLY B CA 1
ATOM 2514 C C . GLY B 1 62 ? 3.262 11.273 12.359 1 96.06 62 GLY B C 1
ATOM 2515 O O . GLY B 1 62 ? 4.41 11.617 12.055 1 96.06 62 GLY B O 1
ATOM 2516 N N . LEU B 1 63 ? 2.689 11.602 13.445 1 95.56 63 LEU B N 1
ATOM 2517 C CA . LEU B 1 63 ? 3.395 12.406 14.43 1 95.56 63 LEU B CA 1
ATOM 2518 C C . LEU B 1 63 ? 4.598 11.656 14.992 1 95.56 63 LEU B C 1
ATOM 2520 O O . LEU B 1 63 ? 5.672 12.234 15.164 1 95.56 63 LEU B O 1
ATOM 2524 N N . ARG B 1 64 ? 4.398 10.438 15.25 1 94.88 64 ARG B N 1
ATOM 2525 C CA . ARG B 1 64 ? 5.48 9.617 15.781 1 94.88 64 ARG B CA 1
ATOM 2526 C C . ARG B 1 64 ? 6.645 9.539 14.797 1 94.88 64 ARG B C 1
ATOM 2528 O O . ARG B 1 64 ? 7.805 9.703 15.188 1 94.88 64 ARG B O 1
ATOM 2535 N N . LEU B 1 65 ? 6.367 9.375 13.633 1 94.81 65 LEU B N 1
ATOM 2536 C CA . LEU B 1 65 ? 7.383 9.195 12.602 1 94.81 65 LEU B CA 1
ATOM 2537 C C . LEU B 1 65 ? 8.023 10.523 12.227 1 94.81 65 LEU B C 1
ATOM 2539 O O . LEU B 1 65 ? 9.117 10.555 11.656 1 94.81 65 LEU B O 1
ATOM 2543 N N . SER B 1 66 ? 7.363 11.609 12.5 1 95.56 66 SER B N 1
ATOM 2544 C CA . SER B 1 66 ? 7.797 12.938 12.07 1 95.56 66 SER B CA 1
ATOM 2545 C C . SER B 1 66 ? 9.008 13.406 12.867 1 95.56 66 SER B C 1
ATOM 2547 O O . SER B 1 66 ? 9.711 14.328 12.461 1 95.56 66 SER B O 1
ATOM 2549 N N . LYS B 1 67 ? 9.18 12.867 14.086 1 94.5 67 LYS B N 1
ATOM 2550 C CA . LYS B 1 67 ? 10.266 13.219 15 1 94.5 67 LYS B CA 1
ATOM 2551 C C . LYS B 1 67 ? 10.133 14.664 15.477 1 94.5 67 LYS B C 1
ATOM 2553 O O . LYS B 1 67 ? 11.125 15.289 15.859 1 94.5 67 LYS B O 1
ATOM 2558 N N . LEU B 1 68 ? 8.922 15.117 15.453 1 95.06 68 LEU B N 1
ATOM 2559 C CA . LEU B 1 68 ? 8.688 16.438 16.016 1 95.06 68 LEU B CA 1
ATOM 2560 C C . LEU B 1 68 ? 9.031 16.484 17.5 1 95.06 68 LEU B C 1
ATOM 2562 O O . LEU B 1 68 ? 8.727 15.539 18.234 1 95.06 68 LEU B O 1
ATOM 2566 N N . PRO B 1 69 ? 9.734 17.5 17.844 1 92 69 PRO B N 1
ATOM 2567 C CA . PRO B 1 69 ? 10.125 17.562 19.25 1 92 69 PRO B CA 1
ATOM 2568 C C . PRO B 1 69 ? 8.938 17.734 20.188 1 92 69 PRO B C 1
ATOM 2570 O O . PRO B 1 69 ? 9.023 17.375 21.359 1 92 69 PRO B O 1
ATOM 2573 N N . HIS B 1 70 ? 7.941 18.328 19.812 1 89.62 70 HIS B N 1
ATOM 2574 C CA . HIS B 1 70 ? 6.664 18.5 20.484 1 89.62 70 HIS B CA 1
ATOM 2575 C C . HIS B 1 70 ? 5.52 18.625 19.484 1 89.62 70 HIS B C 1
ATOM 2577 O O . HIS B 1 70 ? 5.738 18.547 18.281 1 89.62 70 HIS B O 1
ATOM 2583 N N . HIS B 1 71 ? 4.332 18.797 20.031 1 92.31 71 HIS B N 1
ATOM 2584 C CA . HIS B 1 71 ? 3.18 18.812 19.141 1 92.31 71 HIS B CA 1
ATOM 2585 C C . HIS B 1 71 ? 2.291 20.031 19.422 1 92.31 71 HIS B C 1
ATOM 2587 O O . HIS B 1 71 ? 1.063 19.938 19.344 1 92.31 71 HIS B O 1
ATOM 2593 N N . LYS B 1 72 ? 3.029 21.094 19.703 1 90.62 72 LYS B N 1
ATOM 2594 C CA . LYS B 1 72 ? 2.279 22.328 19.969 1 90.62 72 LYS B CA 1
ATOM 2595 C C . LYS B 1 72 ? 1.578 22.812 18.703 1 90.62 72 LYS B C 1
ATOM 2597 O O . LYS B 1 72 ? 2.092 22.656 17.594 1 90.62 72 LYS B O 1
ATOM 2602 N N . THR B 1 73 ? 0.384 23.406 18.938 1 94.25 73 THR B N 1
ATOM 2603 C CA . THR B 1 73 ? -0.411 23.906 17.828 1 94.25 73 THR B CA 1
ATOM 2604 C C . THR B 1 73 ? -0.385 25.438 17.797 1 94.25 73 THR B C 1
ATOM 2606 O O . THR B 1 73 ? 0.219 26.078 18.656 1 94.25 73 THR B O 1
ATOM 2609 N N . LEU B 1 74 ? -0.998 25.906 16.75 1 93.25 74 LEU B N 1
ATOM 2610 C CA . LEU B 1 74 ? -1.035 27.359 16.609 1 93.25 74 LEU B CA 1
ATOM 2611 C C . LEU B 1 74 ? -1.867 27.984 17.719 1 93.25 74 LEU B C 1
ATOM 2613 O O . LEU B 1 74 ? -1.631 29.125 18.109 1 93.25 74 LEU B O 1
ATOM 2617 N N . GLU B 1 75 ? -2.803 27.25 18.203 1 92 75 GLU B N 1
ATOM 2618 C CA . GLU B 1 75 ? -3.631 27.719 19.312 1 92 75 GLU B CA 1
ATOM 2619 C C . GLU B 1 75 ? -2.799 27.938 20.578 1 92 75 GLU B C 1
ATOM 2621 O O . GLU B 1 75 ? -3.148 28.75 21.422 1 92 75 GLU B O 1
ATOM 2626 N N . ASP B 1 76 ? -1.722 27.312 20.688 1 91.44 76 ASP B N 1
ATOM 2627 C CA . ASP B 1 76 ? -0.845 27.375 21.859 1 91.44 76 ASP B CA 1
ATOM 2628 C C . ASP B 1 76 ? 0.104 28.578 21.75 1 91.44 76 ASP B C 1
ATOM 2630 O O . ASP B 1 76 ? 0.819 28.891 22.703 1 91.44 76 ASP B O 1
ATOM 2634 N N . TYR B 1 77 ? 0.173 29.172 20.594 1 91.81 77 TYR B N 1
ATOM 2635 C CA . TYR B 1 77 ? 1.062 30.297 20.375 1 91.81 77 TYR B CA 1
ATOM 2636 C C . TYR B 1 77 ? 0.392 31.609 20.766 1 91.81 77 TYR B C 1
ATOM 2638 O O . TYR B 1 77 ? -0.689 31.938 20.281 1 91.81 77 TYR B O 1
ATOM 2646 N N . ASP B 1 78 ? 1.022 32.406 21.641 1 90.5 78 ASP B N 1
ATOM 2647 C CA . ASP B 1 78 ? 0.482 33.688 22.078 1 90.5 78 ASP B CA 1
ATOM 2648 C C . ASP B 1 78 ? 0.924 34.812 21.156 1 90.5 78 ASP B C 1
ATOM 2650 O O . ASP B 1 78 ? 1.966 35.438 21.375 1 90.5 78 ASP B O 1
ATOM 2654 N N . PHE B 1 79 ? 0.075 35.188 20.297 1 90.88 79 PHE B N 1
ATOM 2655 C CA . PHE B 1 79 ? 0.395 36.188 19.297 1 90.88 79 PHE B CA 1
ATOM 2656 C C . PHE B 1 79 ? 0.491 37.562 19.953 1 90.88 79 PHE B C 1
ATOM 2658 O O . PHE B 1 79 ? 1.123 38.469 19.406 1 90.88 79 PHE B O 1
ATOM 2665 N N . SER B 1 80 ? -0.158 37.688 21.078 1 88.25 80 SER B N 1
ATOM 2666 C CA . SER B 1 80 ? -0.157 39 21.75 1 88.25 80 SER B CA 1
ATOM 2667 C C . SER B 1 80 ? 1.232 39.344 22.266 1 88.25 80 SER B C 1
ATOM 2669 O O . SER B 1 80 ? 1.56 40.531 22.438 1 88.25 80 SER B O 1
ATOM 2671 N N . PHE B 1 81 ? 1.979 38.344 22.5 1 88.44 81 PHE B N 1
ATOM 2672 C CA . PHE B 1 81 ? 3.332 38.531 23.016 1 88.44 81 PHE B CA 1
ATOM 2673 C C . PHE B 1 81 ? 4.273 38.969 21.891 1 88.44 81 PHE B C 1
ATOM 2675 O O . PHE B 1 81 ? 5.387 39.438 22.156 1 88.44 81 PHE B O 1
ATOM 2682 N N . GLN B 1 82 ? 3.867 38.812 20.641 1 89.56 82 GLN B N 1
ATOM 2683 C CA . GLN B 1 82 ? 4.637 39.219 19.484 1 89.56 82 GLN B CA 1
ATOM 2684 C C . GLN B 1 82 ? 3.826 40.188 18.609 1 89.56 82 GLN B C 1
ATOM 2686 O O . GLN B 1 82 ? 3.369 39.812 17.516 1 89.56 82 GLN B O 1
ATOM 2691 N N . PRO B 1 83 ? 3.777 41.375 18.969 1 84.44 83 PRO B N 1
ATOM 2692 C CA . PRO B 1 83 ? 2.883 42.312 18.266 1 84.44 83 PRO B CA 1
ATOM 2693 C C . PRO B 1 83 ? 3.322 42.625 16.844 1 84.44 83 PRO B C 1
ATOM 2695 O O . PRO B 1 83 ? 2.5 43 16 1 84.44 83 PRO B O 1
ATOM 2698 N N . ASP B 1 84 ? 4.555 42.438 16.531 1 87.25 84 ASP B N 1
ATOM 2699 C CA . ASP B 1 84 ? 5.062 42.75 15.203 1 87.25 84 ASP B CA 1
ATOM 2700 C C . ASP B 1 84 ? 4.719 41.656 14.211 1 87.25 84 ASP B C 1
ATOM 2702 O O . ASP B 1 84 ? 4.867 41.812 13 1 87.25 84 ASP B O 1
ATOM 2706 N N . LEU B 1 85 ? 4.32 40.562 14.727 1 91.31 85 LEU B N 1
ATOM 2707 C CA . LEU B 1 85 ? 3.955 39.438 13.875 1 91.31 85 LEU B CA 1
ATOM 2708 C C . LEU B 1 85 ? 2.48 39.5 13.492 1 91.31 85 LEU B C 1
ATOM 2710 O O . LEU B 1 85 ? 1.609 39.562 14.359 1 91.31 85 LEU B O 1
ATOM 2714 N N . ASP B 1 86 ? 2.275 39.562 12.234 1 90.69 86 ASP B N 1
ATOM 2715 C CA . ASP B 1 86 ? 0.904 39.531 11.734 1 90.69 86 ASP B CA 1
ATOM 2716 C C . ASP B 1 86 ? 0.314 38.125 11.82 1 90.69 86 ASP B C 1
ATOM 2718 O O . ASP B 1 86 ? 0.706 37.25 11.062 1 90.69 86 ASP B O 1
ATOM 2722 N N . PRO B 1 87 ? -0.639 38 12.742 1 92.44 87 PRO B N 1
ATOM 2723 C CA . PRO B 1 87 ? -1.23 36.656 12.898 1 92.44 87 PRO B CA 1
ATOM 2724 C C . PRO B 1 87 ? -1.858 36.156 11.609 1 92.44 87 PRO B C 1
ATOM 2726 O O . PRO B 1 87 ? -1.933 34.938 11.398 1 92.44 87 PRO B O 1
ATOM 2729 N N . ARG B 1 88 ? -2.352 36.938 10.789 1 91.69 88 ARG B N 1
ATOM 2730 C CA . ARG B 1 88 ? -3.014 36.531 9.547 1 91.69 88 ARG B CA 1
ATOM 2731 C C . ARG B 1 88 ? -2.051 35.812 8.617 1 91.69 88 ARG B C 1
ATOM 2733 O O . ARG B 1 88 ? -2.447 34.875 7.918 1 91.69 88 ARG B O 1
ATOM 2740 N N . LYS B 1 89 ? -0.88 36.219 8.648 1 93.69 89 LYS B N 1
ATOM 2741 C CA . LYS B 1 89 ? 0.133 35.594 7.812 1 93.69 89 LYS B CA 1
ATOM 2742 C C . LYS B 1 89 ? 0.348 34.125 8.227 1 93.69 89 LYS B C 1
ATOM 2744 O O . LYS B 1 89 ? 0.406 33.25 7.379 1 93.69 89 LYS B O 1
ATOM 2749 N N . VAL B 1 90 ? 0.382 33.969 9.469 1 95.06 90 VAL B N 1
ATOM 2750 C CA . VAL B 1 90 ? 0.593 32.625 10.008 1 95.06 90 VAL B CA 1
ATOM 2751 C C . VAL B 1 90 ? -0.655 31.781 9.789 1 95.06 90 VAL B C 1
ATOM 2753 O O . VAL B 1 90 ? -0.557 30.594 9.43 1 95.06 90 VAL B O 1
ATOM 2756 N N . LYS B 1 91 ? -1.778 32.375 9.969 1 94.44 91 LYS B N 1
ATOM 2757 C CA . LYS B 1 91 ? -3.041 31.672 9.758 1 94.44 91 LYS B CA 1
ATOM 2758 C C . LYS B 1 91 ? -3.205 31.266 8.297 1 94.44 91 LYS B C 1
ATOM 2760 O O . LYS B 1 91 ? -3.744 30.203 8 1 94.44 91 LYS B O 1
ATOM 2765 N N . ASP B 1 92 ? -2.779 32.094 7.484 1 95.56 92 ASP B N 1
ATOM 2766 C CA . ASP B 1 92 ? -2.814 31.797 6.059 1 95.56 92 ASP B CA 1
ATOM 2767 C C . ASP B 1 92 ? -1.94 30.578 5.742 1 95.56 92 ASP B C 1
ATOM 2769 O O . ASP B 1 92 ? -2.34 29.703 4.973 1 95.56 92 ASP B O 1
ATOM 2773 N N . LEU B 1 93 ? -0.789 30.531 6.34 1 96.69 93 LEU B N 1
ATOM 2774 C CA . LEU B 1 93 ? 0.107 29.391 6.156 1 96.69 93 LEU B CA 1
ATOM 2775 C C . LEU B 1 93 ? -0.53 28.109 6.676 1 96.69 93 LEU B C 1
ATOM 2777 O O . LEU B 1 93 ? -0.296 27.031 6.129 1 96.69 93 LEU B O 1
ATOM 2781 N N . ALA B 1 94 ? -1.381 28.219 7.648 1 95.81 94 ALA B N 1
ATOM 2782 C CA . ALA B 1 94 ? -2.016 27.062 8.297 1 95.81 94 ALA B CA 1
ATOM 2783 C C . ALA B 1 94 ? -3.08 26.453 7.391 1 95.81 94 ALA B C 1
ATOM 2785 O O . ALA B 1 94 ? -3.549 25.344 7.645 1 95.81 94 ALA B O 1
ATOM 2786 N N . THR B 1 95 ? -3.436 27.172 6.359 1 95.94 95 THR B N 1
ATOM 2787 C CA . THR B 1 95 ? -4.32 26.578 5.359 1 95.94 95 THR B CA 1
ATOM 2788 C C . THR B 1 95 ? -3.57 25.562 4.512 1 95.94 95 THR B C 1
ATOM 2790 O O . THR B 1 95 ? -4.188 24.766 3.791 1 95.94 95 THR B O 1
ATOM 2793 N N . LEU B 1 96 ? -2.311 25.562 4.492 1 96.81 96 LEU B N 1
ATOM 2794 C CA . LEU B 1 96 ? -1.404 24.578 3.91 1 96.81 96 LEU B CA 1
ATOM 2795 C C . LEU B 1 96 ? -1.399 24.672 2.389 1 96.81 96 LEU B C 1
ATOM 2797 O O . LEU B 1 96 ? -1.013 23.734 1.7 1 96.81 96 LEU B O 1
ATOM 2801 N N . SER B 1 97 ? -1.812 25.844 1.876 1 96.62 97 SER B N 1
ATOM 2802 C CA . SER B 1 97 ? -1.794 26.047 0.431 1 96.62 97 SER B CA 1
ATOM 2803 C C . SER B 1 97 ? -0.374 25.969 -0.121 1 96.62 97 SER B C 1
ATOM 2805 O O . SER B 1 97 ? -0.167 25.516 -1.253 1 96.62 97 SER B O 1
ATOM 2807 N N . PHE B 1 98 ? 0.582 26.344 0.738 1 97 98 PHE B N 1
ATOM 2808 C CA . PHE B 1 98 ? 1.974 26.359 0.303 1 97 98 PHE B CA 1
ATOM 2809 C C . PHE B 1 98 ? 2.453 24.938 0.004 1 97 98 PHE B C 1
ATOM 2811 O O . PHE B 1 98 ? 3.336 24.734 -0.833 1 97 98 PHE B O 1
ATOM 2818 N N . ILE B 1 99 ? 1.88 23.953 0.636 1 97.5 99 ILE B N 1
ATOM 2819 C CA . ILE B 1 99 ? 2.275 22.562 0.397 1 97.5 99 ILE B CA 1
ATOM 2820 C C . ILE B 1 99 ? 1.81 22.125 -0.99 1 97.5 99 ILE B C 1
ATOM 2822 O O . ILE B 1 99 ? 2.549 21.469 -1.72 1 97.5 99 ILE B O 1
ATOM 2826 N N . GLU B 1 100 ? 0.588 22.516 -1.364 1 95.69 100 GLU B N 1
ATOM 2827 C CA . GLU B 1 100 ? 0.049 22.188 -2.682 1 95.69 100 GLU B CA 1
ATOM 2828 C C . GLU B 1 100 ? 0.872 22.844 -3.789 1 95.69 100 GLU B C 1
ATOM 2830 O O . GLU B 1 100 ? 1.075 22.25 -4.852 1 95.69 100 GLU B O 1
ATOM 2835 N N . ASP B 1 101 ? 1.362 23.953 -3.455 1 95.75 101 ASP B N 1
ATOM 2836 C CA . ASP B 1 101 ? 2.133 24.719 -4.426 1 95.75 101 ASP B CA 1
ATOM 2837 C C . ASP B 1 101 ? 3.609 24.328 -4.391 1 95.75 101 ASP B C 1
ATOM 2839 O O . ASP B 1 101 ? 4.422 24.891 -5.125 1 95.75 101 ASP B O 1
ATOM 2843 N N . LYS B 1 102 ? 3.924 23.438 -3.514 1 97.06 102 LYS B N 1
ATOM 2844 C CA . LYS B 1 102 ? 5.309 23.031 -3.312 1 97.06 102 LYS B CA 1
ATOM 2845 C C . LYS B 1 102 ? 6.191 24.234 -2.969 1 97.06 102 LYS B C 1
ATOM 2847 O O . LYS B 1 102 ? 7.332 24.312 -3.424 1 97.06 102 LYS B O 1
ATOM 2852 N N . ALA B 1 103 ? 5.578 25.141 -2.279 1 97.56 103 ALA B N 1
ATOM 2853 C CA . ALA B 1 103 ? 6.297 26.312 -1.804 1 97.56 103 ALA B CA 1
ATOM 2854 C C . ALA B 1 103 ? 6.898 26.078 -0.422 1 97.56 103 ALA B C 1
ATOM 2856 O O . ALA B 1 103 ? 6.637 25.047 0.2 1 97.56 103 ALA B O 1
ATOM 2857 N N . ASN B 1 104 ? 7.758 27.047 0.013 1 98.25 104 ASN B N 1
ATOM 2858 C CA . ASN B 1 104 ? 8.477 26.922 1.274 1 98.25 104 ASN B CA 1
ATOM 2859 C C . ASN B 1 104 ? 8.086 28.016 2.26 1 98.25 104 ASN B C 1
ATOM 2861 O O . ASN B 1 104 ? 7.414 28.969 1.888 1 98.25 104 ASN B O 1
ATOM 2865 N N . VAL B 1 105 ? 8.406 27.766 3.529 1 98.44 105 VAL B N 1
ATOM 2866 C CA . VAL B 1 105 ? 8.195 28.75 4.586 1 98.44 105 VAL B CA 1
ATOM 2867 C C . VAL B 1 105 ? 9.492 28.969 5.359 1 98.44 105 VAL B C 1
ATOM 2869 O O . VAL B 1 105 ? 10.148 28 5.758 1 98.44 105 VAL B O 1
ATOM 2872 N N . ALA B 1 106 ? 9.883 30.203 5.469 1 98.06 106 ALA B N 1
ATOM 2873 C CA . ALA B 1 106 ? 11.055 30.547 6.266 1 98.06 106 ALA B CA 1
ATOM 2874 C C . ALA B 1 106 ? 10.672 31.453 7.441 1 98.06 106 ALA B C 1
ATOM 2876 O O . ALA B 1 106 ? 10.094 32.531 7.25 1 98.06 106 ALA B O 1
ATOM 2877 N N . LEU B 1 107 ? 10.984 30.984 8.625 1 97.56 107 LEU B N 1
ATOM 2878 C CA . LEU B 1 107 ? 10.758 31.75 9.844 1 97.56 107 LEU B CA 1
ATOM 2879 C C . LEU B 1 107 ? 12.07 32.312 10.375 1 97.56 107 LEU B C 1
ATOM 2881 O O . LEU B 1 107 ? 12.953 31.562 10.805 1 97.56 107 LEU B O 1
ATOM 2885 N N . LEU B 1 108 ? 12.102 33.625 10.375 1 96.19 108 LEU B N 1
ATOM 2886 C CA . LEU B 1 108 ? 13.336 34.281 10.766 1 96.19 108 LEU B CA 1
ATOM 2887 C C . LEU B 1 108 ? 13.125 35.156 12 1 96.19 108 LEU B C 1
ATOM 2889 O O . LEU B 1 108 ? 12.062 35.75 12.172 1 96.19 108 LEU B O 1
ATOM 2893 N N . GLY B 1 109 ? 14.164 35.25 12.844 1 94.62 109 GLY B N 1
ATOM 2894 C CA . GLY B 1 109 ? 14.102 36.094 14.023 1 94.62 109 GLY B CA 1
ATOM 2895 C C . GLY B 1 109 ? 15.086 35.688 15.102 1 94.62 109 GLY B C 1
ATOM 2896 O O . GLY B 1 109 ? 15.734 34.656 14.992 1 94.62 109 GLY B O 1
ATOM 2897 N N . PRO B 1 110 ? 15.203 36.5 16.031 1 92.31 110 PRO B N 1
ATOM 2898 C CA . PRO B 1 110 ? 16.125 36.188 17.125 1 92.31 110 PRO B CA 1
ATOM 2899 C C . PRO B 1 110 ? 15.656 35 17.953 1 92.31 110 PRO B C 1
ATOM 2901 O O . PRO B 1 110 ? 14.531 34.5 17.781 1 92.31 110 PRO B O 1
ATOM 2904 N N . PRO B 1 111 ? 16.562 34.438 18.766 1 90.81 111 PRO B N 1
ATOM 2905 C CA . PRO B 1 111 ? 16.203 33.25 19.562 1 90.81 111 PRO B CA 1
ATOM 2906 C C . PRO B 1 111 ? 15.047 33.531 20.516 1 90.81 111 PRO B C 1
ATOM 2908 O O . PRO B 1 111 ? 14.945 34.625 21.078 1 90.81 111 PRO B O 1
ATOM 2911 N N . GLY B 1 112 ? 14.211 32.625 20.625 1 91.19 112 GLY B N 1
ATOM 2912 C CA . GLY B 1 112 ? 13.195 32.594 21.656 1 91.19 112 GLY B CA 1
ATOM 2913 C C . GLY B 1 112 ? 11.906 33.281 21.25 1 91.19 112 GLY B C 1
ATOM 2914 O O . GLY B 1 112 ? 10.984 33.438 22.047 1 91.19 112 GLY B O 1
ATOM 2915 N N . VAL B 1 113 ? 11.812 33.656 20.047 1 92.25 113 VAL B N 1
ATOM 2916 C CA . VAL B 1 113 ? 10.641 34.438 19.656 1 92.25 113 VAL B CA 1
ATOM 2917 C C . VAL B 1 113 ? 9.531 33.469 19.188 1 92.25 113 VAL B C 1
ATOM 2919 O O . VAL B 1 113 ? 8.445 33.938 18.812 1 92.25 113 VAL B O 1
ATOM 2922 N N . GLY B 1 114 ? 9.812 32.156 19.109 1 93.44 114 GLY B N 1
ATOM 2923 C CA . GLY B 1 114 ? 8.766 31.172 18.844 1 93.44 114 GLY B CA 1
ATOM 2924 C C . GLY B 1 114 ? 8.812 30.625 17.422 1 93.44 114 GLY B C 1
ATOM 2925 O O . GLY B 1 114 ? 7.812 30.094 16.922 1 93.44 114 GLY B O 1
ATOM 2926 N N . LYS B 1 115 ? 9.875 30.766 16.688 1 95.31 115 LYS B N 1
ATOM 2927 C CA . LYS B 1 115 ? 10.008 30.281 15.32 1 95.31 115 LYS B CA 1
ATOM 2928 C C . LYS B 1 115 ? 9.758 28.781 15.25 1 95.31 115 LYS B C 1
ATOM 2930 O O . LYS B 1 115 ? 8.953 28.312 14.43 1 95.31 115 LYS B O 1
ATOM 2935 N N . THR B 1 116 ? 10.422 28.062 16.125 1 95.56 116 THR B N 1
ATOM 2936 C CA . THR B 1 116 ? 10.281 26.609 16.156 1 95.56 116 THR B CA 1
ATOM 2937 C C . THR B 1 116 ? 8.852 26.219 16.5 1 95.56 116 THR B C 1
ATOM 2939 O O . THR B 1 116 ? 8.297 25.281 15.906 1 95.56 116 THR B O 1
ATOM 2942 N N . HIS B 1 117 ? 8.273 26.984 17.406 1 95.75 117 HIS B N 1
ATOM 2943 C CA . HIS B 1 117 ? 6.887 26.719 17.766 1 95.75 117 HIS B CA 1
ATOM 2944 C C . HIS B 1 117 ? 5.973 26.812 16.547 1 95.75 117 HIS B C 1
ATOM 2946 O O . HIS B 1 117 ? 5.18 25.906 16.297 1 95.75 117 HIS B O 1
ATOM 2952 N N . ILE B 1 118 ? 6.121 27.828 15.867 1 96.69 118 ILE B N 1
ATOM 2953 C CA . ILE B 1 118 ? 5.277 28.047 14.695 1 96.69 118 ILE B CA 1
ATOM 2954 C C . ILE B 1 118 ? 5.562 26.984 13.648 1 96.69 118 ILE B C 1
ATOM 2956 O O . ILE B 1 118 ? 4.641 26.422 13.047 1 96.69 118 ILE B O 1
ATOM 2960 N N . ALA B 1 119 ? 6.789 26.672 13.445 1 97.94 119 ALA B N 1
ATOM 2961 C CA . ALA B 1 119 ? 7.172 25.625 12.492 1 97.94 119 ALA B CA 1
ATOM 2962 C C . ALA B 1 119 ? 6.512 24.297 12.844 1 97.94 119 ALA B C 1
ATOM 2964 O O . ALA B 1 119 ? 5.93 23.641 11.977 1 97.94 119 ALA B O 1
ATOM 2965 N N . VAL B 1 120 ? 6.594 23.953 14.078 1 97.81 120 VAL B N 1
ATOM 2966 C CA . VAL B 1 120 ? 6.023 22.703 14.562 1 97.81 120 VAL B CA 1
ATOM 2967 C C . VAL B 1 120 ? 4.504 22.734 14.43 1 97.81 120 VAL B C 1
ATOM 2969 O O . VAL B 1 120 ? 3.893 21.766 13.984 1 97.81 120 VAL B O 1
ATOM 2972 N N . ALA B 1 121 ? 3.934 23.844 14.766 1 97.56 121 ALA B N 1
ATOM 2973 C CA . ALA B 1 121 ? 2.48 23.984 14.688 1 97.56 121 ALA B CA 1
ATOM 2974 C C . ALA B 1 121 ? 1.997 23.812 13.25 1 97.56 121 ALA B C 1
ATOM 2976 O O . ALA B 1 121 ? 0.989 23.141 13.008 1 97.56 121 ALA B O 1
ATOM 2977 N N . LEU B 1 122 ? 2.691 24.391 12.375 1 97.94 122 LEU B N 1
ATOM 2978 C CA . LEU B 1 122 ? 2.354 24.234 10.961 1 97.94 122 LEU B CA 1
ATOM 2979 C C . LEU B 1 122 ? 2.518 22.781 10.523 1 97.94 122 LEU B C 1
ATOM 2981 O O . LEU B 1 122 ? 1.685 22.25 9.781 1 97.94 122 LEU B O 1
ATOM 2985 N N . ALA B 1 123 ? 3.568 22.141 10.953 1 98 123 ALA B N 1
ATOM 2986 C CA . ALA B 1 123 ? 3.822 20.734 10.633 1 98 123 ALA B CA 1
ATOM 2987 C C . ALA B 1 123 ? 2.725 19.828 11.188 1 98 123 ALA B C 1
ATOM 2989 O O . ALA B 1 123 ? 2.275 18.906 10.523 1 98 123 ALA B O 1
ATOM 2990 N N . VAL B 1 124 ? 2.311 20.109 12.359 1 97.31 124 VAL B N 1
ATOM 2991 C CA . VAL B 1 124 ? 1.235 19.359 12.984 1 97.31 124 VAL B CA 1
ATOM 2992 C C . VAL B 1 124 ? -0.051 19.516 12.18 1 97.31 124 VAL B C 1
ATOM 2994 O O . VAL B 1 124 ? -0.758 18.531 11.93 1 97.31 124 VAL B O 1
ATOM 2997 N N . ALA B 1 125 ? -0.332 20.719 11.82 1 97 125 ALA B N 1
ATOM 2998 C CA . ALA B 1 125 ? -1.499 20.969 10.977 1 97 125 ALA B CA 1
ATOM 2999 C C . ALA B 1 125 ? -1.41 20.188 9.672 1 97 125 ALA B C 1
ATOM 3001 O O . ALA B 1 125 ? -2.4 19.609 9.219 1 97 125 ALA B O 1
ATOM 3002 N N . ALA B 1 126 ? -0.283 20.156 9.086 1 97.75 126 ALA B N 1
ATOM 3003 C CA . ALA B 1 126 ? -0.061 19.422 7.855 1 97.75 126 ALA B CA 1
ATOM 3004 C C . ALA B 1 126 ? -0.272 17.922 8.07 1 97.75 126 ALA B C 1
ATOM 3006 O O . ALA B 1 126 ? -0.916 17.25 7.258 1 97.75 126 ALA B O 1
ATOM 3007 N N . CYS B 1 127 ? 0.244 17.406 9.141 1 97.31 127 CYS B N 1
ATOM 3008 C CA . CYS B 1 127 ? 0.073 16 9.469 1 97.31 127 CYS B CA 1
ATOM 3009 C C . CYS B 1 127 ? -1.402 15.656 9.625 1 97.31 127 CYS B C 1
ATOM 3011 O O . CYS B 1 127 ? -1.854 14.617 9.141 1 97.31 127 CYS B O 1
ATOM 3013 N N . ARG B 1 128 ? -2.07 16.531 10.227 1 95.19 128 ARG B N 1
ATOM 3014 C CA . ARG B 1 128 ? -3.504 16.344 10.414 1 95.19 128 ARG B CA 1
ATOM 3015 C C . ARG B 1 128 ? -4.227 16.281 9.078 1 95.19 128 ARG B C 1
ATOM 3017 O O . ARG B 1 128 ? -5.176 15.508 8.906 1 95.19 128 ARG B O 1
ATOM 3024 N N . ALA B 1 129 ? -3.754 17.047 8.211 1 95.12 129 ALA B N 1
ATOM 3025 C CA . ALA B 1 129 ? -4.352 17.109 6.875 1 95.12 129 ALA B CA 1
ATOM 3026 C C . ALA B 1 129 ? -3.939 15.906 6.031 1 95.12 129 ALA B C 1
ATOM 3028 O O . ALA B 1 129 ? -4.414 15.734 4.906 1 95.12 129 ALA B O 1
ATOM 3029 N N . GLY B 1 130 ? -3.021 15.094 6.52 1 94.94 130 GLY B N 1
ATOM 3030 C CA . GLY B 1 130 ? -2.703 13.852 5.84 1 94.94 130 GLY B CA 1
ATOM 3031 C C . GLY B 1 130 ? -1.338 13.867 5.18 1 94.94 130 GLY B C 1
ATOM 3032 O O . GLY B 1 130 ? -0.966 12.914 4.492 1 94.94 130 GLY B O 1
ATOM 3033 N N . TYR B 1 131 ? -0.586 14.914 5.426 1 96.94 131 TYR B N 1
ATOM 3034 C CA . TYR B 1 131 ? 0.738 15.008 4.82 1 96.94 131 TYR B CA 1
ATOM 3035 C C . TYR B 1 131 ? 1.787 14.344 5.703 1 96.94 131 TYR B C 1
ATOM 3037 O O . TYR B 1 131 ? 1.702 14.398 6.934 1 96.94 131 TYR B O 1
ATOM 3045 N N . SER B 1 132 ? 2.73 13.727 5.07 1 97.62 132 SER B N 1
ATOM 3046 C CA . SER B 1 132 ? 3.879 13.203 5.801 1 97.62 132 SER B CA 1
ATOM 3047 C C . SER B 1 132 ? 4.871 14.305 6.137 1 97.62 132 SER B C 1
ATOM 3049 O O . SER B 1 132 ? 5.125 15.195 5.32 1 97.62 132 SER B O 1
ATOM 3051 N N . ILE B 1 133 ? 5.348 14.227 7.379 1 97.25 133 ILE B N 1
ATOM 3052 C CA . ILE B 1 133 ? 6.238 15.266 7.887 1 97.25 133 ILE B CA 1
ATOM 3053 C C . ILE B 1 133 ? 7.516 14.625 8.438 1 97.25 133 ILE B C 1
ATOM 3055 O O . ILE B 1 133 ? 7.488 13.5 8.93 1 97.25 133 ILE B O 1
ATOM 3059 N N . TYR B 1 134 ? 8.602 15.383 8.32 1 98.44 134 TYR B N 1
ATOM 3060 C CA . TYR B 1 134 ? 9.844 14.992 8.984 1 98.44 134 TYR B CA 1
ATOM 3061 C C . TYR B 1 134 ? 10.562 16.203 9.555 1 98.44 134 TYR B C 1
ATOM 3063 O O . TYR B 1 134 ? 10.758 17.203 8.852 1 98.44 134 TYR B O 1
ATOM 3071 N N . PHE B 1 135 ? 10.898 16.109 10.836 1 98.31 135 PHE B N 1
ATOM 3072 C CA . PHE B 1 135 ? 11.57 17.188 11.547 1 98.31 135 PHE B CA 1
ATOM 3073 C C . PHE B 1 135 ? 13.031 16.844 11.797 1 98.31 135 PHE B C 1
ATOM 3075 O O . PHE B 1 135 ? 13.352 15.742 12.242 1 98.31 135 PHE B O 1
ATOM 3082 N N . THR B 1 136 ? 13.836 17.828 11.492 1 97.75 136 THR B N 1
ATOM 3083 C CA . THR B 1 136 ? 15.258 17.688 11.789 1 97.75 136 THR B CA 1
ATOM 3084 C C . THR B 1 136 ? 15.883 19.062 12.055 1 97.75 136 THR B C 1
ATOM 3086 O O . THR B 1 136 ? 15.305 20.094 11.703 1 97.75 136 THR B O 1
ATOM 3089 N N . SER B 1 137 ? 16.984 19.062 12.742 1 96.88 137 SER B N 1
ATOM 3090 C CA . SER B 1 137 ? 17.844 20.25 12.734 1 96.88 137 SER B CA 1
ATOM 3091 C C . SER B 1 137 ? 18.844 20.203 11.586 1 96.88 137 SER B C 1
ATOM 3093 O O . SER B 1 137 ? 19.172 19.125 11.078 1 96.88 137 SER B O 1
ATOM 3095 N N . LEU B 1 138 ? 19.297 21.359 11.227 1 95.94 138 LEU B N 1
ATOM 3096 C CA . LEU B 1 138 ? 20.281 21.375 10.156 1 95.94 138 LEU B CA 1
ATOM 3097 C C . LEU B 1 138 ? 21.516 20.562 10.547 1 95.94 138 LEU B C 1
ATOM 3099 O O . LEU B 1 138 ? 22.047 19.797 9.75 1 95.94 138 LEU B O 1
ATOM 3103 N N . ASP B 1 139 ? 21.875 20.703 11.766 1 94.25 139 ASP B N 1
ATOM 3104 C CA . ASP B 1 139 ? 23.062 20.016 12.258 1 94.25 139 ASP B CA 1
ATOM 3105 C C . ASP B 1 139 ? 22.875 18.5 12.203 1 94.25 139 ASP B C 1
ATOM 3107 O O . ASP B 1 139 ? 23.75 17.781 11.719 1 94.25 139 ASP B O 1
ATOM 3111 N N . ASP B 1 140 ? 21.766 18.078 12.656 1 96 140 ASP B N 1
ATOM 3112 C CA . ASP B 1 140 ? 21.484 16.656 12.656 1 96 140 ASP B CA 1
ATOM 3113 C C . ASP B 1 140 ? 21.406 16.109 11.234 1 96 140 ASP B C 1
ATOM 3115 O O . ASP B 1 140 ? 21.938 15.031 10.945 1 96 140 ASP B O 1
ATOM 3119 N N . MET B 1 141 ? 20.766 16.828 10.391 1 97.06 141 MET B N 1
ATOM 3120 C CA . MET B 1 141 ? 20.656 16.406 8.992 1 97.06 141 MET B CA 1
ATOM 3121 C C . MET B 1 141 ? 22.031 16.219 8.367 1 97.06 141 MET B C 1
ATOM 3123 O O . MET B 1 141 ? 22.297 15.195 7.75 1 97.06 141 MET B O 1
ATOM 3127 N N . VAL B 1 142 ? 22.875 17.203 8.609 1 96.06 142 VAL B N 1
ATOM 3128 C CA . VAL B 1 142 ? 24.219 17.172 8.047 1 96.06 142 VAL B CA 1
ATOM 3129 C C . VAL B 1 142 ? 25 16 8.641 1 96.06 142 VAL B C 1
ATOM 3131 O O . VAL B 1 142 ? 25.672 15.258 7.918 1 96.06 142 VAL B O 1
ATOM 3134 N N . ARG B 1 143 ? 24.891 15.867 9.906 1 95.44 143 ARG B N 1
ATOM 3135 C CA . ARG B 1 143 ? 25.578 14.781 10.602 1 95.44 143 ARG B CA 1
ATOM 3136 C C . ARG B 1 143 ? 25.156 13.43 10.047 1 95.44 143 ARG B C 1
ATOM 3138 O O . ARG B 1 143 ? 26 12.578 9.766 1 95.44 143 ARG B O 1
ATOM 3145 N N . HIS B 1 144 ? 23.922 13.25 9.859 1 96.81 144 HIS B N 1
ATOM 3146 C CA . HIS B 1 144 ? 23.391 11.977 9.375 1 96.81 144 HIS B CA 1
ATOM 3147 C C . HIS B 1 144 ? 23.797 11.742 7.922 1 96.81 144 HIS B C 1
ATOM 3149 O O . HIS B 1 144 ? 24.156 10.617 7.547 1 96.81 144 HIS B O 1
ATOM 3155 N N . LEU B 1 145 ? 23.734 12.742 7.141 1 97.19 145 LEU B N 1
ATOM 3156 C CA . LEU B 1 145 ? 24.094 12.609 5.734 1 97.19 145 LEU B CA 1
ATOM 3157 C C . LEU B 1 145 ? 25.578 12.305 5.574 1 97.19 145 LEU B C 1
ATOM 3159 O O . LEU B 1 145 ? 25.953 11.469 4.75 1 97.19 145 LEU B O 1
ATOM 3163 N N . LYS B 1 146 ? 26.344 12.984 6.395 1 95.62 146 LYS B N 1
ATOM 3164 C CA . LYS B 1 146 ? 27.781 12.742 6.355 1 95.62 146 LYS B CA 1
ATOM 3165 C C . LYS B 1 146 ? 28.109 11.297 6.746 1 95.62 146 LYS B C 1
ATOM 3167 O O . LYS B 1 146 ? 28.906 10.633 6.078 1 95.62 146 LYS B O 1
ATOM 3172 N N . ALA B 1 147 ? 27.484 10.906 7.801 1 96 147 ALA B N 1
ATOM 3173 C CA . ALA B 1 147 ? 27.672 9.531 8.25 1 96 147 ALA B CA 1
ATOM 3174 C C . ALA B 1 147 ? 27.266 8.539 7.168 1 96 147 ALA B C 1
ATOM 3176 O O . ALA B 1 147 ? 27.969 7.551 6.926 1 96 147 ALA B O 1
ATOM 3177 N N . ALA B 1 148 ? 26.219 8.781 6.531 1 95.62 148 ALA B N 1
ATOM 3178 C CA . ALA B 1 148 ? 25.734 7.918 5.461 1 95.62 148 ALA B CA 1
ATOM 3179 C C . ALA B 1 148 ? 26.688 7.93 4.266 1 95.62 148 ALA B C 1
ATOM 3181 O O . ALA B 1 148 ? 26.922 6.895 3.645 1 95.62 148 ALA B O 1
ATOM 3182 N N . GLU B 1 149 ? 27.141 9.07 3.963 1 92.94 149 GLU B N 1
ATOM 3183 C CA . GLU B 1 149 ? 28.109 9.195 2.875 1 92.94 149 GLU B CA 1
ATOM 3184 C C . GLU B 1 149 ? 29.359 8.344 3.141 1 92.94 149 GLU B C 1
ATOM 3186 O O . GLU B 1 149 ? 29.812 7.617 2.258 1 92.94 149 GLU B O 1
ATOM 3191 N N . ASP B 1 150 ? 29.797 8.391 4.336 1 94 150 ASP B N 1
ATOM 3192 C CA . ASP B 1 150 ? 30.969 7.637 4.742 1 94 150 ASP B CA 1
ATOM 3193 C C . ASP B 1 150 ? 30.734 6.133 4.641 1 94 150 ASP B C 1
ATOM 3195 O O . ASP B 1 150 ? 31.656 5.363 4.391 1 94 150 ASP B O 1
ATOM 3199 N N . GLN B 1 151 ? 29.5 5.754 4.711 1 93.75 151 GLN B N 1
ATOM 3200 C CA . GLN B 1 151 ? 29.141 4.34 4.688 1 93.75 151 GLN B CA 1
ATOM 3201 C C . GLN B 1 151 ? 28.672 3.916 3.301 1 93.75 151 GLN B C 1
ATOM 3203 O O . GLN B 1 151 ? 28.25 2.775 3.105 1 93.75 151 GLN B O 1
ATOM 3208 N N . GLY B 1 152 ? 28.641 4.828 2.441 1 90.44 152 GLY B N 1
ATOM 3209 C CA . GLY B 1 152 ? 28.25 4.52 1.08 1 90.44 152 GLY B CA 1
ATOM 3210 C C . GLY B 1 152 ? 26.734 4.367 0.923 1 90.44 152 GLY B C 1
ATOM 3211 O O . GLY B 1 152 ? 26.281 3.656 0.031 1 90.44 152 GLY B O 1
ATOM 3212 N N . ARG B 1 153 ? 26.031 4.891 1.727 1 92.12 153 ARG B N 1
ATOM 3213 C CA . ARG B 1 153 ? 24.562 4.773 1.697 1 92.12 153 ARG B CA 1
ATOM 3214 C C . ARG B 1 153 ? 23.906 6.148 1.596 1 92.12 153 ARG B C 1
ATOM 3216 O O . ARG B 1 153 ? 22.859 6.379 2.18 1 92.12 153 ARG B O 1
ATOM 3223 N N . LEU B 1 154 ? 24.516 7.129 0.93 1 93.5 154 LEU B N 1
ATOM 3224 C CA . LEU B 1 154 ? 24.047 8.508 0.881 1 93.5 154 LEU B CA 1
ATOM 3225 C C . LEU B 1 154 ? 22.703 8.609 0.175 1 93.5 154 LEU B C 1
ATOM 3227 O O . LEU B 1 154 ? 21.797 9.312 0.643 1 93.5 154 LEU B O 1
ATOM 3231 N N . ILE B 1 155 ? 22.531 7.871 -0.831 1 91.69 155 ILE B N 1
ATOM 3232 C CA . ILE B 1 155 ? 21.312 7.953 -1.638 1 91.69 155 ILE B CA 1
ATOM 3233 C C . ILE B 1 155 ? 20.109 7.535 -0.8 1 91.69 155 ILE B C 1
ATOM 3235 O O . ILE B 1 155 ? 19.094 8.227 -0.782 1 91.69 155 ILE B O 1
ATOM 3239 N N . SER B 1 156 ? 20.297 6.48 -0.099 1 91.19 156 SER B N 1
ATOM 3240 C CA . SER B 1 156 ? 19.234 5.996 0.761 1 91.19 156 SER B CA 1
ATOM 3241 C C . SER B 1 156 ? 18.875 7.016 1.841 1 91.19 156 SER B C 1
ATOM 3243 O O . SER B 1 156 ? 17.703 7.27 2.107 1 91.19 156 SER B O 1
ATOM 3245 N N . LYS B 1 157 ? 19.891 7.578 2.373 1 94.12 157 LYS B N 1
ATOM 3246 C CA . LYS B 1 157 ? 19.656 8.539 3.447 1 94.12 157 LYS B CA 1
ATOM 3247 C C . LYS B 1 157 ? 19.016 9.82 2.91 1 94.12 157 LYS B C 1
ATOM 3249 O O . LYS B 1 157 ? 18.156 10.406 3.562 1 94.12 157 LYS B O 1
ATOM 3254 N N . LEU B 1 158 ? 19.391 10.18 1.743 1 96 158 LEU B N 1
ATOM 3255 C CA . LEU B 1 158 ? 18.797 11.344 1.104 1 96 158 LEU B CA 1
ATOM 3256 C C . LEU B 1 158 ? 17.281 11.148 0.921 1 96 158 LEU B C 1
ATOM 3258 O O . LEU B 1 158 ? 16.516 12.086 1.124 1 96 158 LEU B O 1
ATOM 3262 N N . THR B 1 159 ? 16.922 10 0.686 1 95.56 159 THR B N 1
ATOM 3263 C CA . THR B 1 159 ? 15.523 9.688 0.426 1 95.56 159 THR B CA 1
ATOM 3264 C C . THR B 1 159 ? 14.672 9.93 1.67 1 95.56 159 THR B C 1
ATOM 3266 O O . THR B 1 159 ? 13.523 10.352 1.565 1 95.56 159 THR B O 1
ATOM 3269 N N . SER B 1 160 ? 15.289 9.781 2.812 1 95.56 160 SER B N 1
ATOM 3270 C CA . SER B 1 160 ? 14.578 10 4.066 1 95.56 160 SER B CA 1
ATOM 3271 C C . SER B 1 160 ? 14.172 11.461 4.219 1 95.56 160 SER B C 1
ATOM 3273 O O . SER B 1 160 ? 13.18 11.773 4.887 1 95.56 160 SER B O 1
ATOM 3275 N N . TYR B 1 161 ? 14.891 12.305 3.539 1 97.5 161 TYR B N 1
ATOM 3276 C CA . TYR B 1 161 ? 14.609 13.734 3.617 1 97.5 161 TYR B CA 1
ATOM 3277 C C . TYR B 1 161 ? 13.797 14.203 2.414 1 97.5 161 TYR B C 1
ATOM 3279 O O . TYR B 1 161 ? 13.289 15.328 2.395 1 97.5 161 TYR B O 1
ATOM 3287 N N . LEU B 1 162 ? 13.641 13.305 1.454 1 97.62 162 LEU B N 1
ATOM 3288 C CA . LEU B 1 162 ? 12.953 13.68 0.223 1 97.62 162 LEU B CA 1
ATOM 3289 C C . LEU B 1 162 ? 11.531 13.141 0.21 1 97.62 162 LEU B C 1
ATOM 3291 O O . LEU B 1 162 ? 10.641 13.734 -0.404 1 97.62 162 LEU B O 1
ATOM 3295 N N . ARG B 1 163 ? 11.336 12.148 0.895 1 96.88 163 ARG B N 1
ATOM 3296 C CA . ARG B 1 163 ? 10.062 11.43 0.837 1 96.88 163 ARG B CA 1
ATOM 3297 C C . ARG B 1 163 ? 8.961 12.203 1.54 1 96.88 163 ARG B C 1
ATOM 3299 O O . ARG B 1 163 ? 7.844 12.305 1.03 1 96.88 163 ARG B O 1
ATOM 3306 N N . PRO B 1 164 ? 9.211 12.836 2.68 1 97.81 164 PRO B N 1
ATOM 3307 C CA . PRO B 1 164 ? 8.125 13.555 3.352 1 97.81 164 PRO B CA 1
ATOM 3308 C C . PRO B 1 164 ? 7.598 14.734 2.533 1 97.81 164 PRO B C 1
ATOM 3310 O O . PRO B 1 164 ? 8.375 15.414 1.861 1 97.81 164 PRO B O 1
ATOM 3313 N N . ALA B 1 165 ? 6.309 14.938 2.625 1 97.81 165 ALA B N 1
ATOM 3314 C CA . ALA B 1 165 ? 5.711 16.062 1.919 1 97.81 165 ALA B CA 1
ATOM 3315 C C . ALA B 1 165 ? 6.246 17.391 2.449 1 97.81 165 ALA B C 1
ATOM 3317 O O . ALA B 1 165 ? 6.445 18.344 1.685 1 97.81 165 ALA B O 1
ATOM 3318 N N . VAL B 1 166 ? 6.48 17.406 3.727 1 98.31 166 VAL B N 1
ATOM 3319 C CA . VAL B 1 166 ? 7.012 18.594 4.363 1 98.31 166 VAL B CA 1
ATOM 3320 C C . VAL B 1 166 ? 8.242 18.25 5.191 1 98.31 166 VAL B C 1
ATOM 3322 O O . VAL B 1 166 ? 8.188 17.359 6.047 1 98.31 166 VAL B O 1
ATOM 3325 N N . LEU B 1 167 ? 9.312 18.891 4.918 1 98.75 167 LEU B N 1
ATOM 3326 C CA . LEU B 1 167 ? 10.531 18.766 5.715 1 98.75 167 LEU B CA 1
ATOM 3327 C C . LEU B 1 167 ? 10.734 20 6.582 1 98.75 167 LEU B C 1
ATOM 3329 O O . LEU B 1 167 ? 10.773 21.125 6.07 1 98.75 167 LEU B O 1
ATOM 3333 N N . VAL B 1 168 ? 10.797 19.781 7.852 1 98.62 168 VAL B N 1
ATOM 3334 C CA . VAL B 1 168 ? 11.078 20.891 8.766 1 98.62 168 VAL B CA 1
ATOM 3335 C C . VAL B 1 168 ? 12.562 20.891 9.141 1 98.62 168 VAL B C 1
ATOM 3337 O O . VAL B 1 168 ? 13.07 19.906 9.672 1 98.62 168 VAL B O 1
ATOM 3340 N N . VAL B 1 169 ? 13.211 21.938 8.812 1 98.31 169 VAL B N 1
ATOM 3341 C CA . VAL B 1 169 ? 14.617 22.109 9.156 1 98.31 169 VAL B CA 1
ATOM 3342 C C . VAL B 1 169 ? 14.781 23.219 10.18 1 98.31 169 VAL B C 1
ATOM 3344 O O . VAL B 1 169 ? 14.719 24.406 9.844 1 98.31 169 VAL B O 1
ATOM 3347 N N . ASP B 1 170 ? 15.055 22.844 11.359 1 96.88 170 ASP B N 1
ATOM 3348 C CA . ASP B 1 170 ? 15.133 23.797 12.469 1 96.88 170 ASP B CA 1
ATOM 3349 C C . ASP B 1 170 ? 16.562 24.297 12.656 1 96.88 170 ASP B C 1
ATOM 3351 O O . ASP B 1 170 ? 17.531 23.594 12.344 1 96.88 170 ASP B O 1
ATOM 3355 N N . GLU B 1 171 ? 16.734 25.562 13.008 1 94.44 171 GLU B N 1
ATOM 3356 C CA . GLU B 1 171 ? 17.969 26.156 13.492 1 94.44 171 GLU B CA 1
ATOM 3357 C C . GLU B 1 171 ? 19.016 26.25 12.383 1 94.44 171 GLU B C 1
ATOM 3359 O O . GLU B 1 171 ? 20.156 25.859 12.57 1 94.44 171 GLU B O 1
ATOM 3364 N N . VAL B 1 172 ? 18.578 26.734 11.328 1 94.5 172 VAL B N 1
ATOM 3365 C CA . VAL B 1 172 ? 19.531 27.016 10.25 1 94.5 172 VAL B CA 1
ATOM 3366 C C . VAL B 1 172 ? 20.391 28.203 10.625 1 94.5 172 VAL B C 1
ATOM 3368 O O . VAL B 1 172 ? 19.875 29.266 10.984 1 94.5 172 VAL B O 1
ATOM 3371 N N . GLY B 1 173 ? 21.734 28.062 10.594 1 89.25 173 GLY B N 1
ATOM 3372 C CA . GLY B 1 173 ? 22.625 29.188 10.836 1 89.25 173 GLY B CA 1
ATOM 3373 C C . GLY B 1 173 ? 23.25 29.156 12.219 1 89.25 173 GLY B C 1
ATOM 3374 O O . GLY B 1 173 ? 24.016 30.062 12.578 1 89.25 173 GLY B O 1
ATOM 3375 N N . TYR B 1 174 ? 22.953 28.156 12.984 1 85.94 174 TYR B N 1
ATOM 3376 C CA . TYR B 1 174 ? 23.5 28.078 14.328 1 85.94 174 TYR B CA 1
ATOM 3377 C C . TYR B 1 174 ? 25 27.797 14.289 1 85.94 174 TYR B C 1
ATOM 3379 O O . TYR B 1 174 ? 25.766 28.406 15.039 1 85.94 174 TYR B O 1
ATOM 3387 N N . GLN B 1 175 ? 25.375 26.922 13.445 1 87.25 175 GLN B N 1
ATOM 3388 C CA . GLN B 1 175 ? 26.781 26.594 13.25 1 87.25 175 GLN B CA 1
ATOM 3389 C C . GLN B 1 175 ? 27.172 26.641 11.773 1 87.25 175 GLN B C 1
ATOM 3391 O O . GLN B 1 175 ? 26.406 26.188 10.914 1 87.25 175 GLN B O 1
ATOM 3396 N N . PRO B 1 176 ? 28.391 27.203 11.586 1 90.69 176 PRO B N 1
ATOM 3397 C CA . PRO B 1 176 ? 28.844 27.203 10.195 1 90.69 176 PRO B CA 1
ATOM 3398 C C . PRO B 1 176 ? 29.109 25.781 9.672 1 90.69 176 PRO B C 1
ATOM 3400 O O . PRO B 1 176 ? 29.516 24.906 10.43 1 90.69 176 PRO B O 1
ATOM 3403 N N . LEU B 1 177 ? 28.875 25.656 8.445 1 93.06 177 LEU B N 1
ATOM 3404 C CA . LEU B 1 177 ? 29.094 24.375 7.797 1 93.06 177 LEU B CA 1
ATOM 3405 C C . LEU B 1 177 ? 30.344 24.406 6.914 1 93.06 177 LEU B C 1
ATOM 3407 O O . LEU B 1 177 ? 30.656 25.438 6.324 1 93.06 177 LEU B O 1
ATOM 3411 N N . GLU B 1 178 ? 30.969 23.297 6.848 1 91.94 178 GLU B N 1
ATOM 3412 C CA . GLU B 1 178 ? 32.031 23.141 5.848 1 91.94 178 GLU B CA 1
ATOM 3413 C C . GLU B 1 178 ? 31.438 22.953 4.449 1 91.94 178 GLU B C 1
ATOM 3415 O O . GLU B 1 178 ? 30.25 22.609 4.305 1 91.94 178 GLU B O 1
ATOM 3420 N N . ARG B 1 179 ? 32.312 23.172 3.539 1 90.62 179 ARG B N 1
ATOM 3421 C CA . ARG B 1 179 ? 31.859 23.125 2.152 1 90.62 179 ARG B CA 1
ATOM 3422 C C . ARG B 1 179 ? 31.219 21.781 1.823 1 90.62 179 ARG B C 1
ATOM 3424 O O . ARG B 1 179 ? 30.156 21.734 1.19 1 90.62 179 ARG B O 1
ATOM 3431 N N . ALA B 1 180 ? 31.844 20.766 2.285 1 92.38 180 ALA B N 1
ATOM 3432 C CA . ALA B 1 180 ? 31.328 19.438 2.012 1 92.38 180 ALA B CA 1
ATOM 3433 C C . ALA B 1 180 ? 29.953 19.234 2.635 1 92.38 180 ALA B C 1
ATOM 3435 O O . ALA B 1 180 ? 29.062 18.625 2.029 1 92.38 180 ALA B O 1
ATOM 3436 N N . GLU B 1 181 ? 29.781 19.781 3.754 1 94.12 181 GLU B N 1
ATOM 3437 C CA . GLU B 1 181 ? 28.5 19.703 4.453 1 94.12 181 GLU B CA 1
ATOM 3438 C C . GLU B 1 181 ? 27.438 20.531 3.746 1 94.12 181 GLU B C 1
ATOM 3440 O O . GLU B 1 181 ? 26.297 20.094 3.588 1 94.12 181 GLU B O 1
ATOM 3445 N N . ALA B 1 182 ? 27.891 21.656 3.344 1 94.12 182 ALA B N 1
ATOM 3446 C CA . ALA B 1 182 ? 26.984 22.547 2.617 1 94.12 182 ALA B CA 1
ATOM 3447 C C . ALA B 1 182 ? 26.484 21.891 1.329 1 94.12 182 ALA B C 1
ATOM 3449 O O . ALA B 1 182 ? 25.328 22.078 0.938 1 94.12 182 ALA B O 1
ATOM 3450 N N . ASN B 1 183 ? 27.328 21.188 0.733 1 94.88 183 ASN B N 1
ATOM 3451 C CA . ASN B 1 183 ? 26.953 20.484 -0.493 1 94.88 183 ASN B CA 1
ATOM 3452 C C . ASN B 1 183 ? 25.875 19.453 -0.24 1 94.88 183 ASN B C 1
ATOM 3454 O O . ASN B 1 183 ? 25 19.234 -1.086 1 94.88 183 ASN B O 1
ATOM 3458 N N . LEU B 1 184 ? 25.938 18.797 0.858 1 95.94 184 LEU B N 1
ATOM 3459 C CA . LEU B 1 184 ? 24.922 17.828 1.212 1 95.94 184 LEU B CA 1
ATOM 3460 C C . LEU B 1 184 ? 23.562 18.516 1.397 1 95.94 184 LEU B C 1
ATOM 3462 O O . LEU B 1 184 ? 22.547 18.016 0.923 1 95.94 184 LEU B O 1
ATOM 3466 N N . VAL B 1 185 ? 23.609 19.656 2.027 1 95.94 185 VAL B N 1
ATOM 3467 C CA . VAL B 1 185 ? 22.391 20.438 2.229 1 95.94 185 VAL B CA 1
ATOM 3468 C C . VAL B 1 185 ? 21.844 20.906 0.879 1 95.94 185 VAL B C 1
ATOM 3470 O O . VAL B 1 185 ? 20.641 20.812 0.631 1 95.94 185 VAL B O 1
ATOM 3473 N N . PHE B 1 186 ? 22.703 21.266 0.044 1 95.06 186 PHE B N 1
ATOM 3474 C CA . PHE B 1 186 ? 22.328 21.703 -1.294 1 95.06 186 PHE B CA 1
ATOM 3475 C C . PHE B 1 186 ? 21.625 20.594 -2.053 1 95.06 186 PHE B C 1
ATOM 3477 O O . PHE B 1 186 ? 20.641 20.828 -2.756 1 95.06 186 PHE B O 1
ATOM 3484 N N . GLN B 1 187 ? 22.062 19.438 -1.902 1 96.25 187 GLN B N 1
ATOM 3485 C CA . GLN B 1 187 ? 21.453 18.297 -2.582 1 96.25 187 GLN B CA 1
ATOM 3486 C C . GLN B 1 187 ? 20.016 18.094 -2.125 1 96.25 187 GLN B C 1
ATOM 3488 O O . GLN B 1 187 ? 19.125 17.875 -2.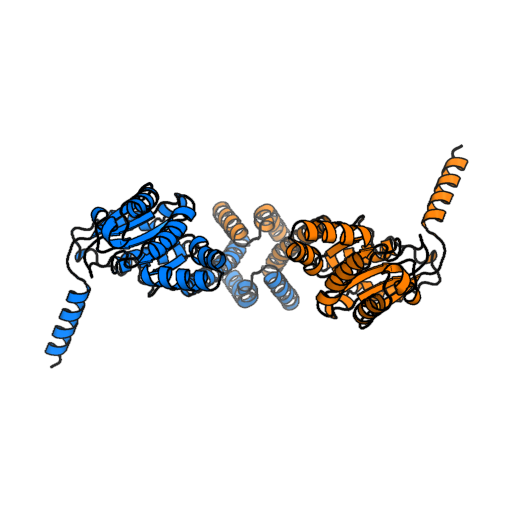945 1 96.25 187 GLN B O 1
ATOM 3493 N N . VAL B 1 188 ? 19.781 18.188 -0.865 1 97.5 188 VAL B N 1
ATOM 3494 C CA . VAL B 1 188 ? 18.438 18.016 -0.32 1 97.5 188 VAL B CA 1
ATOM 3495 C C . VAL B 1 188 ? 17.531 19.125 -0.852 1 97.5 188 VAL B C 1
ATOM 3497 O O . VAL B 1 188 ? 16.438 18.828 -1.37 1 97.5 188 VAL B O 1
ATOM 3500 N N . ILE B 1 189 ? 18.016 20.328 -0.807 1 96.88 189 ILE B N 1
ATOM 3501 C CA . ILE B 1 189 ? 17.219 21.484 -1.208 1 96.88 189 ILE B CA 1
ATOM 3502 C C . ILE B 1 189 ? 16.938 21.422 -2.707 1 96.88 189 ILE B C 1
ATOM 3504 O O . ILE B 1 189 ? 15.805 21.656 -3.143 1 96.88 189 ILE B O 1
ATOM 3508 N N . SER B 1 190 ? 17.906 21.047 -3.426 1 96 190 SER B N 1
ATOM 3509 C CA . SER B 1 190 ? 17.766 20.969 -4.875 1 96 190 SER B CA 1
ATOM 3510 C C . SER B 1 190 ? 16.781 19.875 -5.281 1 96 190 SER B C 1
ATOM 3512 O O . SER B 1 190 ? 15.945 20.078 -6.164 1 96 190 SER B O 1
ATOM 3514 N N . LYS B 1 191 ? 16.891 18.797 -4.66 1 97 191 LYS B N 1
ATOM 3515 C CA . LYS B 1 191 ? 16.047 17.672 -5.023 1 97 191 LYS B CA 1
ATOM 3516 C C . LYS B 1 191 ? 14.594 17.906 -4.598 1 97 191 LYS B C 1
ATOM 3518 O O . LYS B 1 191 ? 13.664 17.375 -5.199 1 97 191 LYS B O 1
ATOM 3523 N N . ARG B 1 192 ? 14.43 18.75 -3.594 1 97.56 192 ARG B N 1
ATOM 3524 C CA . ARG B 1 192 ? 13.07 19.031 -3.139 1 97.56 192 ARG B CA 1
ATOM 3525 C C . ARG B 1 192 ? 12.484 20.234 -3.891 1 97.56 192 ARG B C 1
ATOM 3527 O O . ARG B 1 192 ? 11.281 20.484 -3.816 1 97.56 192 ARG B O 1
ATOM 3534 N N . TYR B 1 193 ? 13.266 20.844 -4.617 1 96.12 193 TYR B N 1
ATOM 3535 C CA . TYR B 1 193 ? 12.852 22.047 -5.332 1 96.12 193 TYR B CA 1
ATOM 3536 C C . TYR B 1 193 ? 11.656 21.766 -6.234 1 96.12 193 TYR B C 1
ATOM 3538 O O . TYR B 1 193 ? 11.727 20.891 -7.105 1 96.12 193 TYR B O 1
ATOM 3546 N N . GLU B 1 194 ? 10.555 22.438 -5.938 1 94.5 194 GLU B N 1
ATOM 3547 C CA . GLU B 1 194 ? 9.289 22.344 -6.66 1 94.5 194 GLU B CA 1
ATOM 3548 C C . GLU B 1 194 ? 8.703 20.938 -6.566 1 94.5 194 GLU B C 1
ATOM 3550 O O . GLU B 1 194 ? 7.891 20.531 -7.406 1 94.5 194 GLU B O 1
ATOM 3555 N N . LYS B 1 195 ? 9.195 20.094 -5.641 1 96.31 195 LYS B N 1
ATOM 3556 C CA . LYS B 1 195 ? 8.688 18.75 -5.438 1 96.31 195 LYS B CA 1
ATOM 3557 C C . LYS B 1 195 ? 8.156 18.562 -4.02 1 96.31 195 LYS B C 1
ATOM 3559 O O . LYS B 1 195 ? 7.16 17.875 -3.805 1 96.31 195 LYS B O 1
ATOM 3564 N N . GLY B 1 196 ? 8.781 19.172 -3.143 1 97.44 196 GLY B N 1
ATOM 3565 C CA . GLY B 1 196 ? 8.391 19.078 -1.746 1 97.44 196 GLY B CA 1
ATOM 3566 C C . GLY B 1 196 ? 8.594 20.375 -0.983 1 97.44 196 GLY B C 1
ATOM 3567 O O . GLY B 1 196 ? 9.5 21.156 -1.303 1 97.44 196 GLY B O 1
ATOM 3568 N N . SER B 1 197 ? 7.863 20.578 0.041 1 98.5 197 SER B N 1
ATOM 3569 C CA . SER B 1 197 ? 7.91 21.844 0.782 1 98.5 197 SER B CA 1
ATOM 3570 C C . SER B 1 197 ? 8.867 21.75 1.965 1 98.5 197 SER B C 1
ATOM 3572 O O . SER B 1 197 ? 9.008 20.688 2.574 1 98.5 197 SER B O 1
ATOM 3574 N N . ILE B 1 198 ? 9.508 22.875 2.289 1 98.62 198 ILE B N 1
ATOM 3575 C CA . ILE B 1 198 ? 10.398 22.984 3.434 1 98.62 198 ILE B CA 1
ATOM 3576 C C . ILE B 1 198 ? 9.922 24.109 4.355 1 98.62 198 ILE B C 1
ATOM 3578 O O . ILE B 1 198 ? 9.523 25.172 3.891 1 98.62 198 ILE B O 1
ATOM 3582 N N . ILE B 1 199 ? 9.82 23.812 5.617 1 98.56 199 ILE B N 1
ATOM 3583 C CA . ILE B 1 199 ? 9.68 24.828 6.66 1 98.56 199 ILE B CA 1
ATOM 3584 C C . ILE B 1 199 ? 11 24.969 7.422 1 98.56 199 ILE B C 1
ATOM 3586 O O . ILE B 1 199 ? 11.492 24 8.008 1 98.56 199 ILE B O 1
ATOM 3590 N N . LEU B 1 200 ? 11.57 26.125 7.398 1 97.94 200 LEU B N 1
ATOM 3591 C CA . LEU B 1 200 ? 12.844 26.25 8.102 1 97.94 200 LEU B CA 1
ATOM 3592 C C . LEU B 1 200 ? 12.805 27.438 9.07 1 97.94 200 LEU B C 1
ATOM 3594 O O . LEU B 1 200 ? 12.023 28.359 8.891 1 97.94 200 LEU B O 1
ATOM 3598 N N . THR B 1 201 ? 13.555 27.344 10.117 1 97.44 201 THR B N 1
ATOM 3599 C CA . THR B 1 201 ? 13.742 28.438 11.078 1 97.44 201 THR B CA 1
ATOM 3600 C C . THR B 1 201 ? 15.211 28.859 11.117 1 97.44 201 THR B C 1
ATOM 3602 O O . THR B 1 201 ? 16.109 28.031 10.953 1 97.44 201 THR B O 1
ATOM 3605 N N . SER B 1 202 ? 15.391 30.125 11.242 1 96.69 202 SER B N 1
ATOM 3606 C CA . SER B 1 202 ? 16.766 30.641 11.305 1 96.69 202 SER B CA 1
ATOM 3607 C C . SER B 1 202 ? 16.828 31.922 12.125 1 96.69 202 SER B C 1
ATOM 3609 O O . SER B 1 202 ? 15.891 32.719 12.133 1 96.69 202 SER B O 1
ATOM 3611 N N . ASN B 1 203 ? 17.969 32.094 12.836 1 94.81 203 ASN B N 1
ATOM 3612 C CA . ASN B 1 203 ? 18.234 33.344 13.516 1 94.81 203 ASN B CA 1
ATOM 3613 C C . ASN B 1 203 ? 19.156 34.25 12.695 1 94.81 203 ASN B C 1
ATOM 3615 O O . ASN B 1 203 ? 19.578 35.312 13.164 1 94.81 203 ASN B O 1
ATOM 3619 N N . LYS B 1 204 ? 19.453 33.781 11.5 1 94.06 204 LYS B N 1
ATOM 3620 C CA . LYS B 1 204 ? 20.281 34.531 10.562 1 94.06 204 LYS B CA 1
ATOM 3621 C C . LYS B 1 204 ? 19.453 35.062 9.398 1 94.06 204 LYS B C 1
ATOM 3623 O O . LYS B 1 204 ? 18.562 34.375 8.906 1 94.06 204 LYS B O 1
ATOM 3628 N N . THR B 1 205 ? 19.828 36.25 8.977 1 93 205 THR B N 1
ATOM 3629 C CA . THR B 1 205 ? 19.234 36.75 7.746 1 93 205 THR B CA 1
ATOM 3630 C C . THR B 1 205 ? 19.828 36.062 6.531 1 93 205 THR B C 1
ATOM 3632 O O . THR B 1 205 ? 20.906 35.469 6.617 1 93 205 THR B O 1
ATOM 3635 N N . PHE B 1 206 ? 19.125 36.188 5.379 1 92.19 206 PHE B N 1
ATOM 3636 C CA . PHE B 1 206 ? 19.578 35.469 4.184 1 92.19 206 PHE B CA 1
ATOM 3637 C C . PHE B 1 206 ? 20.922 36.031 3.701 1 92.19 206 PHE B C 1
ATOM 3639 O O . PHE B 1 206 ? 21.719 35.281 3.113 1 92.19 206 PHE B O 1
ATOM 3646 N N . GLY B 1 207 ? 21.094 37.281 4.012 1 90.44 207 GLY B N 1
ATOM 3647 C CA . GLY B 1 207 ? 22.375 37.875 3.66 1 90.44 207 GLY B CA 1
ATOM 3648 C C . GLY B 1 207 ? 23.547 37.25 4.375 1 90.44 207 GLY B C 1
ATOM 3649 O O . GLY B 1 207 ? 24.688 37.312 3.896 1 90.44 207 GLY B O 1
ATOM 3650 N N . GLU B 1 208 ? 23.328 36.562 5.438 1 92.75 208 GLU B N 1
ATOM 3651 C CA . GLU B 1 208 ? 24.391 35.969 6.262 1 92.75 208 GLU B CA 1
ATOM 3652 C C . GLU B 1 208 ? 24.641 34.531 5.891 1 92.75 208 GLU B C 1
ATOM 3654 O O . GLU B 1 208 ? 25.516 33.875 6.465 1 92.75 208 GLU B O 1
ATOM 3659 N N . TRP B 1 209 ? 23.953 34 4.973 1 92.56 209 TRP B N 1
ATOM 3660 C CA . TRP B 1 209 ? 24 32.562 4.699 1 92.56 209 TRP B CA 1
ATOM 3661 C C . TRP B 1 209 ? 25.312 32.188 4.035 1 92.56 209 TRP B C 1
ATOM 3663 O O . TRP B 1 209 ? 25.719 31.016 4.059 1 92.56 209 TRP B O 1
ATOM 3673 N N . GLY B 1 210 ? 25.922 33.156 3.408 1 90.56 210 GLY B N 1
ATOM 3674 C CA . GLY B 1 210 ? 27.281 32.906 2.945 1 90.56 210 GLY B CA 1
ATOM 3675 C C . GLY B 1 210 ? 28.203 32.406 4.039 1 90.56 210 GLY B C 1
ATOM 3676 O O . GLY B 1 210 ? 28.984 31.469 3.82 1 90.56 210 GLY B O 1
ATOM 3677 N N . GLN B 1 211 ? 28.047 33 5.16 1 90.19 211 GLN B N 1
ATOM 3678 C CA . GLN B 1 211 ? 28.844 32.594 6.316 1 90.19 211 GLN B CA 1
ATOM 3679 C C . GLN B 1 211 ? 28.359 31.266 6.891 1 90.19 211 GLN B C 1
ATOM 3681 O O . GLN B 1 211 ? 29.156 30.438 7.34 1 90.19 211 GLN B O 1
ATOM 3686 N N . VAL B 1 212 ? 27.125 31.016 6.867 1 89.44 212 VAL B N 1
ATOM 3687 C CA . VAL B 1 212 ? 26.516 29.812 7.414 1 89.44 212 VAL B CA 1
ATOM 3688 C C . VAL B 1 212 ? 26.969 28.594 6.613 1 89.44 212 VAL B C 1
ATOM 3690 O O . VAL B 1 212 ? 27.344 27.562 7.191 1 89.44 212 VAL B O 1
ATOM 3693 N N . PHE B 1 213 ? 27.094 28.75 5.309 1 91.94 213 PHE B N 1
ATOM 3694 C CA . PHE B 1 213 ? 27.375 27.594 4.453 1 91.94 213 PHE B CA 1
ATO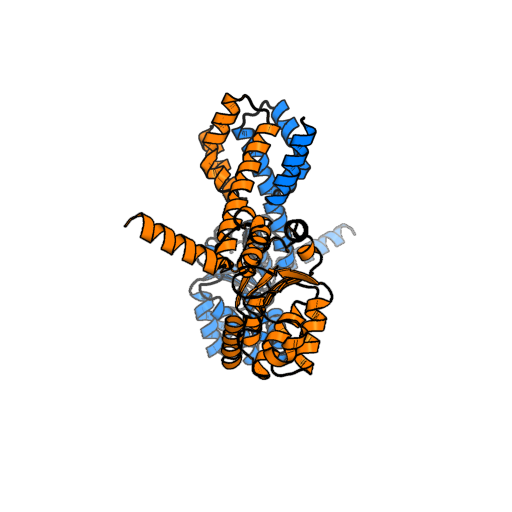M 3695 C C . PHE B 1 213 ? 28.828 27.578 4.031 1 91.94 213 PHE B C 1
ATOM 3697 O O . PHE B 1 213 ? 29.281 26.641 3.363 1 91.94 213 PHE B O 1
ATOM 3704 N N . GLY B 1 214 ? 29.609 28.531 4.414 1 87 214 GLY B N 1
ATOM 3705 C CA . GLY B 1 214 ? 31.047 28.578 4.18 1 87 214 GLY B CA 1
ATOM 3706 C C . GLY B 1 214 ? 31.406 28.828 2.729 1 87 214 GLY B C 1
ATOM 3707 O O . GLY B 1 214 ? 32.562 28.734 2.344 1 87 214 GLY B O 1
ATOM 3708 N N . ASP B 1 215 ? 30.438 29.047 1.894 1 89 215 ASP B N 1
ATOM 3709 C CA . ASP B 1 215 ? 30.594 29.25 0.458 1 89 215 ASP B CA 1
ATOM 3710 C C . ASP B 1 215 ? 29.469 30.125 -0.096 1 89 215 ASP B C 1
ATOM 3712 O O . ASP B 1 215 ? 28.328 29.688 -0.171 1 89 215 ASP B O 1
ATOM 3716 N N . GLU B 1 216 ? 29.922 31.281 -0.58 1 90.94 216 GLU B N 1
ATOM 3717 C CA . GLU B 1 216 ? 28.938 32.281 -1.034 1 90.94 216 GLU B CA 1
ATOM 3718 C C . GLU B 1 216 ? 28.188 31.781 -2.275 1 90.94 216 GLU B C 1
ATOM 3720 O O . GLU B 1 216 ? 27 32 -2.426 1 90.94 216 GLU B O 1
ATOM 3725 N N . VAL B 1 217 ? 28.922 31.109 -3.072 1 91.69 217 VAL B N 1
ATOM 3726 C CA . VAL B 1 217 ? 28.328 30.641 -4.316 1 91.69 217 VAL B CA 1
ATOM 3727 C C . VAL B 1 217 ? 27.297 29.547 -4.008 1 91.69 217 VAL B C 1
ATOM 3729 O O . VAL B 1 217 ? 26.172 29.594 -4.508 1 91.69 217 VAL B O 1
ATOM 3732 N N . LEU B 1 218 ? 27.625 28.719 -3.195 1 91.69 218 LEU B N 1
ATOM 3733 C CA . LEU B 1 218 ? 26.734 27.625 -2.816 1 91.69 218 LEU B CA 1
ATOM 3734 C C . LEU B 1 218 ? 25.531 28.172 -2.047 1 91.69 218 LEU B C 1
ATOM 3736 O O . LEU B 1 218 ? 24.391 27.734 -2.266 1 91.69 218 LEU B O 1
ATOM 3740 N N . ALA B 1 219 ? 25.781 29.094 -1.185 1 93.38 219 ALA B N 1
ATOM 3741 C CA . ALA B 1 219 ? 24.703 29.719 -0.415 1 93.38 219 ALA B CA 1
ATOM 3742 C C . ALA B 1 219 ? 23.688 30.375 -1.335 1 93.38 219 ALA B C 1
ATOM 3744 O O . ALA B 1 219 ? 22.484 30.25 -1.134 1 93.38 219 ALA B O 1
ATOM 3745 N N . THR B 1 220 ? 24.203 31.016 -2.268 1 93.81 220 THR B N 1
ATOM 3746 C CA . THR B 1 220 ? 23.328 31.703 -3.223 1 93.81 220 THR B CA 1
ATOM 3747 C C . THR B 1 220 ? 22.484 30.688 -4 1 93.81 220 THR B C 1
ATOM 3749 O O . THR B 1 220 ? 21.297 30.922 -4.219 1 93.81 220 THR B O 1
ATOM 3752 N N . ALA B 1 221 ? 23.062 29.656 -4.391 1 93.25 221 ALA B N 1
ATOM 3753 C CA . ALA B 1 221 ? 22.344 28.609 -5.121 1 93.25 221 ALA B CA 1
ATOM 3754 C C . ALA B 1 221 ? 21.234 28.016 -4.266 1 93.25 221 ALA B C 1
ATOM 3756 O O . ALA B 1 221 ? 20.141 27.75 -4.758 1 93.25 221 ALA B O 1
ATOM 3757 N N . ILE B 1 222 ? 21.562 27.781 -3.027 1 93.56 222 ILE B N 1
ATOM 3758 C CA . ILE B 1 222 ? 20.594 27.234 -2.08 1 93.56 222 ILE B CA 1
ATOM 3759 C C . ILE B 1 222 ? 19.438 28.219 -1.903 1 93.56 222 ILE B C 1
ATOM 3761 O O . ILE B 1 222 ? 18.266 27.828 -1.988 1 93.56 222 ILE B O 1
ATOM 3765 N N . LEU B 1 223 ? 19.812 29.469 -1.729 1 94.75 223 LEU B N 1
ATOM 3766 C CA . LEU B 1 223 ? 18.828 30.516 -1.461 1 94.75 223 LEU B CA 1
ATOM 3767 C C . LEU B 1 223 ? 17.922 30.734 -2.674 1 94.75 223 LEU B C 1
ATOM 3769 O O . LEU B 1 223 ? 16.719 30.938 -2.529 1 94.75 223 LEU B O 1
ATOM 3773 N N . ASP B 1 224 ? 18.5 30.688 -3.756 1 95.25 224 ASP B N 1
ATOM 3774 C CA . ASP B 1 224 ? 17.75 30.859 -4.988 1 95.25 224 ASP B CA 1
ATOM 3775 C C . ASP B 1 224 ? 16.609 29.859 -5.094 1 95.25 224 ASP B C 1
ATOM 3777 O O . ASP B 1 224 ? 15.461 30.219 -5.34 1 95.25 224 ASP B O 1
ATOM 3781 N N . ARG B 1 225 ? 16.906 28.625 -4.855 1 94 225 ARG B N 1
ATOM 3782 C CA . ARG B 1 225 ? 15.914 27.547 -4.957 1 94 225 ARG B CA 1
ATOM 3783 C C . ARG B 1 225 ? 14.93 27.594 -3.797 1 94 225 ARG B C 1
ATOM 3785 O O . ARG B 1 225 ? 13.719 27.438 -3.994 1 94 225 ARG B O 1
ATOM 3792 N N . LEU B 1 226 ? 15.406 27.875 -2.646 1 95.56 226 LEU B N 1
ATOM 3793 C CA . LEU B 1 226 ? 14.578 27.891 -1.443 1 95.56 226 LEU B CA 1
ATOM 3794 C C . LEU B 1 226 ? 13.578 29.047 -1.489 1 95.56 226 LEU B C 1
ATOM 3796 O O . LEU B 1 226 ? 12.422 28.875 -1.099 1 95.56 226 LEU B O 1
ATOM 3800 N N . LEU B 1 227 ? 14.047 30.172 -2.055 1 95.38 227 LEU B N 1
ATOM 3801 C CA . LEU B 1 227 ? 13.273 31.406 -1.92 1 95.38 227 LEU B CA 1
ATOM 3802 C C . LEU B 1 227 ? 12.422 31.641 -3.164 1 95.38 227 LEU B C 1
ATOM 3804 O O . LEU B 1 227 ? 11.516 32.469 -3.145 1 95.38 227 LEU B O 1
ATOM 3808 N N . HIS B 1 228 ? 12.695 30.938 -4.172 1 94.69 228 HIS B N 1
ATOM 3809 C CA . HIS B 1 228 ? 11.93 31.141 -5.395 1 94.69 228 HIS B CA 1
ATOM 3810 C C . HIS B 1 228 ? 10.43 31.062 -5.117 1 94.69 228 HIS B C 1
ATOM 3812 O O . HIS B 1 228 ? 9.672 31.938 -5.566 1 94.69 228 HIS B O 1
ATOM 3818 N N . HIS B 1 229 ? 9.977 30.125 -4.371 1 94.62 229 HIS B N 1
ATOM 3819 C CA . HIS B 1 229 ? 8.625 30 -3.84 1 94.62 229 HIS B CA 1
ATOM 3820 C C . HIS B 1 229 ? 8.641 29.875 -2.32 1 94.62 229 HIS B C 1
ATOM 3822 O O . HIS B 1 229 ? 8.711 28.766 -1.789 1 94.62 229 HIS B O 1
ATOM 3828 N N . CYS B 1 230 ? 8.719 31.031 -1.717 1 97.12 230 CYS B N 1
ATOM 3829 C CA . CYS B 1 230 ? 8.867 30.953 -0.268 1 97.12 230 CYS B CA 1
ATOM 3830 C C . CYS B 1 230 ? 8.141 32.094 0.417 1 97.12 230 CYS B C 1
ATOM 3832 O O . CYS B 1 230 ? 8.227 33.25 -0.027 1 97.12 230 CYS B O 1
ATOM 3834 N N . GLU B 1 231 ? 7.383 31.734 1.318 1 96.75 231 GLU B N 1
ATOM 3835 C CA . GLU B 1 231 ? 6.836 32.719 2.223 1 96.75 231 GLU B CA 1
ATOM 3836 C C . GLU B 1 231 ? 7.773 33 3.402 1 96.75 231 GLU B C 1
ATOM 3838 O O . GLU B 1 231 ? 8.039 32.094 4.195 1 96.75 231 GLU B O 1
ATOM 3843 N N . VAL B 1 232 ? 8.258 34.219 3.49 1 96.06 232 VAL B N 1
ATOM 3844 C CA . VAL B 1 232 ? 9.188 34.562 4.559 1 96.06 232 VAL B CA 1
ATOM 3845 C C . VAL B 1 232 ? 8.445 35.312 5.664 1 96.06 232 VAL B C 1
ATOM 3847 O O . VAL B 1 232 ? 7.77 36.312 5.406 1 96.06 232 VAL B O 1
ATOM 3850 N N . VAL B 1 233 ? 8.539 34.812 6.852 1 95.81 233 VAL B N 1
ATOM 3851 C CA . VAL B 1 233 ? 7.926 35.438 8.023 1 95.81 233 VAL B CA 1
ATOM 3852 C C . VAL B 1 233 ? 9.008 35.844 9.016 1 95.81 233 VAL B C 1
ATOM 3854 O O . VAL B 1 233 ? 9.727 35 9.547 1 95.81 233 VAL B O 1
ATOM 3857 N N . SER B 1 234 ? 9.094 37.062 9.234 1 94.38 234 SER B N 1
ATOM 3858 C CA . SER B 1 234 ? 10.031 37.594 10.227 1 94.38 234 SER B CA 1
ATOM 3859 C C . SER B 1 234 ? 9.336 37.812 11.562 1 94.38 234 SER B C 1
ATOM 3861 O O . SER B 1 234 ? 8.281 38.469 11.609 1 94.38 234 SER B O 1
ATOM 3863 N N . ILE B 1 235 ? 9.922 37.281 12.578 1 92.5 235 ILE B N 1
ATOM 3864 C CA . ILE B 1 235 ? 9.383 37.469 13.922 1 92.5 235 ILE B CA 1
ATOM 3865 C C . ILE B 1 235 ? 10.383 38.25 14.781 1 92.5 235 ILE B C 1
ATOM 3867 O O . ILE B 1 235 ? 11.422 37.719 15.164 1 92.5 235 ILE B O 1
ATOM 3871 N N . ASN B 1 236 ? 9.992 39.438 14.93 1 89.19 236 ASN B N 1
ATOM 3872 C CA . ASN B 1 236 ? 10.82 40.281 15.773 1 89.19 236 ASN B CA 1
ATOM 3873 C C . ASN B 1 236 ? 10.133 40.594 17.109 1 89.19 236 ASN B C 1
ATOM 3875 O O . ASN B 1 236 ? 8.93 40.812 17.141 1 89.19 236 ASN B O 1
ATOM 3879 N N . GLY B 1 237 ? 10.766 40.344 18.156 1 85.12 237 GLY B N 1
ATOM 3880 C CA . GLY B 1 237 ? 10.141 40.625 19.438 1 85.12 237 GLY B CA 1
ATOM 3881 C C . GLY B 1 237 ? 10.859 40.031 20.625 1 85.12 237 GLY B C 1
ATOM 3882 O O . GLY B 1 237 ? 12.078 39.812 20.578 1 85.12 237 GLY B O 1
ATOM 3883 N N . ASN B 1 238 ? 10.086 39.844 21.656 1 82.12 238 ASN B N 1
ATOM 3884 C CA . ASN B 1 238 ? 10.633 39.406 22.922 1 82.12 238 ASN B CA 1
ATOM 3885 C C . ASN B 1 238 ? 10.719 37.875 22.984 1 82.12 238 ASN B C 1
ATOM 3887 O O . ASN B 1 238 ? 10 37.188 22.281 1 82.12 238 ASN B O 1
ATOM 3891 N N . SER B 1 239 ? 11.625 37.5 23.828 1 86.25 239 SER B N 1
ATOM 3892 C CA . SER B 1 239 ? 11.852 36.062 23.984 1 86.25 239 SER B CA 1
ATOM 3893 C C . SER B 1 239 ? 10.812 35.438 24.906 1 86.25 239 SER B C 1
ATOM 3895 O O . SER B 1 239 ? 10.664 35.844 26.047 1 86.25 239 SER B O 1
ATOM 3897 N N . TYR B 1 240 ? 10.148 34.469 24.391 1 83.19 240 TYR B N 1
ATOM 3898 C CA . TYR B 1 240 ? 9.219 33.688 25.219 1 83.19 240 TYR B CA 1
ATOM 3899 C C . TYR B 1 240 ? 9.961 32.906 26.297 1 83.19 240 TYR B C 1
ATOM 3901 O O . TYR B 1 240 ? 9.422 32.688 27.375 1 83.19 240 TYR B O 1
ATOM 3909 N N . ARG B 1 241 ? 11.102 32.438 25.969 1 81.88 241 ARG B N 1
ATOM 3910 C CA . ARG B 1 241 ? 11.891 31.672 26.922 1 81.88 241 ARG B CA 1
ATOM 3911 C C . ARG B 1 241 ? 12.203 32.5 28.172 1 81.88 241 ARG B C 1
ATOM 3913 O O . ARG B 1 241 ? 12.133 31.984 29.281 1 81.88 241 ARG B O 1
ATOM 3920 N N . LEU B 1 242 ? 12.594 33.688 27.922 1 77.69 242 LEU B N 1
ATOM 3921 C CA . LEU B 1 242 ? 12.883 34.594 29.031 1 77.69 242 LEU B CA 1
ATOM 3922 C C . LEU B 1 242 ? 11.617 34.906 29.828 1 77.69 242 LEU B C 1
ATOM 3924 O O . LEU B 1 242 ? 11.664 35 31.062 1 77.69 242 LEU B O 1
ATOM 3928 N N . LYS B 1 243 ? 10.555 35.031 29.188 1 75.94 243 LYS B N 1
ATOM 3929 C CA . LYS B 1 243 ? 9.273 35.281 29.859 1 75.94 243 LYS B CA 1
ATOM 3930 C C . LYS B 1 243 ? 8.922 34.125 30.797 1 75.94 243 LYS B C 1
ATOM 3932 O O . LYS B 1 243 ? 8.555 34.344 31.953 1 75.94 243 LYS B O 1
ATOM 3937 N N . ASN B 1 244 ? 9.031 32.969 30.328 1 75 244 ASN B N 1
ATOM 3938 C CA . ASN B 1 244 ? 8.688 31.797 31.109 1 75 244 ASN B CA 1
ATOM 3939 C C . ASN B 1 244 ? 9.609 31.625 32.312 1 75 244 ASN B C 1
ATOM 3941 O O . ASN B 1 244 ? 9.172 31.203 33.375 1 75 244 ASN B O 1
ATOM 3945 N N . ARG B 1 245 ? 10.852 31.984 32.094 1 71.31 245 ARG B N 1
ATOM 3946 C CA . ARG B 1 245 ? 11.797 31.906 33.219 1 71.31 245 ARG B CA 1
ATOM 3947 C C . ARG B 1 245 ? 11.453 32.938 34.281 1 71.31 245 ARG B C 1
ATOM 3949 O O . ARG B 1 245 ? 11.531 32.625 35.469 1 71.31 245 ARG B O 1
ATOM 3956 N N . LEU B 1 246 ? 11.109 34.062 33.812 1 71.19 246 LEU B N 1
ATOM 3957 C CA . LEU B 1 246 ? 10.766 35.125 34.75 1 71.19 246 LEU B CA 1
ATOM 3958 C C . LEU B 1 246 ? 9.5 34.781 35.531 1 71.19 246 LEU B C 1
ATOM 3960 O O . LEU B 1 246 ? 9.414 35.031 36.719 1 71.19 246 LEU B O 1
ATOM 3964 N N . GLN B 1 247 ? 8.586 34.25 34.812 1 68.75 247 GLN B N 1
ATOM 3965 C CA . GLN B 1 247 ? 7.348 33.844 35.469 1 68.75 247 GLN B CA 1
ATOM 3966 C C . GLN B 1 247 ? 7.602 32.719 36.469 1 68.75 247 GLN B C 1
ATOM 3968 O O . GLN B 1 247 ? 6.973 32.656 37.531 1 68.75 247 GLN B O 1
ATOM 3973 N N . ALA B 1 248 ? 8.508 31.891 36.062 1 67.38 248 ALA B N 1
ATOM 3974 C CA . ALA B 1 248 ? 8.867 30.812 36.969 1 67.38 248 ALA B CA 1
ATOM 3975 C C . ALA B 1 248 ? 9.562 31.344 38.219 1 67.38 248 ALA B C 1
ATOM 3977 O O . ALA B 1 248 ? 9.305 30.875 39.344 1 67.38 248 ALA B O 1
ATOM 3978 N N . ILE B 1 249 ? 10.352 32.312 38.125 1 72.19 249 ILE B N 1
ATOM 3979 C CA . ILE B 1 249 ? 11.07 32.938 39.219 1 72.19 249 ILE B CA 1
ATOM 3980 C C . ILE B 1 249 ? 10.094 33.688 40.094 1 72.19 249 ILE B C 1
ATOM 3982 O O . ILE B 1 249 ? 10.188 33.625 41.344 1 72.19 249 ILE B O 1
ATOM 3986 N N . GLU B 1 250 ? 9.18 34.312 39.5 1 69.06 250 GLU B N 1
ATOM 3987 C CA . GLU B 1 250 ? 8.188 35.062 40.281 1 69.06 250 GLU B CA 1
ATOM 3988 C C . GLU B 1 250 ? 7.273 34.125 41.062 1 69.06 250 GLU B C 1
ATOM 3990 O O . GLU B 1 250 ? 6.883 34.438 42.188 1 69.06 250 GLU B O 1
ATOM 3995 N N . ARG B 1 251 ? 7.012 33.125 40.375 1 65 251 ARG B N 1
ATOM 3996 C CA . ARG B 1 251 ? 6.176 32.125 41.062 1 65 251 ARG B CA 1
ATOM 3997 C C . ARG B 1 251 ? 6.91 31.516 42.25 1 65 251 ARG B C 1
ATOM 3999 O O . ARG B 1 251 ? 6.289 31.188 43.25 1 65 251 ARG B O 1
ATOM 4006 N N . ASP B 1 252 ? 8.117 31.328 42.219 1 74.06 252 ASP B N 1
ATOM 4007 C CA . ASP B 1 252 ? 8.93 30.781 43.312 1 74.06 252 ASP B CA 1
ATOM 4008 C C . ASP B 1 252 ? 9.117 31.797 44.438 1 74.06 252 ASP B C 1
ATOM 4010 O O . ASP B 1 252 ? 9.25 31.422 45.594 1 74.06 252 ASP B O 1
ATOM 4014 N N . THR B 1 253 ? 9.109 33 44.125 1 73.5 253 THR B N 1
ATOM 4015 C CA . THR B 1 253 ? 9.266 34.031 45.125 1 73.5 253 THR B CA 1
ATOM 4016 C C . THR B 1 253 ? 7.961 34.25 45.906 1 73.5 253 THR B C 1
ATOM 4018 O O . THR B 1 253 ? 7.973 34.594 47.062 1 73.5 253 THR B O 1
ATOM 4021 N N . ASP B 1 254 ? 6.879 34.094 45.312 1 59.72 254 ASP B N 1
ATOM 4022 C CA . ASP B 1 254 ? 5.594 34.25 45.969 1 59.72 254 ASP B CA 1
ATOM 4023 C C . ASP B 1 254 ? 5.285 33.062 46.875 1 59.72 254 ASP B C 1
ATOM 4025 O O . ASP B 1 254 ? 4.488 33.156 47.812 1 59.72 254 ASP B O 1
ATOM 4029 N N . VAL B 1 255 ? 5.828 32 46.594 1 55.41 255 VAL B N 1
ATOM 4030 C CA . VAL B 1 255 ? 5.602 30.844 47.438 1 55.41 255 VAL B CA 1
ATOM 4031 C C . VAL B 1 255 ? 6.602 30.828 48.594 1 55.41 255 VAL B C 1
ATOM 4033 O O . VAL B 1 255 ? 6.457 30.062 49.562 1 55.41 255 VAL B O 1
ATOM 4036 N N . ALA B 1 256 ? 7.359 31.609 48.375 1 47.19 256 ALA B N 1
ATOM 4037 C CA . ALA B 1 256 ? 8.219 31.719 49.562 1 47.19 256 ALA B CA 1
ATOM 4038 C C . ALA B 1 256 ? 7.707 32.781 50.531 1 47.19 256 ALA B C 1
ATOM 4040 O O . ALA B 1 256 ? 8.492 33.438 51.219 1 47.19 256 ALA B O 1
#

pLDDT: mean 92.76, std 7.59, range [47.19, 98.75]